Protein AF-M2N758-F1 (afdb_monomer_lite)

pLDDT: mean 73.58, std 20.78, range [26.8, 95.31]

Organism: Baudoinia panamericana (strain UAMH 10762) (NCBI:txid717646)

Structure (mmCIF, N/CA/C/O backbone):
data_AF-M2N758-F1
#
_entry.id   AF-M2N758-F1
#
loop_
_atom_site.group_PDB
_atom_site.id
_atom_site.type_symbol
_atom_site.label_atom_id
_atom_site.label_alt_id
_atom_site.label_comp_id
_atom_site.label_asym_id
_atom_site.label_entity_id
_atom_site.label_seq_id
_atom_site.pdbx_PDB_ins_code
_atom_site.Cartn_x
_atom_site.Cartn_y
_atom_site.Cartn_z
_atom_site.occupancy
_atom_site.B_iso_or_equiv
_atom_site.auth_seq_id
_atom_site.auth_comp_id
_atom_site.auth_asym_id
_atom_site.auth_atom_id
_atom_site.pdbx_PDB_model_num
ATOM 1 N N . ASP A 1 1 ? -4.848 33.594 -36.229 1.00 50.66 1 ASP A N 1
ATOM 2 C CA . ASP A 1 1 ? -5.216 32.838 -35.012 1.00 50.66 1 ASP A CA 1
ATOM 3 C C . ASP A 1 1 ? -5.208 33.792 -33.818 1.00 50.66 1 ASP A C 1
ATOM 5 O O . ASP A 1 1 ? -4.180 34.419 -33.580 1.00 50.66 1 ASP A O 1
ATOM 9 N N . LYS A 1 2 ? -6.333 33.940 -33.098 1.00 52.97 2 LYS A N 1
ATOM 10 C CA . LYS A 1 2 ? -6.443 34.864 -31.951 1.00 52.97 2 LYS A CA 1
ATOM 11 C C . LYS A 1 2 ? -5.542 34.463 -30.769 1.00 52.97 2 LYS A C 1
ATOM 13 O O . LYS A 1 2 ? -5.122 35.336 -30.017 1.00 52.97 2 LYS A O 1
ATOM 18 N N . ARG A 1 3 ? -5.169 33.181 -30.646 1.00 55.50 3 ARG A N 1
ATOM 19 C CA . ARG A 1 3 ? -4.335 32.651 -29.545 1.00 55.50 3 ARG A CA 1
ATOM 20 C C . ARG A 1 3 ? -2.911 33.216 -29.528 1.00 55.50 3 ARG A C 1
ATOM 22 O O . ARG A 1 3 ? -2.274 33.234 -28.483 1.00 55.50 3 ARG A O 1
ATOM 29 N N . ASN A 1 4 ? -2.414 33.707 -30.665 1.00 56.94 4 ASN A N 1
ATOM 30 C CA . ASN A 1 4 ? -1.080 34.309 -30.756 1.00 56.94 4 ASN A CA 1
ATOM 31 C C . ASN A 1 4 ? -1.046 35.778 -30.292 1.00 56.94 4 ASN A C 1
ATOM 33 O O . ASN A 1 4 ? 0.022 36.269 -29.949 1.00 56.94 4 ASN A O 1
ATOM 37 N N . ALA A 1 5 ? -2.187 36.479 -30.256 1.00 60.34 5 ALA A N 1
ATOM 38 C CA . ALA A 1 5 ? -2.241 37.909 -29.929 1.00 60.34 5 ALA A CA 1
ATOM 39 C C . ALA A 1 5 ? -2.112 38.211 -28.421 1.00 60.34 5 ALA A C 1
ATOM 41 O O . ALA A 1 5 ? -1.865 39.350 -28.036 1.00 60.34 5 ALA A O 1
ATOM 42 N N . GLN A 1 6 ? -2.277 37.199 -27.564 1.00 67.50 6 GLN A N 1
ATOM 43 C CA . GLN A 1 6 ? -2.164 37.320 -26.105 1.00 67.50 6 GLN A CA 1
ATOM 44 C C . GLN A 1 6 ? -0.756 36.985 -25.575 1.00 67.50 6 GLN A C 1
ATOM 46 O O . GLN A 1 6 ? -0.496 37.148 -24.381 1.00 67.50 6 GLN A O 1
ATOM 51 N N . ASP A 1 7 ? 0.160 36.519 -26.432 1.00 73.62 7 ASP A N 1
ATOM 52 C CA . ASP A 1 7 ? 1.470 36.031 -25.997 1.00 73.62 7 ASP A CA 1
ATOM 53 C C . ASP A 1 7 ? 2.468 37.183 -25.797 1.00 73.62 7 ASP A C 1
ATOM 55 O O . ASP A 1 7 ? 3.118 37.659 -26.727 1.00 73.62 7 ASP A O 1
ATOM 59 N N . ARG A 1 8 ? 2.558 37.673 -24.557 1.00 79.38 8 ARG A N 1
ATOM 60 C CA . ARG A 1 8 ? 3.424 38.803 -24.176 1.00 79.38 8 ARG A CA 1
ATOM 61 C C . ARG A 1 8 ? 4.818 38.299 -23.759 1.00 79.38 8 ARG A C 1
ATOM 63 O O . ARG A 1 8 ? 4.908 37.220 -23.165 1.00 79.38 8 ARG A O 1
ATOM 70 N N . PRO A 1 9 ? 5.906 39.054 -24.012 1.00 84.25 9 PRO A N 1
ATOM 71 C CA . PRO A 1 9 ? 7.237 38.701 -23.518 1.00 84.25 9 PRO A CA 1
ATOM 72 C C . PRO A 1 9 ? 7.244 38.618 -21.982 1.00 84.25 9 PRO A C 1
ATOM 74 O O . PRO A 1 9 ? 6.587 39.414 -21.310 1.00 84.25 9 PRO A O 1
ATOM 77 N N . LYS A 1 10 ? 7.972 37.638 -21.434 1.00 84.31 10 LYS A N 1
ATOM 78 C CA . LYS A 1 10 ? 8.129 37.411 -19.988 1.00 84.31 10 LYS A CA 1
ATOM 79 C C . LYS A 1 10 ? 9.566 37.657 -19.528 1.00 84.31 10 LYS A C 1
ATOM 81 O O . LYS A 1 10 ? 9.757 38.285 -18.493 1.00 84.31 10 LYS A O 1
ATOM 86 N N . THR A 1 11 ? 10.560 37.197 -20.287 1.00 85.81 11 THR A N 1
ATOM 87 C CA . THR A 1 11 ? 11.985 37.456 -20.021 1.00 85.81 11 THR A CA 1
ATOM 88 C C . THR A 1 11 ? 12.733 37.791 -21.312 1.00 85.81 11 THR A C 1
ATOM 90 O O . THR A 1 11 ? 12.342 37.370 -22.403 1.00 85.81 11 THR A O 1
ATOM 93 N N . LYS A 1 12 ? 13.810 38.572 -21.176 1.00 87.75 12 LYS A N 1
ATOM 94 C CA . LYS A 1 12 ? 14.760 38.936 -22.236 1.00 87.75 12 LYS A CA 1
ATOM 95 C C . LYS A 1 12 ? 16.177 38.612 -21.755 1.00 87.75 12 LYS A C 1
ATOM 97 O O . LYS A 1 12 ? 16.476 38.861 -20.589 1.00 87.75 12 LYS A O 1
ATOM 102 N N . HIS A 1 13 ? 17.030 38.083 -22.624 1.00 84.56 13 HIS A N 1
ATOM 103 C CA . HIS A 1 13 ? 18.426 37.774 -22.314 1.00 84.56 13 HIS A CA 1
ATOM 104 C C . HIS A 1 13 ? 19.315 38.104 -23.520 1.00 84.56 13 HIS A C 1
ATOM 106 O O . HIS A 1 13 ? 19.010 37.689 -24.637 1.00 84.56 13 HIS A O 1
ATOM 112 N N . ALA A 1 14 ? 20.381 38.879 -23.311 1.00 86.31 14 ALA A N 1
ATOM 113 C CA . ALA A 1 14 ? 21.373 39.155 -24.351 1.00 86.31 14 ALA A CA 1
ATOM 114 C C . ALA A 1 14 ? 22.270 37.925 -24.533 1.00 86.31 14 ALA A C 1
ATOM 116 O O . ALA A 1 14 ? 22.658 37.308 -23.545 1.00 86.31 14 ALA A O 1
ATOM 117 N N . LEU A 1 15 ? 22.568 37.546 -25.774 1.00 81.12 15 LEU A N 1
ATOM 118 C CA . LEU A 1 15 ? 23.340 36.335 -26.050 1.00 81.12 15 LEU A CA 1
ATOM 119 C C . LEU A 1 15 ? 24.852 36.619 -25.979 1.00 81.12 15 LEU A C 1
ATOM 121 O O . LEU A 1 15 ? 25.313 37.518 -26.687 1.00 81.12 15 LEU A O 1
ATOM 125 N N . PRO A 1 16 ? 25.637 35.863 -25.182 1.00 76.81 16 PRO A N 1
ATOM 126 C CA . PRO A 1 16 ? 27.093 35.992 -25.158 1.00 76.81 16 PRO A CA 1
ATOM 127 C C . PRO A 1 16 ? 27.700 35.880 -26.563 1.00 76.81 16 PRO A C 1
ATOM 129 O O . PRO A 1 16 ? 27.294 35.029 -27.353 1.00 76.81 16 PRO A O 1
ATOM 132 N N . GLY A 1 17 ? 28.641 36.771 -26.889 1.00 75.75 17 GLY A N 1
ATOM 133 C CA . GLY A 1 17 ? 29.277 36.848 -28.213 1.00 75.75 17 GLY A CA 1
ATOM 134 C C . GLY A 1 17 ? 28.406 37.440 -29.332 1.00 75.75 17 GLY A C 1
ATOM 135 O O . GLY A 1 17 ? 28.890 37.612 -30.450 1.00 75.75 17 GLY A O 1
ATOM 136 N N . HIS A 1 18 ? 27.140 37.779 -29.062 1.00 78.50 18 HIS A N 1
ATOM 137 C CA . HIS A 1 18 ? 26.194 38.270 -30.063 1.00 78.50 18 HIS A CA 1
ATOM 138 C C . HIS A 1 18 ? 25.350 39.444 -29.542 1.00 78.50 18 HIS A C 1
ATOM 140 O O . HIS A 1 18 ? 24.124 39.400 -29.584 1.00 78.50 18 HIS A O 1
ATOM 146 N N . ASP A 1 19 ? 25.992 40.547 -29.144 1.00 74.44 19 ASP A N 1
ATOM 147 C CA . ASP A 1 19 ? 25.373 41.756 -28.548 1.00 74.44 19 ASP A CA 1
ATOM 148 C C . ASP A 1 19 ? 24.218 42.376 -29.363 1.00 74.44 19 ASP A C 1
ATOM 150 O O . ASP A 1 19 ? 23.421 43.175 -28.868 1.00 74.44 19 ASP A O 1
ATOM 154 N N . SER A 1 20 ? 24.137 42.030 -30.650 1.00 84.06 20 SER A N 1
ATOM 155 C CA . SER A 1 20 ? 23.077 42.480 -31.559 1.00 84.06 20 SER A CA 1
ATOM 156 C C . SER A 1 20 ? 21.808 41.621 -31.480 1.00 84.06 20 SER A C 1
ATOM 158 O O . SER A 1 20 ? 20.816 41.982 -32.099 1.00 84.06 20 SER A O 1
ATOM 160 N N . TRP A 1 21 ? 21.818 40.505 -30.743 1.00 86.81 21 TRP A N 1
ATOM 161 C CA . TRP A 1 21 ? 20.729 39.532 -30.652 1.00 86.81 21 TRP A CA 1
ATOM 162 C C . TRP A 1 21 ? 20.318 39.255 -29.200 1.00 86.81 21 TRP A C 1
ATOM 164 O O . TRP A 1 21 ? 21.123 38.902 -28.338 1.00 86.81 21 TRP A O 1
ATOM 174 N N . VAL A 1 22 ? 19.016 39.366 -28.943 1.00 89.38 22 VAL A N 1
ATOM 175 C CA . VAL A 1 22 ? 18.391 39.132 -27.638 1.00 89.38 22 VAL A CA 1
ATOM 176 C C . VAL A 1 22 ? 17.408 37.974 -27.761 1.00 89.38 22 VAL A C 1
ATOM 178 O O . VAL A 1 22 ? 16.469 38.032 -28.556 1.00 89.38 22 VAL A O 1
ATOM 181 N N . LEU A 1 23 ? 17.586 36.931 -26.953 1.00 88.69 23 LEU A N 1
ATOM 182 C CA . LEU A 1 23 ? 16.603 35.864 -26.805 1.00 88.69 23 LEU A CA 1
ATOM 183 C C . LEU A 1 23 ? 15.448 36.357 -25.928 1.00 88.69 23 LEU A C 1
ATOM 185 O O . LEU A 1 23 ? 15.655 36.828 -24.808 1.00 88.69 23 LEU A O 1
ATOM 189 N N . VAL A 1 24 ? 14.221 36.219 -26.424 1.00 89.12 24 VAL A N 1
ATOM 190 C CA . VAL A 1 24 ? 12.998 36.600 -25.714 1.00 89.12 24 VAL A CA 1
ATOM 191 C C . VAL A 1 24 ? 12.141 35.359 -25.501 1.00 89.12 24 VAL A C 1
ATOM 193 O O . VAL A 1 24 ? 11.805 34.657 -26.458 1.00 89.12 24 VAL A O 1
ATOM 196 N N . LYS A 1 25 ? 11.766 35.093 -24.244 1.00 87.81 25 LYS A N 1
ATOM 197 C CA . LYS A 1 25 ? 10.827 34.022 -23.875 1.00 87.81 25 LYS A CA 1
ATOM 198 C C . LYS A 1 25 ? 9.484 34.627 -23.476 1.00 87.81 25 LYS A C 1
ATOM 200 O O . LYS A 1 25 ? 9.426 35.627 -22.754 1.00 87.81 25 LYS A O 1
ATOM 205 N N . THR A 1 26 ? 8.395 34.045 -23.965 1.00 86.81 26 THR A N 1
ATOM 206 C CA . THR A 1 26 ? 7.032 34.574 -23.817 1.00 86.81 26 THR A CA 1
ATOM 207 C C . THR A 1 26 ? 6.272 33.930 -22.656 1.00 86.81 26 THR A C 1
ATOM 209 O O . THR A 1 26 ? 6.715 32.937 -22.071 1.00 86.81 26 THR A O 1
ATOM 212 N N . LYS A 1 27 ? 5.112 34.490 -22.285 1.00 81.56 27 LYS A N 1
ATOM 213 C CA . LYS A 1 27 ? 4.262 33.929 -21.222 1.00 81.56 27 LYS A CA 1
ATOM 214 C C . LYS A 1 27 ? 3.753 32.522 -21.554 1.00 81.56 27 LYS A C 1
ATOM 216 O O . LYS A 1 27 ? 3.645 31.719 -20.633 1.00 81.56 27 LYS A O 1
ATOM 221 N N . LEU A 1 28 ? 3.518 32.196 -22.829 1.00 79.06 28 LEU A N 1
ATOM 222 C CA . LEU A 1 28 ? 3.148 30.845 -23.279 1.00 79.06 28 LEU A CA 1
ATOM 223 C C . LEU A 1 28 ? 4.356 29.906 -23.484 1.00 79.06 28 LEU A C 1
ATOM 225 O O . LEU A 1 28 ? 4.236 28.884 -24.158 1.00 79.06 28 LEU A O 1
ATOM 229 N N . GLY A 1 29 ? 5.531 30.241 -22.935 1.00 79.25 29 GLY A N 1
ATOM 230 C CA . GLY A 1 29 ? 6.725 29.389 -22.973 1.00 79.25 29 GLY A CA 1
ATOM 231 C C . GLY A 1 29 ? 7.384 29.272 -24.350 1.00 79.25 29 GLY A C 1
ATOM 232 O O . GLY A 1 29 ? 8.244 28.414 -24.546 1.00 79.25 29 GLY A O 1
ATOM 233 N N . ARG A 1 30 ? 6.999 30.117 -25.312 1.00 85.81 30 ARG A N 1
ATOM 234 C CA . ARG A 1 30 ? 7.629 30.173 -26.634 1.00 85.81 30 ARG A CA 1
ATOM 235 C C . ARG A 1 30 ? 8.884 31.042 -26.580 1.00 85.81 30 ARG A C 1
ATOM 237 O O . ARG A 1 30 ? 9.077 31.821 -25.649 1.00 85.81 30 ARG A O 1
ATOM 244 N N . ARG A 1 31 ? 9.728 30.921 -27.603 1.00 87.00 31 ARG A N 1
ATOM 245 C CA . ARG A 1 31 ? 10.972 31.683 -27.748 1.00 87.00 31 ARG A CA 1
ATOM 246 C C . ARG A 1 31 ? 11.122 32.238 -29.159 1.00 87.00 31 ARG A C 1
ATOM 248 O O . ARG A 1 31 ? 10.735 31.577 -30.121 1.00 87.00 31 ARG A O 1
ATOM 255 N N . PHE A 1 32 ? 11.712 33.420 -29.261 1.00 88.56 32 PHE A N 1
ATOM 256 C CA . PHE A 1 32 ? 12.179 34.025 -30.507 1.00 88.56 32 PHE A CA 1
ATOM 257 C C . PHE A 1 32 ? 13.435 34.857 -30.220 1.00 88.56 32 PHE A C 1
ATOM 259 O O . PHE A 1 32 ? 13.687 35.220 -29.070 1.00 88.56 32 PHE A O 1
ATOM 266 N N . VAL A 1 33 ? 14.227 35.155 -31.249 1.00 89.12 33 VAL A N 1
ATOM 267 C CA . VAL A 1 33 ? 15.358 36.090 -31.136 1.00 89.12 33 VAL A CA 1
ATOM 268 C C . VAL A 1 33 ? 15.002 37.422 -31.785 1.00 89.12 33 VAL A C 1
ATOM 270 O O . VAL A 1 33 ? 14.395 37.456 -32.853 1.00 89.12 33 VAL A O 1
ATOM 273 N N . HIS A 1 34 ? 15.360 38.518 -31.126 1.00 89.06 34 HIS A N 1
ATOM 274 C CA . HIS A 1 34 ? 15.168 39.882 -31.605 1.00 89.06 34 HIS A CA 1
ATOM 275 C C . HIS A 1 34 ? 16.524 40.531 -31.875 1.00 89.06 34 HIS A C 1
ATOM 277 O O . HIS A 1 34 ? 17.403 40.493 -31.012 1.00 89.06 34 HIS A O 1
ATOM 283 N N . ASN A 1 35 ? 16.692 41.128 -33.052 1.00 88.25 35 ASN A N 1
ATOM 284 C CA . ASN A 1 35 ? 17.899 41.856 -33.411 1.00 88.25 35 ASN A CA 1
ATOM 285 C C . ASN A 1 35 ? 17.759 43.329 -33.007 1.00 88.25 35 ASN A C 1
ATOM 287 O O . ASN A 1 35 ? 16.892 44.038 -33.514 1.00 88.25 35 ASN A O 1
ATOM 291 N N . THR A 1 36 ? 18.616 43.814 -32.112 1.00 86.44 36 THR A N 1
ATOM 292 C CA . THR A 1 36 ? 18.544 45.186 -31.582 1.00 86.44 36 THR A CA 1
ATOM 293 C C . THR A 1 36 ? 18.957 46.253 -32.598 1.00 86.44 36 THR A C 1
ATOM 295 O O . THR A 1 36 ? 18.557 47.408 -32.456 1.00 86.44 36 THR A O 1
ATOM 298 N N . LYS A 1 37 ? 19.718 45.879 -33.638 1.00 85.62 37 LYS A N 1
ATOM 299 C CA . LYS A 1 37 ? 20.192 46.782 -34.698 1.00 85.62 37 LYS A CA 1
ATOM 300 C C . LYS A 1 37 ? 19.220 46.848 -35.877 1.00 85.62 37 LYS A C 1
ATOM 302 O O . LYS A 1 37 ? 18.869 47.946 -36.297 1.00 85.62 37 LYS A O 1
ATOM 307 N N . THR A 1 38 ? 18.748 45.706 -36.384 1.00 86.25 38 THR A N 1
ATOM 308 C CA . THR A 1 38 ? 17.787 45.666 -37.510 1.00 86.25 38 THR A CA 1
ATOM 309 C C . THR A 1 38 ? 16.323 45.776 -37.068 1.00 86.25 38 THR A C 1
ATOM 311 O O . THR A 1 38 ? 15.451 46.029 -37.893 1.00 86.25 38 THR A O 1
ATOM 314 N N . ARG A 1 39 ? 16.044 45.627 -35.762 1.00 86.19 39 ARG A N 1
ATOM 315 C CA . ARG A 1 39 ? 14.703 45.569 -35.138 1.00 86.19 39 ARG A CA 1
ATOM 316 C C . ARG A 1 39 ? 13.844 44.373 -35.574 1.00 86.19 39 ARG A C 1
ATOM 318 O O . ARG A 1 39 ? 12.655 44.316 -35.256 1.00 86.19 39 ARG A O 1
ATOM 325 N N . GLU A 1 40 ? 14.432 43.395 -36.253 1.00 86.06 40 GLU A N 1
ATOM 326 C CA . GLU A 1 40 ? 13.747 42.187 -36.716 1.00 86.06 40 GLU A CA 1
ATOM 327 C C . GLU A 1 40 ? 13.537 41.176 -35.578 1.00 86.06 40 GLU A C 1
ATOM 329 O O . GLU A 1 40 ? 14.341 41.080 -34.651 1.00 86.06 40 GLU A O 1
ATOM 334 N N . SER A 1 41 ? 12.462 40.387 -35.652 1.00 86.62 41 SER A N 1
ATOM 335 C CA . SER A 1 41 ? 12.131 39.353 -34.660 1.00 86.62 41 SER A CA 1
ATOM 336 C C . SER A 1 41 ? 11.895 38.012 -35.350 1.00 86.62 41 SER A C 1
ATOM 338 O O . SER A 1 41 ? 10.895 37.834 -36.047 1.00 86.62 41 SER A O 1
ATOM 340 N N . LEU A 1 42 ? 12.802 37.055 -35.146 1.00 86.19 42 LEU A N 1
ATOM 341 C CA . LEU A 1 42 ? 12.799 35.760 -35.823 1.00 86.19 42 LEU A CA 1
ATOM 342 C C . LEU A 1 42 ? 12.393 34.625 -34.874 1.00 86.19 42 LEU A C 1
ATOM 344 O O . LEU A 1 42 ? 13.075 34.305 -33.899 1.00 86.19 42 LEU A O 1
ATOM 348 N N . TRP A 1 43 ? 11.280 33.966 -35.209 1.00 85.69 43 TRP A N 1
ATOM 349 C CA . TRP A 1 43 ? 10.790 32.755 -34.533 1.00 85.69 43 TRP A CA 1
ATOM 350 C C . TRP A 1 43 ? 11.595 31.495 -34.887 1.00 85.69 43 TRP A C 1
ATOM 352 O O . TRP A 1 43 ? 11.535 30.497 -34.171 1.00 85.69 43 TRP A O 1
ATOM 362 N N . ARG A 1 44 ? 12.354 31.531 -35.989 1.00 83.44 44 ARG A N 1
ATOM 363 C CA . ARG A 1 44 ? 13.396 30.549 -36.304 1.00 83.44 44 ARG A CA 1
ATOM 364 C C . ARG A 1 44 ? 14.736 31.194 -35.979 1.00 83.44 44 ARG A C 1
ATOM 366 O O . ARG A 1 44 ? 15.097 32.187 -36.599 1.00 83.44 44 ARG A O 1
ATOM 373 N N . VAL A 1 45 ? 15.428 30.650 -34.985 1.00 84.62 45 VAL A N 1
ATOM 374 C CA . VAL A 1 45 ? 16.744 31.127 -34.550 1.00 84.62 45 VAL A CA 1
ATOM 375 C C . VAL A 1 45 ? 17.758 30.880 -35.681 1.00 84.62 45 VAL A C 1
ATOM 377 O O . VAL A 1 45 ? 17.845 29.734 -36.129 1.00 84.62 45 VAL A O 1
ATOM 380 N N . PRO A 1 46 ? 18.493 31.900 -36.172 1.00 85.00 46 PRO A N 1
ATOM 381 C CA . PRO A 1 46 ? 19.555 31.705 -37.159 1.00 85.00 46 PRO A CA 1
ATOM 382 C C . PRO A 1 46 ? 20.659 30.776 -36.645 1.00 85.00 46 PRO A C 1
ATOM 384 O O . PRO A 1 46 ? 20.934 30.737 -35.444 1.00 85.00 46 PRO A O 1
ATOM 387 N N . GLN A 1 47 ? 21.306 30.050 -37.560 1.00 80.69 47 GLN A N 1
ATOM 388 C CA . GLN A 1 47 ? 22.308 29.034 -37.220 1.00 80.69 47 GLN A CA 1
ATOM 389 C C . GLN A 1 47 ? 23.485 29.612 -36.418 1.00 80.69 47 GLN A C 1
ATOM 391 O O . GLN A 1 47 ? 23.971 28.950 -35.506 1.00 80.69 47 GLN A O 1
ATOM 396 N N . ASP A 1 48 ? 23.889 30.849 -36.708 1.00 82.00 48 ASP A N 1
ATOM 397 C CA . ASP A 1 48 ? 25.055 31.497 -36.093 1.00 82.00 48 ASP A CA 1
ATOM 398 C C . ASP A 1 48 ? 24.856 31.760 -34.593 1.00 82.00 48 ASP A C 1
ATOM 400 O O . ASP A 1 48 ? 25.773 31.572 -33.804 1.00 82.00 48 ASP A O 1
ATOM 404 N N . VAL A 1 49 ? 23.636 32.135 -34.185 1.00 83.88 49 VAL A N 1
ATOM 405 C CA . VAL A 1 49 ? 23.285 32.445 -32.783 1.00 83.88 49 VAL A CA 1
ATOM 406 C C . VAL A 1 49 ? 22.689 31.251 -32.027 1.00 83.88 49 VAL A C 1
ATOM 408 O O . VAL A 1 49 ? 22.455 31.322 -30.818 1.00 83.88 49 VAL A O 1
ATOM 411 N N . TRP A 1 50 ? 22.434 30.135 -32.716 1.00 81.56 50 TRP A N 1
ATOM 412 C CA . TRP A 1 50 ? 21.895 28.911 -32.118 1.00 81.56 50 TRP A CA 1
ATOM 413 C C . TRP A 1 50 ? 22.778 28.299 -31.007 1.00 81.56 50 TRP A C 1
ATOM 415 O O . TRP A 1 50 ? 22.195 27.848 -30.016 1.00 81.56 50 TRP A O 1
ATOM 425 N N . PRO A 1 51 ? 24.131 28.305 -31.081 1.00 84.75 51 PRO A N 1
ATOM 426 C CA . PRO A 1 51 ? 24.987 27.840 -29.986 1.00 84.75 51 PRO A CA 1
ATOM 427 C C . PRO A 1 51 ? 24.747 28.614 -28.684 1.00 84.75 51 PRO A C 1
ATOM 429 O O . PRO A 1 51 ? 24.385 28.004 -27.680 1.00 84.75 51 PRO A O 1
ATOM 432 N N . ALA A 1 52 ? 24.804 29.950 -28.722 1.00 83.38 52 ALA A N 1
ATOM 433 C CA . ALA A 1 52 ? 24.587 30.796 -27.546 1.00 83.38 52 ALA A CA 1
ATOM 434 C C . ALA A 1 52 ? 23.169 30.641 -26.955 1.00 83.38 52 ALA A C 1
ATOM 436 O O . ALA A 1 52 ? 22.991 30.606 -25.737 1.00 83.38 52 ALA A O 1
ATOM 437 N N . VAL A 1 53 ? 22.140 30.479 -27.803 1.00 84.25 53 VAL A N 1
ATOM 438 C CA . VAL A 1 53 ? 20.769 30.171 -27.346 1.00 84.25 53 VAL A CA 1
ATOM 439 C C . VAL A 1 53 ? 20.702 28.812 -26.639 1.00 84.25 53 VAL A C 1
ATOM 441 O O . VAL A 1 53 ? 20.028 28.682 -25.616 1.00 84.25 53 VAL A O 1
ATOM 444 N N . LYS A 1 54 ? 21.392 27.795 -27.169 1.00 84.31 54 LYS A N 1
ATOM 445 C CA . LYS A 1 54 ? 21.437 26.442 -26.598 1.00 84.31 54 LYS A CA 1
ATOM 446 C C . LYS A 1 54 ? 22.178 26.419 -25.258 1.00 84.31 54 LYS A C 1
ATOM 448 O O . LYS A 1 54 ? 21.693 25.783 -24.325 1.00 84.31 54 LYS A O 1
ATOM 453 N N . GLU A 1 55 ? 23.302 27.119 -25.151 1.00 85.31 55 GLU A N 1
ATOM 454 C CA . GLU A 1 55 ? 24.084 27.251 -23.914 1.00 85.31 55 GLU A CA 1
ATOM 455 C C . GLU A 1 55 ? 23.272 27.945 -22.815 1.00 85.31 55 GLU A C 1
ATOM 457 O O . GLU A 1 55 ? 23.158 27.415 -21.709 1.00 85.31 55 GLU A O 1
ATOM 462 N N . PHE A 1 56 ? 22.599 29.057 -23.133 1.00 83.69 56 PHE A N 1
ATOM 463 C CA . PHE A 1 56 ? 21.704 29.724 -22.184 1.00 83.69 56 PHE A CA 1
ATOM 464 C C . PHE A 1 56 ? 20.536 28.826 -21.733 1.00 83.69 56 PHE A C 1
ATOM 466 O O . PHE A 1 56 ? 20.157 28.840 -20.564 1.00 83.69 56 PHE A O 1
ATOM 473 N N . GLU A 1 57 ? 19.965 28.006 -22.620 1.00 83.75 57 GLU A N 1
ATOM 474 C CA . GLU A 1 57 ? 18.901 27.061 -22.248 1.00 83.75 57 GLU A CA 1
ATOM 475 C C . GLU A 1 57 ? 19.390 25.864 -21.424 1.00 83.75 57 GLU A C 1
ATOM 477 O O . GLU A 1 57 ? 18.623 25.326 -20.623 1.00 83.75 57 GLU A O 1
ATOM 482 N N . GLN A 1 58 ? 20.653 25.460 -21.578 1.00 84.31 58 GLN A N 1
ATOM 483 C CA . GLN A 1 58 ? 21.293 24.481 -20.699 1.00 84.31 58 GLN A CA 1
ATOM 484 C C . GLN A 1 58 ? 21.580 25.089 -19.319 1.00 84.31 58 GLN A C 1
ATOM 486 O O . GLN A 1 58 ? 21.273 24.458 -18.309 1.00 84.31 58 GLN A O 1
ATOM 491 N N . TRP A 1 59 ? 22.070 26.331 -19.265 1.00 85.56 59 TRP A N 1
ATOM 492 C CA . TRP A 1 59 ? 22.295 27.067 -18.019 1.00 85.56 59 TRP A CA 1
ATOM 493 C C . TRP A 1 59 ? 20.990 27.327 -17.250 1.00 85.56 59 TRP A C 1
ATOM 495 O O . TRP A 1 59 ? 20.904 26.989 -16.073 1.00 85.56 59 TRP A O 1
ATOM 505 N N . GLU A 1 60 ? 19.940 27.838 -17.907 1.00 84.06 60 GLU A N 1
ATOM 506 C CA . GLU A 1 60 ? 18.633 28.092 -17.272 1.00 84.06 60 GLU A CA 1
ATOM 507 C C . GLU A 1 60 ? 18.020 26.797 -16.718 1.00 84.06 60 GLU A C 1
ATOM 509 O O . GLU A 1 60 ? 17.433 26.800 -15.636 1.00 84.06 60 GLU A O 1
ATOM 514 N N . ARG A 1 61 ? 18.187 25.671 -17.428 1.00 83.62 61 ARG A N 1
ATOM 515 C CA . ARG A 1 61 ? 17.758 24.360 -16.933 1.00 83.62 61 ARG A CA 1
ATOM 516 C C . ARG A 1 61 ? 18.555 23.936 -15.702 1.00 83.62 61 ARG A C 1
ATOM 518 O O . ARG A 1 61 ? 17.936 23.573 -14.710 1.00 83.62 61 ARG A O 1
ATOM 525 N N . ALA A 1 62 ? 19.882 24.036 -15.742 1.00 83.94 62 ALA A N 1
ATOM 526 C CA . ALA A 1 62 ? 20.742 23.659 -14.624 1.00 83.94 62 ALA A CA 1
ATOM 527 C C . ALA A 1 62 ? 20.483 24.510 -13.367 1.00 83.94 62 ALA A C 1
ATOM 529 O O . ALA A 1 62 ? 20.488 23.971 -12.263 1.00 83.94 62 ALA A O 1
ATOM 530 N N . GLN A 1 63 ? 20.205 25.813 -13.510 1.00 83.62 63 GLN A N 1
ATOM 531 C CA . GLN A 1 63 ? 19.781 26.646 -12.377 1.00 83.62 63 GLN A CA 1
ATOM 532 C C . GLN A 1 63 ? 18.414 26.211 -11.847 1.00 83.62 63 GLN A C 1
ATOM 534 O O . GLN A 1 63 ? 18.263 25.986 -10.656 1.00 83.62 63 GLN A O 1
ATOM 539 N N . ARG A 1 64 ? 17.435 25.977 -12.726 1.00 84.00 64 ARG A N 1
ATOM 540 C CA . ARG A 1 64 ? 16.096 25.539 -12.311 1.00 84.00 64 ARG A CA 1
ATOM 541 C C . ARG A 1 64 ? 16.083 24.158 -11.647 1.00 84.00 64 ARG A C 1
ATOM 543 O O . ARG A 1 64 ? 15.250 23.905 -10.782 1.00 84.00 64 ARG A O 1
ATOM 550 N N . GLU A 1 65 ? 16.985 23.268 -12.052 1.00 83.25 65 GLU A N 1
ATOM 551 C CA . GLU A 1 65 ? 17.209 21.965 -11.420 1.00 83.25 65 GLU A CA 1
ATOM 552 C C . GLU A 1 65 ? 17.887 22.124 -10.048 1.00 83.25 65 GLU A C 1
ATOM 554 O O . GLU A 1 65 ? 17.472 21.459 -9.101 1.00 83.25 65 GLU A O 1
ATOM 559 N N . LYS A 1 66 ? 18.833 23.065 -9.893 1.00 82.94 66 LYS A N 1
ATOM 560 C CA . LYS A 1 66 ? 19.387 23.449 -8.581 1.00 82.94 66 LYS A CA 1
ATOM 561 C C . LYS A 1 66 ? 18.328 24.051 -7.657 1.00 82.94 66 LYS A C 1
ATOM 563 O O . LYS A 1 66 ? 18.200 23.572 -6.538 1.00 82.94 66 LYS A O 1
ATOM 568 N N . ASP A 1 67 ? 17.537 25.018 -8.122 1.00 82.62 67 ASP A N 1
ATOM 569 C CA . ASP A 1 67 ? 16.458 25.651 -7.347 1.00 82.62 67 ASP A CA 1
ATOM 570 C C . ASP A 1 67 ? 15.421 24.621 -6.876 1.00 82.62 67 ASP A C 1
ATOM 572 O O . ASP A 1 67 ? 14.956 24.658 -5.737 1.00 82.62 67 ASP A O 1
ATOM 576 N N . ALA A 1 68 ? 15.050 23.682 -7.755 1.00 84.06 68 ALA A N 1
ATOM 577 C CA . ALA A 1 68 ? 14.115 22.612 -7.427 1.00 84.06 68 ALA A CA 1
ATOM 578 C C . ALA A 1 68 ? 14.709 21.612 -6.423 1.00 84.06 68 ALA A C 1
ATOM 580 O O . ALA A 1 68 ? 13.999 21.169 -5.522 1.00 84.06 68 ALA A O 1
ATOM 581 N N . ASN A 1 69 ? 15.997 21.279 -6.548 1.00 82.50 69 ASN A N 1
ATOM 582 C CA . ASN A 1 69 ? 16.689 20.387 -5.619 1.00 82.50 69 ASN A CA 1
ATOM 583 C C . ASN A 1 69 ? 16.925 21.044 -4.248 1.00 82.50 69 ASN A C 1
ATOM 585 O O . ASN A 1 69 ? 16.759 20.387 -3.227 1.00 82.50 69 ASN A O 1
ATOM 589 N N . ALA A 1 70 ? 17.241 22.342 -4.216 1.00 85.31 70 ALA A N 1
ATOM 590 C CA . ALA A 1 70 ? 17.372 23.123 -2.989 1.00 85.31 70 ALA A CA 1
ATOM 591 C C . ALA A 1 70 ? 16.042 23.172 -2.224 1.00 85.31 70 ALA A C 1
ATOM 593 O O . ALA A 1 70 ? 16.004 22.815 -1.053 1.00 85.31 70 ALA A O 1
ATOM 594 N N . LYS A 1 71 ? 14.934 23.492 -2.906 1.00 86.19 71 LYS A N 1
ATOM 595 C CA . LYS A 1 71 ? 13.590 23.495 -2.299 1.00 86.19 71 LYS A CA 1
ATOM 596 C C . LYS A 1 71 ? 13.108 22.108 -1.884 1.00 86.19 71 LYS A C 1
ATOM 598 O O . LYS A 1 71 ? 12.371 21.983 -0.913 1.00 86.19 71 LYS A O 1
ATOM 603 N N . TRP A 1 72 ? 13.516 21.059 -2.597 1.00 84.12 72 TRP A N 1
ATOM 604 C CA . TRP A 1 72 ? 13.260 19.685 -2.168 1.00 84.12 72 TRP A CA 1
ATOM 605 C C . TRP A 1 72 ? 14.038 19.340 -0.887 1.00 84.12 72 TRP A C 1
ATOM 607 O O . TRP A 1 72 ? 13.456 18.771 0.033 1.00 84.12 72 TRP A O 1
ATOM 617 N N . ALA A 1 73 ? 15.315 19.726 -0.799 1.00 82.44 73 ALA A N 1
ATOM 618 C CA . ALA A 1 73 ? 16.149 19.495 0.380 1.00 82.44 73 ALA A CA 1
ATOM 619 C C . ALA A 1 73 ? 15.669 20.302 1.600 1.00 82.44 73 ALA A C 1
ATOM 621 O O . ALA A 1 73 ? 15.589 19.751 2.691 1.00 82.44 73 ALA A O 1
ATOM 622 N N . GLU A 1 74 ? 15.281 21.563 1.405 1.00 84.69 74 GLU A N 1
ATOM 623 C CA . GLU A 1 74 ? 14.653 22.439 2.405 1.00 84.69 74 GLU A CA 1
ATOM 624 C C . GLU A 1 74 ? 13.363 21.810 2.965 1.00 84.69 74 GLU A C 1
ATOM 626 O O . GLU A 1 74 ? 13.230 21.626 4.174 1.00 84.69 74 GLU A O 1
ATOM 631 N N . GLN A 1 75 ? 12.465 21.350 2.085 1.00 83.62 75 GLN A N 1
ATOM 632 C CA . GLN A 1 75 ? 11.244 20.639 2.484 1.00 83.62 75 GLN A CA 1
ATOM 633 C C . GLN A 1 75 ? 11.514 19.306 3.195 1.00 83.62 75 GLN A C 1
ATOM 635 O O . GLN A 1 75 ? 10.696 18.880 4.008 1.00 83.62 75 GLN A O 1
ATOM 640 N N . GLU A 1 76 ? 12.601 18.600 2.883 1.00 84.19 76 GLU A N 1
ATOM 641 C CA . GLU A 1 76 ? 12.946 17.356 3.581 1.00 84.19 76 GLU A CA 1
ATOM 642 C C . GLU A 1 76 ? 13.611 17.629 4.940 1.00 84.19 76 GLU A C 1
ATOM 644 O O . GLU A 1 76 ? 13.321 16.922 5.904 1.00 84.19 76 GLU A O 1
ATOM 649 N N . LEU A 1 77 ? 14.413 18.694 5.053 1.00 82.81 77 LEU A N 1
ATOM 650 C CA . LEU A 1 77 ? 14.994 19.165 6.311 1.00 82.81 77 LEU A CA 1
ATOM 651 C C . LEU A 1 77 ? 13.903 19.600 7.302 1.00 82.81 77 LEU A C 1
ATOM 653 O O . LEU A 1 77 ? 13.950 19.227 8.472 1.00 82.81 77 LEU A O 1
ATOM 657 N N . GLU A 1 78 ? 12.887 20.328 6.835 1.00 82.00 78 GLU A N 1
ATOM 658 C CA . GLU A 1 78 ? 11.760 20.758 7.671 1.00 82.00 78 GLU A CA 1
ATOM 659 C C . GLU A 1 78 ? 10.946 19.557 8.186 1.00 82.00 78 GLU A C 1
ATOM 661 O O . GLU A 1 78 ? 10.716 19.432 9.388 1.00 82.00 78 GLU A O 1
ATOM 666 N N . LYS A 1 79 ? 10.665 18.564 7.326 1.00 81.50 79 LYS A N 1
ATOM 667 C CA . LYS A 1 79 ? 10.064 17.281 7.746 1.00 81.50 79 LYS A CA 1
ATOM 668 C C . LYS A 1 79 ? 10.917 16.501 8.748 1.00 81.50 79 LYS A C 1
ATOM 670 O O . LYS A 1 79 ? 10.363 15.683 9.481 1.00 81.50 79 LYS A O 1
ATOM 675 N N . MET A 1 80 ? 12.243 16.660 8.755 1.00 77.81 80 MET A N 1
ATOM 676 C CA . MET A 1 80 ? 13.093 16.081 9.803 1.00 77.81 80 MET A CA 1
ATOM 677 C C . MET A 1 80 ? 12.975 16.884 11.101 1.00 77.81 80 MET A C 1
ATOM 679 O O . MET A 1 80 ? 12.769 16.286 12.151 1.00 77.81 80 MET A O 1
ATOM 683 N N . ARG A 1 81 ? 13.009 18.220 11.029 1.00 79.81 81 ARG A N 1
ATOM 684 C CA . ARG A 1 81 ? 12.862 19.126 12.179 1.00 79.81 81 ARG A CA 1
ATOM 685 C C . ARG A 1 81 ? 11.544 18.912 12.932 1.00 79.81 81 ARG A C 1
ATOM 687 O O . ARG A 1 81 ? 11.553 18.859 14.161 1.00 79.81 81 ARG A O 1
ATOM 694 N N . ASP A 1 82 ? 10.441 18.726 12.212 1.00 72.06 82 ASP A N 1
ATOM 695 C CA . ASP A 1 82 ? 9.128 18.452 12.808 1.00 72.06 82 ASP A CA 1
ATOM 696 C C . ASP A 1 82 ? 9.065 17.066 13.470 1.00 72.06 82 ASP A C 1
ATOM 698 O O . ASP A 1 82 ? 8.489 16.920 14.548 1.00 72.06 82 ASP A O 1
ATOM 702 N N . LYS A 1 83 ? 9.718 16.052 12.882 1.00 69.94 83 LYS A N 1
ATOM 703 C CA . LYS A 1 83 ? 9.861 14.723 13.507 1.00 69.94 83 LYS A CA 1
ATOM 704 C C . LYS A 1 83 ? 10.716 14.776 14.773 1.00 69.94 83 LYS A C 1
ATOM 706 O O . LYS A 1 83 ? 10.376 14.096 15.734 1.00 69.94 83 LYS A O 1
ATOM 711 N N . SER A 1 84 ? 11.778 15.584 14.796 1.00 63.34 84 SER A N 1
ATOM 712 C CA . SER A 1 84 ? 12.598 15.788 15.997 1.00 63.34 84 SER A CA 1
ATOM 713 C C . SER A 1 84 ? 11.785 16.428 17.123 1.00 63.34 84 SER A C 1
ATOM 715 O O . SER A 1 84 ? 11.763 15.897 18.228 1.00 63.34 84 SER A O 1
ATOM 717 N N . LYS A 1 85 ? 11.039 17.505 16.832 1.00 61.72 85 LYS A N 1
ATOM 718 C CA . LYS A 1 85 ? 10.154 18.161 17.814 1.00 61.72 85 LYS A CA 1
ATOM 719 C C . LYS A 1 85 ? 9.065 17.231 18.358 1.00 61.72 85 LYS A C 1
ATOM 721 O O . LYS A 1 85 ? 8.712 17.328 19.527 1.00 61.72 85 LYS A O 1
ATOM 726 N N . ALA A 1 86 ? 8.551 16.315 17.537 1.00 50.78 86 ALA A N 1
ATOM 727 C CA . ALA A 1 86 ? 7.576 15.313 17.968 1.00 50.78 86 ALA A CA 1
ATOM 728 C C . ALA A 1 86 ? 8.164 14.206 18.874 1.00 50.78 86 ALA A C 1
ATOM 730 O O . ALA A 1 86 ? 7.400 13.418 19.427 1.00 50.78 86 ALA A O 1
ATOM 731 N N . GLY A 1 87 ? 9.493 14.127 19.022 1.00 46.22 87 GLY A N 1
ATOM 732 C CA . GLY A 1 87 ? 10.179 13.169 19.895 1.00 46.22 87 GLY A CA 1
ATOM 733 C C . GLY A 1 87 ? 10.622 13.728 21.252 1.00 46.22 87 GLY A C 1
ATOM 734 O O . GLY A 1 87 ? 11.109 12.966 22.081 1.00 46.22 87 GLY A O 1
ATOM 735 N N . GLU A 1 88 ? 10.475 15.033 21.503 1.00 41.94 88 GLU A N 1
ATOM 736 C CA . GLU A 1 88 ? 11.079 15.713 22.661 1.00 41.94 88 GLU A CA 1
ATOM 737 C C . GLU A 1 88 ? 10.138 15.805 23.879 1.00 41.94 88 GLU A C 1
ATOM 739 O O . GLU A 1 88 ? 9.962 16.848 24.502 1.00 41.94 88 GLU A O 1
ATOM 744 N N . HIS A 1 89 ? 9.538 14.671 24.247 1.00 43.50 89 HIS A N 1
ATOM 745 C CA . HIS A 1 89 ? 8.959 14.447 25.573 1.00 43.50 89 HIS A CA 1
ATOM 746 C C . HIS A 1 89 ? 9.339 13.038 26.053 1.00 43.50 89 HIS A C 1
ATOM 748 O O . HIS A 1 89 ? 9.280 12.080 25.290 1.00 43.50 89 HIS A O 1
ATOM 754 N N . VAL A 1 90 ? 9.677 12.916 27.344 1.00 43.72 90 VAL A N 1
ATOM 755 C CA . VAL A 1 90 ? 10.226 11.709 28.008 1.00 43.72 90 VAL A CA 1
ATOM 756 C C . VAL A 1 90 ? 11.720 11.442 27.743 1.00 43.72 90 VAL A C 1
ATOM 758 O O . VAL A 1 90 ? 12.117 10.434 27.166 1.00 43.72 90 VAL A O 1
ATOM 761 N N . VAL A 1 91 ? 12.570 12.275 28.351 1.00 34.44 91 VAL A N 1
ATOM 762 C CA . VAL A 1 91 ? 13.826 11.808 28.968 1.00 34.44 91 VAL A CA 1
ATOM 763 C C . VAL A 1 91 ? 13.817 12.268 30.428 1.00 34.44 91 VAL A C 1
ATOM 765 O O . VAL A 1 91 ? 13.563 13.438 30.708 1.00 34.44 91 VAL A O 1
ATOM 768 N N . LYS A 1 92 ? 14.031 11.349 31.378 1.00 36.84 92 LYS A N 1
ATOM 769 C CA . LYS A 1 92 ? 14.118 11.689 32.810 1.00 36.84 92 LYS A CA 1
ATOM 770 C C . LYS A 1 92 ? 15.479 12.308 33.132 1.00 36.84 92 LYS A C 1
ATOM 772 O O . LYS A 1 92 ? 16.500 11.847 32.631 1.00 36.84 92 LYS A O 1
ATOM 777 N N . ILE A 1 93 ? 15.476 13.295 34.025 1.00 37.97 93 ILE A N 1
ATOM 778 C CA . ILE A 1 93 ? 16.686 13.926 34.562 1.00 37.97 93 ILE A CA 1
ATOM 779 C C . ILE A 1 93 ? 17.528 12.878 35.305 1.00 37.97 93 ILE A C 1
ATOM 781 O O . ILE A 1 93 ? 17.047 12.259 36.254 1.00 37.97 93 ILE A O 1
ATOM 785 N N . LEU A 1 94 ? 18.788 12.727 34.897 1.00 38.09 94 LEU A N 1
ATOM 786 C CA . LEU A 1 94 ? 19.867 12.096 35.657 1.00 38.09 94 LEU A CA 1
ATOM 787 C C . LEU A 1 94 ? 21.144 12.911 35.418 1.00 38.09 94 LEU A C 1
ATOM 789 O O . LEU A 1 94 ? 21.471 13.231 34.277 1.00 38.09 94 LEU A O 1
ATOM 793 N N . GLU A 1 95 ? 21.841 13.277 36.491 1.00 37.59 95 GLU A N 1
ATOM 794 C CA . GLU A 1 95 ? 22.983 14.197 36.441 1.00 37.59 95 GLU A CA 1
ATOM 795 C C . GLU A 1 95 ? 24.258 13.521 35.893 1.00 37.59 95 GLU A C 1
ATOM 797 O O . GLU A 1 95 ? 24.699 12.509 36.449 1.00 37.59 95 GLU A O 1
ATOM 802 N N . PRO A 1 96 ? 24.926 14.085 34.869 1.00 36.25 96 PRO A N 1
ATOM 803 C CA . PRO A 1 96 ? 26.287 13.701 34.520 1.00 36.25 96 PRO A CA 1
ATOM 804 C C . PRO A 1 96 ? 27.295 14.417 35.435 1.00 36.25 96 PRO A C 1
ATOM 806 O O . PRO A 1 96 ? 27.346 15.643 35.522 1.00 36.25 96 PRO A O 1
ATOM 809 N N . LYS A 1 97 ? 28.130 13.633 36.120 1.00 33.72 97 LYS A N 1
ATOM 810 C CA . LYS A 1 97 ? 29.183 14.126 37.018 1.00 33.72 97 LYS A CA 1
ATOM 811 C C . LYS A 1 97 ? 30.324 14.786 36.227 1.00 33.72 97 LYS A C 1
ATOM 813 O O . LYS A 1 97 ? 30.783 14.226 35.238 1.00 33.72 97 LYS A O 1
ATOM 818 N N . VAL A 1 98 ? 30.822 15.930 36.708 1.00 36.78 98 VAL A N 1
ATOM 819 C CA . VAL A 1 98 ? 31.972 16.657 36.126 1.00 36.78 98 VAL A CA 1
ATOM 820 C C . VAL A 1 98 ? 33.201 15.745 35.977 1.00 36.78 98 VAL A C 1
ATOM 822 O O . VAL A 1 98 ? 33.606 15.093 36.942 1.00 36.78 98 VAL A O 1
ATOM 825 N N . GLY A 1 99 ? 33.804 15.744 34.783 1.00 32.91 99 GLY A N 1
ATOM 826 C CA . GLY A 1 99 ? 34.993 14.962 34.428 1.00 32.91 99 GLY A CA 1
ATOM 827 C C . GLY A 1 99 ? 35.730 15.565 33.226 1.00 32.91 99 GLY A C 1
ATOM 828 O O . GLY A 1 99 ? 35.305 15.404 32.089 1.00 32.91 99 GLY A O 1
ATOM 829 N N . ASP A 1 100 ? 36.811 16.283 33.518 1.00 30.53 100 ASP A N 1
ATOM 830 C CA . ASP A 1 100 ? 37.719 16.991 32.602 1.00 30.53 100 ASP A CA 1
ATOM 831 C C . ASP A 1 100 ? 38.328 16.120 31.476 1.00 30.53 100 ASP A C 1
ATOM 833 O O . ASP A 1 100 ? 38.805 15.017 31.748 1.00 30.53 100 ASP A O 1
ATOM 837 N N . THR A 1 101 ? 38.337 16.621 30.228 1.00 32.66 101 THR A N 1
ATOM 838 C CA . THR A 1 101 ? 39.531 16.823 29.354 1.00 32.66 101 THR A CA 1
ATOM 839 C C . THR A 1 101 ? 39.163 17.027 27.872 1.00 32.66 101 THR A C 1
ATOM 841 O O . THR A 1 101 ? 38.214 16.433 27.370 1.00 32.66 101 THR A O 1
ATOM 844 N N . GLY A 1 102 ? 39.982 17.798 27.135 1.00 34.34 102 GLY A N 1
ATOM 845 C CA . GLY A 1 102 ? 40.095 17.686 25.667 1.00 34.34 102 GLY A CA 1
ATOM 846 C C . GLY A 1 102 ? 39.512 18.826 24.819 1.00 34.34 102 GLY A C 1
ATOM 847 O O . GLY A 1 102 ? 38.448 18.685 24.227 1.00 34.34 102 GLY A O 1
ATOM 848 N N . TYR A 1 103 ? 40.269 19.918 24.676 1.00 33.25 103 TYR A N 1
ATOM 849 C CA . TYR A 1 103 ? 40.124 20.876 23.566 1.00 33.25 103 TYR A CA 1
ATOM 850 C C . TYR A 1 103 ? 40.313 20.181 22.199 1.00 33.25 103 TYR A C 1
ATOM 852 O O . TYR A 1 103 ? 41.241 19.387 22.057 1.00 33.25 103 TYR A O 1
ATOM 860 N N . ASP A 1 104 ? 39.551 20.580 21.175 1.00 39.44 104 ASP A N 1
ATOM 861 C CA . ASP A 1 104 ? 40.051 21.620 20.254 1.00 39.44 104 ASP A CA 1
ATOM 862 C C . ASP A 1 104 ? 38.902 22.373 19.548 1.00 39.44 104 ASP A C 1
ATOM 864 O O . ASP A 1 104 ? 37.756 21.921 19.571 1.00 39.44 104 ASP A O 1
ATOM 868 N N . SER A 1 105 ? 39.185 23.551 18.979 1.00 42.56 105 SER A N 1
ATOM 869 C CA . SER A 1 105 ? 38.171 24.518 18.528 1.00 42.56 105 SER A CA 1
ATOM 870 C C . SER A 1 105 ? 38.600 25.355 17.314 1.00 42.56 105 SER A C 1
ATOM 872 O O . SER A 1 105 ? 39.424 26.255 17.459 1.00 42.56 105 SER A O 1
ATOM 874 N N . ASP A 1 106 ? 37.909 25.191 16.181 1.00 35.78 106 ASP A N 1
ATOM 875 C CA . ASP A 1 106 ? 37.578 26.279 15.238 1.00 35.78 106 ASP A CA 1
ATOM 876 C C . ASP A 1 106 ? 36.364 25.873 14.368 1.00 35.78 106 ASP A C 1
ATOM 878 O O . ASP A 1 106 ? 36.101 24.681 14.193 1.00 35.78 106 ASP A O 1
ATOM 882 N N . GLY A 1 107 ? 35.611 26.838 13.827 1.00 33.44 107 GLY A N 1
ATOM 883 C CA . GLY A 1 107 ? 34.438 26.571 12.975 1.00 33.44 107 GLY A CA 1
ATOM 884 C C . GLY A 1 107 ? 33.296 27.597 13.012 1.00 33.44 107 GLY A C 1
ATOM 885 O O . GLY A 1 107 ? 32.144 27.208 12.838 1.00 33.44 107 GLY A O 1
ATOM 886 N N . SER A 1 108 ? 33.599 28.875 13.264 1.00 42.22 108 SER A N 1
ATOM 887 C CA . SER A 1 108 ? 32.654 30.009 13.347 1.00 42.22 108 SER A CA 1
ATOM 888 C C . SER A 1 108 ? 31.453 29.982 12.378 1.00 42.22 108 SER A C 1
ATOM 890 O O . SER A 1 108 ? 31.648 29.860 11.170 1.00 42.22 108 SER A O 1
ATOM 892 N N . TYR A 1 109 ? 30.244 30.243 12.902 1.00 33.59 109 TYR A N 1
ATOM 893 C CA . TYR A 1 109 ? 29.179 30.989 12.208 1.00 33.59 109 TYR A CA 1
ATOM 894 C C . TYR A 1 109 ? 28.334 31.806 13.203 1.00 33.59 109 TYR A C 1
ATOM 896 O O . TYR A 1 109 ? 28.203 31.448 14.373 1.00 33.59 109 TYR A O 1
ATOM 904 N N . GLU A 1 110 ? 27.803 32.935 12.734 1.00 34.31 110 GLU A N 1
ATOM 905 C CA . GLU A 1 110 ? 27.256 34.019 13.562 1.00 34.31 110 GLU A CA 1
ATOM 906 C C . GLU A 1 110 ? 25.826 33.759 14.071 1.00 34.31 110 GLU A C 1
ATOM 908 O O . GLU A 1 110 ? 24.958 33.290 13.333 1.00 34.31 110 GLU A O 1
ATOM 913 N N . TYR A 1 111 ? 25.550 34.168 15.314 1.00 31.78 111 TYR A N 1
ATOM 914 C CA . TYR A 1 111 ? 24.182 34.396 15.786 1.00 31.78 111 TYR A CA 1
ATOM 915 C C . TYR A 1 111 ? 23.700 35.763 15.288 1.00 31.78 111 TYR A C 1
ATOM 917 O O . TYR A 1 111 ? 24.217 36.796 15.706 1.00 31.78 111 TYR A O 1
ATOM 925 N N . ILE A 1 112 ? 22.683 35.773 14.423 1.00 42.34 112 ILE A N 1
ATOM 926 C CA . ILE A 1 112 ? 21.942 36.994 14.090 1.00 42.34 112 ILE A CA 1
ATOM 927 C C . ILE A 1 112 ? 20.788 37.117 15.085 1.00 42.34 112 ILE A C 1
ATOM 929 O O . ILE A 1 112 ? 19.728 36.516 14.906 1.00 42.34 112 ILE A O 1
ATOM 933 N N . GLU A 1 113 ? 21.002 37.898 16.140 1.00 34.38 113 GLU A N 1
ATOM 934 C CA . GLU A 1 113 ? 19.913 38.370 16.989 1.00 34.38 113 GLU A CA 1
ATOM 935 C C . GLU A 1 113 ? 19.083 39.396 16.208 1.00 34.38 113 GLU A C 1
ATOM 937 O O . GLU A 1 113 ? 19.601 40.417 15.756 1.00 34.38 113 GLU A O 1
ATOM 942 N N . VAL A 1 114 ? 17.786 39.129 16.047 1.00 38.81 114 VAL A N 1
ATOM 943 C CA . VAL A 1 114 ? 16.818 40.127 15.580 1.00 38.81 114 VAL A CA 1
ATOM 944 C C . VAL A 1 114 ? 15.914 40.475 16.752 1.00 38.81 114 VAL A C 1
ATOM 946 O O . VAL A 1 114 ? 14.859 39.875 16.949 1.00 38.81 114 VAL A O 1
ATOM 949 N N . THR A 1 115 ? 16.351 41.449 17.544 1.00 30.92 115 THR A N 1
ATOM 950 C CA . THR A 1 115 ? 15.438 42.250 18.360 1.00 30.92 115 THR A CA 1
ATOM 951 C C . THR A 1 115 ? 14.492 43.007 17.433 1.00 30.92 115 THR A C 1
ATOM 953 O O . THR A 1 115 ? 14.962 43.718 16.544 1.00 30.92 115 THR A O 1
ATOM 956 N N . ASP A 1 116 ? 13.187 42.899 17.668 1.00 42.25 116 ASP A N 1
ATOM 957 C CA . ASP A 1 116 ? 12.221 43.890 17.197 1.00 42.25 116 ASP A CA 1
ATOM 958 C C . ASP A 1 116 ? 11.663 44.598 18.435 1.00 42.25 116 ASP A C 1
ATOM 960 O O . ASP A 1 116 ? 11.138 43.954 19.348 1.00 42.25 116 ASP A O 1
ATOM 964 N N . THR A 1 117 ? 11.879 45.908 18.498 1.00 33.75 117 THR A N 1
ATOM 965 C CA . THR A 1 117 ? 11.701 46.735 19.694 1.00 33.75 117 THR A CA 1
ATOM 966 C C . THR A 1 117 ? 10.902 47.977 19.322 1.00 33.75 117 THR A C 1
ATOM 968 O O . THR A 1 117 ? 11.213 48.638 18.338 1.00 33.75 117 THR A O 1
ATOM 971 N N . GLU A 1 118 ? 9.929 48.304 20.176 1.00 33.19 118 GLU A N 1
ATOM 972 C CA . GLU A 1 118 ? 9.150 49.549 20.203 1.00 33.19 118 GLU A CA 1
ATOM 973 C C . GLU A 1 118 ? 8.216 49.850 19.014 1.00 33.19 118 GLU A C 1
ATOM 975 O O . GLU A 1 118 ? 8.608 50.208 17.904 1.00 33.19 118 GLU A O 1
ATOM 980 N N . ARG A 1 119 ? 6.916 49.892 19.340 1.00 29.53 119 ARG A N 1
ATOM 981 C CA . ARG A 1 119 ? 5.989 50.861 18.746 1.00 29.53 119 ARG A CA 1
ATOM 982 C C . ARG A 1 119 ? 5.035 51.443 19.795 1.00 29.53 119 ARG A C 1
ATOM 984 O O . ARG A 1 119 ? 3.835 51.178 19.789 1.00 29.53 119 ARG A O 1
ATOM 991 N N . GLU A 1 120 ? 5.593 52.274 20.663 1.00 31.36 120 GLU A N 1
ATOM 992 C CA . GLU A 1 120 ? 4.882 53.417 21.252 1.00 31.36 120 GLU A CA 1
ATOM 993 C C . GLU A 1 120 ? 4.901 54.590 20.239 1.00 31.36 120 GLU A C 1
ATOM 995 O O . GLU A 1 120 ? 5.743 54.600 19.340 1.00 31.36 120 GLU A O 1
ATOM 1000 N N . SER A 1 121 ? 4.030 55.605 20.255 1.00 29.70 121 SER A N 1
ATOM 1001 C CA . SER A 1 121 ? 2.670 55.745 20.821 1.00 29.70 121 SER A CA 1
ATOM 1002 C C . SER A 1 121 ? 1.798 56.394 19.698 1.00 29.70 121 SER A C 1
ATOM 1004 O O . SER A 1 121 ? 2.040 56.047 18.539 1.00 29.70 121 SER A O 1
ATOM 1006 N N . GLU A 1 122 ? 0.780 57.262 19.792 1.00 31.39 122 GLU A N 1
ATOM 1007 C CA . GLU A 1 122 ? -0.014 57.991 20.812 1.00 31.39 122 GLU A CA 1
ATOM 1008 C C . GLU A 1 122 ? -1.501 57.919 20.346 1.00 31.39 122 GLU A C 1
ATOM 1010 O O . GLU A 1 122 ? -1.757 57.568 19.192 1.00 31.39 122 GLU A O 1
ATOM 1015 N N . GLY A 1 123 ? -2.556 58.235 21.108 1.00 28.69 123 GLY A N 1
ATOM 1016 C CA . GLY A 1 123 ? -2.697 58.670 22.504 1.00 28.69 123 GLY A CA 1
ATOM 1017 C C . GLY A 1 123 ? -3.744 59.796 22.622 1.00 28.69 123 GLY A C 1
ATOM 1018 O O . GLY A 1 123 ? -3.650 60.755 21.870 1.00 28.69 123 GLY A O 1
ATOM 1019 N N . GLU A 1 124 ? -4.728 59.686 23.529 1.00 29.66 124 GLU A N 1
ATOM 1020 C CA . GLU A 1 124 ? -5.423 60.829 24.169 1.00 29.66 124 GLU A CA 1
ATOM 1021 C C . GLU A 1 124 ? -6.351 60.367 25.317 1.00 29.66 124 GLU A C 1
ATOM 1023 O O . GLU A 1 124 ? -6.886 59.256 25.307 1.00 29.66 124 GLU A O 1
ATOM 1028 N N . ASP A 1 125 ? -6.516 61.223 26.328 1.00 29.39 125 ASP A N 1
ATOM 1029 C CA . ASP A 1 125 ? -7.347 61.005 27.518 1.00 29.39 125 ASP A CA 1
ATOM 1030 C C . ASP A 1 125 ? -8.847 61.281 27.268 1.00 29.39 125 ASP A C 1
ATOM 1032 O O . ASP A 1 125 ? -9.197 62.189 26.520 1.00 29.39 125 ASP A O 1
ATOM 1036 N N . HIS A 1 126 ? -9.745 60.617 28.015 1.00 32.72 126 HIS A N 1
ATOM 1037 C CA . HIS A 1 126 ? -10.426 61.280 29.148 1.00 32.72 126 HIS A CA 1
ATOM 1038 C C . HIS A 1 126 ? -11.502 60.433 29.863 1.00 32.72 126 HIS A C 1
ATOM 1040 O O . HIS A 1 126 ? -12.528 60.067 29.305 1.00 32.72 126 HIS A O 1
ATOM 1046 N N . LYS A 1 127 ? -11.266 60.241 31.167 1.00 30.73 127 LYS A N 1
ATOM 1047 C CA . LYS A 1 127 ? -12.174 60.520 32.300 1.00 30.73 127 LYS A CA 1
ATOM 1048 C C . LYS A 1 127 ? -13.700 60.294 32.173 1.00 30.73 127 LYS A C 1
ATOM 1050 O O . LYS A 1 127 ? -14.395 61.037 31.492 1.00 30.73 127 LYS A O 1
ATOM 1055 N N . ASN A 1 128 ? -14.167 59.518 33.160 1.00 27.78 128 ASN A N 1
ATOM 1056 C CA . ASN A 1 128 ? -15.275 59.827 34.083 1.00 27.78 128 ASN A CA 1
ATOM 1057 C C . ASN A 1 128 ? -16.722 59.360 33.807 1.00 27.78 128 ASN A C 1
ATOM 1059 O O . ASN A 1 128 ? -17.260 59.459 32.714 1.00 27.78 128 ASN A O 1
ATOM 1063 N N . ASP A 1 129 ? -17.324 58.968 34.938 1.00 28.83 129 ASP A N 1
ATOM 1064 C CA . ASP A 1 129 ? -18.722 59.076 35.375 1.00 28.83 129 ASP A CA 1
ATOM 1065 C C . ASP A 1 129 ? -19.850 58.376 34.592 1.00 28.83 129 ASP A C 1
ATOM 1067 O O . ASP A 1 129 ? -20.210 58.705 33.465 1.00 28.83 129 ASP A O 1
ATOM 1071 N N . ALA A 1 130 ? -20.524 57.467 35.305 1.00 35.16 130 ALA A N 1
ATOM 1072 C CA . ALA A 1 130 ? -21.900 57.087 35.009 1.00 35.16 130 ALA A CA 1
ATOM 1073 C C . ALA A 1 130 ? -22.847 58.259 35.321 1.00 35.16 130 ALA A C 1
ATOM 1075 O O . ALA A 1 130 ? -22.590 59.040 36.243 1.00 35.16 130 ALA A O 1
ATOM 1076 N N . PRO A 1 131 ? -24.009 58.317 34.654 1.00 41.41 131 PRO A N 1
ATOM 1077 C CA . PRO A 1 131 ? -25.205 58.289 35.490 1.00 41.41 131 PRO A CA 1
ATOM 1078 C C . PRO A 1 131 ? -26.371 57.457 34.943 1.00 41.41 131 PRO A C 1
ATOM 1080 O O . PRO A 1 131 ? -26.600 57.310 33.745 1.00 41.41 131 PRO A O 1
ATOM 1083 N N . THR A 1 132 ? -27.169 57.009 35.906 1.00 29.05 132 THR A N 1
ATOM 1084 C CA . THR A 1 132 ? -28.617 56.804 35.853 1.00 29.05 132 THR A CA 1
ATOM 1085 C C . THR A 1 132 ? -29.353 57.616 34.778 1.00 29.05 132 THR A C 1
ATOM 1087 O O . THR A 1 132 ? -29.286 58.844 34.770 1.00 29.05 132 THR A O 1
ATOM 1090 N N . ILE A 1 133 ? -30.209 56.947 34.001 1.00 32.59 133 ILE A N 1
ATOM 1091 C CA . ILE A 1 133 ? -31.450 57.546 33.490 1.00 32.59 133 ILE A CA 1
ATOM 1092 C C . ILE A 1 133 ? -32.613 56.683 33.968 1.00 32.59 133 ILE A C 1
ATOM 1094 O O . ILE A 1 133 ? -32.559 55.457 33.899 1.00 32.59 133 ILE A O 1
ATOM 1098 N N . ALA A 1 134 ? -33.665 57.339 34.446 1.00 29.36 134 ALA A N 1
ATOM 1099 C CA . ALA A 1 134 ? -34.907 56.702 34.838 1.00 29.36 134 ALA A CA 1
ATOM 1100 C C . ALA A 1 134 ? -36.111 57.536 34.383 1.00 29.36 134 ALA A C 1
ATOM 1102 O O . ALA A 1 134 ? -36.037 58.762 34.313 1.00 29.36 134 ALA A O 1
ATOM 1103 N N . ASN A 1 135 ? -37.233 56.826 34.256 1.00 31.66 135 ASN A N 1
ATOM 1104 C CA . ASN A 1 135 ? -38.603 57.312 34.415 1.00 31.66 135 ASN A CA 1
ATOM 1105 C C . ASN A 1 135 ? -39.311 57.977 33.214 1.00 31.66 135 ASN A C 1
ATOM 1107 O O . ASN A 1 135 ? -38.735 58.721 32.425 1.00 31.66 135 ASN A O 1
ATOM 1111 N N . GLY A 1 136 ? -40.623 57.727 33.169 1.00 29.34 136 GLY A N 1
ATOM 1112 C CA . GLY A 1 136 ? -41.613 58.352 32.299 1.00 29.34 136 GLY A CA 1
ATOM 1113 C C . GLY A 1 136 ? -42.456 57.337 31.509 1.00 29.34 136 GLY A C 1
ATOM 1114 O O . GLY A 1 136 ? -41.895 56.498 30.816 1.00 29.34 136 GLY A O 1
ATOM 1115 N N . GLN A 1 137 ? -43.794 57.357 31.540 1.00 31.62 137 GLN A N 1
ATOM 1116 C CA . GLN A 1 137 ? -44.739 58.192 32.302 1.00 31.62 137 GLN A CA 1
ATOM 1117 C C . GLN A 1 137 ? -46.040 57.402 32.557 1.00 31.62 137 GLN A C 1
ATOM 1119 O O . GLN A 1 137 ? -46.508 56.691 31.671 1.00 31.62 137 GLN A O 1
ATOM 1124 N N . ALA A 1 138 ? -46.656 57.589 33.727 1.00 26.80 138 ALA A N 1
ATOM 1125 C CA . ALA A 1 138 ? -48.044 57.215 34.017 1.00 26.80 138 ALA A CA 1
ATOM 1126 C C . ALA A 1 138 ? -48.646 58.250 34.986 1.00 26.80 138 ALA A C 1
ATOM 1128 O O . ALA A 1 138 ? -47.936 58.767 35.849 1.00 26.80 138 ALA A O 1
ATOM 1129 N N . ALA A 1 139 ? -49.918 58.604 34.795 1.00 31.42 139 ALA A N 1
ATOM 1130 C CA . ALA A 1 139 ? -50.628 59.677 35.501 1.00 31.42 139 ALA A CA 1
ATOM 1131 C C . ALA A 1 139 ? -52.160 59.411 35.406 1.00 31.42 139 ALA A C 1
ATOM 1133 O O . ALA A 1 139 ? -52.552 58.555 34.610 1.00 31.42 139 ALA A O 1
ATOM 1134 N N . PRO A 1 140 ? -53.026 60.025 36.235 1.00 44.91 140 PRO A N 1
ATOM 1135 C CA . PRO A 1 140 ? -53.656 59.248 37.304 1.00 44.91 140 PRO A CA 1
ATOM 1136 C C . PRO A 1 140 ? -55.193 59.307 37.316 1.00 44.91 140 PRO A C 1
ATOM 1138 O O . PRO A 1 140 ? -55.796 60.201 36.723 1.00 44.91 140 PRO A O 1
ATOM 1141 N N . VAL A 1 141 ? -55.810 58.395 38.073 1.00 31.98 141 VAL A N 1
ATOM 1142 C CA . VAL A 1 141 ? -57.208 58.482 38.526 1.00 31.98 141 VAL A CA 1
ATOM 1143 C C . VAL A 1 141 ? -57.275 57.989 39.974 1.00 31.98 141 VAL A C 1
ATOM 1145 O O . VAL A 1 141 ? -56.707 56.945 40.289 1.00 31.98 141 VAL A O 1
ATOM 1148 N N . GLU A 1 142 ? -57.956 58.745 40.830 1.00 35.94 142 GLU A N 1
ATOM 1149 C CA . GLU A 1 142 ? -58.430 58.322 42.151 1.00 35.94 142 GLU A CA 1
ATOM 1150 C C . GLU A 1 142 ? -59.929 58.025 42.018 1.00 35.94 142 GLU A C 1
ATOM 1152 O O . GLU A 1 142 ? -60.642 58.841 41.435 1.00 35.94 142 GLU A O 1
ATOM 1157 N N . GLU A 1 143 ? -60.424 56.909 42.556 1.00 34.69 143 GLU A N 1
ATOM 1158 C CA . GLU A 1 143 ? -61.857 56.751 42.839 1.00 34.69 143 GLU A CA 1
ATOM 1159 C C . GLU A 1 143 ? -62.061 55.730 43.971 1.00 34.69 143 GLU A C 1
ATOM 1161 O O . GLU A 1 143 ? -61.356 54.722 44.046 1.00 34.69 143 GLU A O 1
ATOM 1166 N N . GLU A 1 144 ? -62.984 56.025 44.887 1.00 40.62 144 GLU A N 1
ATOM 1167 C CA . GLU A 1 144 ? -63.290 55.196 46.058 1.00 40.62 144 GLU A CA 1
ATOM 1168 C C . GLU A 1 144 ? -64.349 54.141 45.705 1.00 40.62 144 GLU A C 1
ATOM 1170 O O . GLU A 1 144 ? -65.402 54.482 45.167 1.00 40.62 144 GLU A O 1
ATOM 1175 N N . VAL A 1 145 ? -64.123 52.877 46.078 1.00 34.41 145 VAL A N 1
ATOM 1176 C CA . VAL A 1 145 ? -65.194 51.874 46.220 1.00 34.41 145 VAL A CA 1
ATOM 1177 C C . VAL A 1 145 ? -64.942 50.997 47.445 1.00 34.41 145 VAL A C 1
ATOM 1179 O O . VAL A 1 145 ? -64.001 50.208 47.495 1.00 34.41 145 VAL A O 1
ATOM 1182 N N . GLU A 1 146 ? -65.812 51.156 48.433 1.00 38.03 146 GLU A N 1
ATOM 1183 C CA . GLU A 1 146 ? -65.980 50.279 49.589 1.00 38.03 146 GLU A CA 1
ATOM 1184 C C . GLU A 1 146 ? -66.975 49.174 49.202 1.00 38.03 146 GLU A C 1
ATOM 1186 O O . GLU A 1 146 ? -68.112 49.505 48.884 1.00 38.03 146 GLU A O 1
ATOM 1191 N N . ASP A 1 147 ? -66.562 47.896 49.185 1.00 35.25 147 ASP A N 1
ATOM 1192 C CA . ASP A 1 147 ? -67.410 46.766 49.619 1.00 35.25 147 ASP A CA 1
ATOM 1193 C C . ASP A 1 147 ? -66.704 45.391 49.573 1.00 35.25 147 ASP A C 1
ATOM 1195 O O . ASP A 1 147 ? -65.855 45.120 48.723 1.00 35.25 147 ASP A O 1
ATOM 1199 N N . THR A 1 148 ? -67.157 44.484 50.445 1.00 37.66 148 THR A N 1
ATOM 1200 C CA . THR A 1 148 ? -66.820 43.041 50.525 1.00 37.66 148 THR A CA 1
ATOM 1201 C C . THR A 1 148 ? -65.343 42.650 50.717 1.00 37.66 148 THR A C 1
ATOM 1203 O O . THR A 1 148 ? -64.599 42.436 49.761 1.00 37.66 148 THR A O 1
ATOM 1206 N N . GLU A 1 149 ? -64.957 42.384 51.971 1.00 39.22 149 GLU A N 1
ATOM 1207 C CA . GLU A 1 149 ? -63.828 41.491 52.275 1.00 39.22 149 GLU A CA 1
ATOM 1208 C C . GLU A 1 149 ? -64.103 40.082 51.699 1.00 39.22 149 GLU A C 1
ATOM 1210 O O . GLU A 1 149 ? -65.172 39.514 51.959 1.00 39.22 149 GLU A O 1
ATOM 1215 N N . PRO A 1 150 ? -63.170 39.473 50.945 1.00 49.38 150 PRO A N 1
ATOM 1216 C CA . PRO A 1 150 ? -63.205 38.042 50.677 1.00 49.38 150 PRO A CA 1
ATOM 1217 C C . PRO A 1 150 ? -62.959 37.283 51.984 1.00 49.38 150 PRO A C 1
ATOM 1219 O O . PRO A 1 150 ? -62.051 37.627 52.735 1.00 49.38 150 PRO A O 1
ATOM 1222 N N . VAL A 1 151 ? -63.722 36.218 52.244 1.00 56.78 151 VAL A N 1
ATOM 1223 C CA . VAL A 1 151 ? -63.423 35.315 53.366 1.00 56.78 151 VAL A CA 1
ATOM 1224 C C . VAL A 1 151 ? -62.111 34.591 53.062 1.00 56.78 151 VAL A C 1
ATOM 1226 O O . VAL A 1 151 ? -62.075 33.710 52.200 1.00 56.78 151 VAL A O 1
ATOM 1229 N N . GLU A 1 152 ? -61.038 34.982 53.748 1.00 53.97 152 GLU A N 1
ATOM 1230 C CA . GLU A 1 152 ? -59.731 34.333 53.652 1.00 53.97 152 GLU A CA 1
ATOM 1231 C C . GLU A 1 152 ? -59.790 32.944 54.302 1.00 53.97 152 GLU A C 1
ATOM 1233 O O . GLU A 1 152 ? -59.609 32.799 55.507 1.00 53.97 152 GLU A O 1
ATOM 1238 N N . PHE A 1 153 ? -60.045 31.914 53.490 1.00 52.44 153 PHE A N 1
ATOM 1239 C CA . PHE A 1 153 ? -59.748 30.530 53.862 1.00 52.44 153 PHE A CA 1
ATOM 1240 C C . PHE A 1 153 ? -58.228 30.376 53.945 1.00 52.44 153 PHE A C 1
ATOM 1242 O O . PHE A 1 153 ? -57.547 30.374 52.914 1.00 52.44 153 PHE A O 1
ATOM 1249 N N . GLY A 1 154 ? -57.700 30.280 55.163 1.00 70.69 154 GLY A N 1
ATOM 1250 C CA . GLY A 1 154 ? -56.270 30.098 55.394 1.00 70.69 154 GLY A CA 1
ATOM 1251 C C . GLY A 1 154 ? -55.808 28.676 55.070 1.00 70.69 154 GLY A C 1
ATOM 1252 O O . GLY A 1 154 ? -56.616 27.757 54.911 1.00 70.69 154 GLY A O 1
ATOM 1253 N N . GLU A 1 155 ? -54.489 28.458 55.049 1.00 59.06 155 GLU A N 1
ATOM 1254 C CA . GLU A 1 155 ? -53.939 27.093 55.018 1.00 59.06 155 GLU A CA 1
ATOM 1255 C C . GLU A 1 155 ? -54.437 26.261 56.215 1.00 59.06 155 GLU A C 1
ATOM 1257 O O . GLU A 1 155 ? -54.654 25.062 56.064 1.00 59.06 155 GLU A O 1
ATOM 1262 N N . ASP A 1 156 ? -54.722 26.900 57.357 1.00 66.31 156 ASP A N 1
ATOM 1263 C CA . ASP A 1 156 ? -55.313 26.270 58.544 1.00 66.31 156 ASP A CA 1
ATOM 1264 C C . ASP A 1 156 ? -56.738 25.729 58.302 1.00 66.31 156 ASP A C 1
ATOM 1266 O O . ASP A 1 156 ? -57.053 24.626 58.752 1.00 66.31 156 ASP A O 1
ATOM 1270 N N . ASP A 1 157 ? -57.598 26.437 57.555 1.00 77.44 157 ASP A N 1
ATOM 1271 C CA . ASP A 1 157 ? -58.947 25.950 57.213 1.00 77.44 157 ASP A CA 1
ATOM 1272 C C . ASP A 1 157 ? -58.879 24.763 56.244 1.00 77.44 157 ASP A C 1
ATOM 1274 O O . ASP A 1 157 ? -59.611 23.778 56.387 1.00 77.44 157 ASP A O 1
ATOM 1278 N N . ILE A 1 158 ? -57.960 24.832 55.275 1.00 69.50 158 ILE A N 1
ATOM 1279 C CA . ILE A 1 158 ? -57.698 23.753 54.315 1.00 69.50 158 ILE A CA 1
ATOM 1280 C C . ILE A 1 158 ? -57.141 22.526 55.051 1.00 69.50 158 ILE A C 1
ATOM 1282 O O . ILE A 1 158 ? -57.597 21.405 54.813 1.00 69.50 158 ILE A O 1
ATOM 1286 N N . ALA A 1 159 ? -56.210 22.724 55.988 1.00 77.69 159 ALA A N 1
ATOM 1287 C CA . ALA A 1 159 ? -55.660 21.669 56.833 1.00 77.69 159 ALA A CA 1
ATOM 1288 C C . ALA A 1 159 ? -56.731 21.046 57.741 1.00 77.69 159 ALA A C 1
ATOM 1290 O O . ALA A 1 159 ? -56.789 19.822 57.858 1.00 77.69 159 ALA A O 1
ATOM 1291 N N . TYR A 1 160 ? -57.623 21.851 58.327 1.00 80.19 160 TYR A N 1
ATOM 1292 C CA . TYR A 1 160 ? -58.729 21.354 59.147 1.00 80.19 160 TYR A CA 1
ATOM 1293 C C . TYR A 1 160 ? -59.727 20.528 58.322 1.00 80.19 160 TYR A C 1
ATOM 1295 O O . TYR A 1 160 ? -60.138 19.445 58.745 1.00 80.19 160 TYR A O 1
ATOM 1303 N N . GLN A 1 161 ? -60.068 20.980 57.109 1.00 76.38 161 GLN A N 1
ATOM 1304 C CA . GLN A 1 161 ? -60.937 20.234 56.196 1.00 76.38 161 GLN A CA 1
ATOM 1305 C C . GLN A 1 161 ? -60.290 18.920 55.721 1.00 76.38 161 GLN A C 1
ATOM 1307 O O . GLN A 1 161 ? -60.970 17.893 55.638 1.00 76.38 161 GLN A O 1
ATOM 1312 N N . LEU A 1 162 ? -58.980 18.924 55.455 1.00 75.00 162 LEU A N 1
ATOM 1313 C CA . LEU A 1 162 ? -58.231 17.735 55.045 1.00 75.00 162 LEU A CA 1
ATOM 1314 C C . LEU A 1 162 ? -58.091 16.721 56.194 1.00 75.00 162 LEU A C 1
ATOM 1316 O O . LEU A 1 162 ? -58.302 15.527 55.983 1.00 75.00 162 LEU A O 1
ATOM 1320 N N . ALA A 1 163 ? -57.821 17.187 57.417 1.00 72.50 163 ALA A N 1
ATOM 1321 C CA . ALA A 1 163 ? -57.771 16.349 58.616 1.00 72.50 163 ALA A CA 1
ATOM 1322 C C . ALA A 1 163 ? -59.134 15.704 58.926 1.00 72.50 163 ALA A C 1
ATOM 1324 O O . ALA A 1 163 ? -59.195 14.516 59.247 1.00 72.50 163 ALA A O 1
ATOM 1325 N N . ALA A 1 164 ? -60.232 16.452 58.763 1.00 74.44 164 ALA A N 1
ATOM 1326 C CA . ALA A 1 164 ? -61.586 15.922 58.921 1.00 74.44 164 ALA A CA 1
ATOM 1327 C C . ALA A 1 164 ? -61.902 14.815 57.894 1.00 74.44 164 ALA A C 1
ATOM 1329 O O . ALA A 1 164 ? -62.490 13.796 58.252 1.00 74.44 164 ALA A O 1
ATOM 1330 N N . MET A 1 165 ? -61.463 14.967 56.636 1.00 66.62 165 MET A N 1
ATOM 1331 C CA . MET A 1 165 ? -61.599 13.913 55.619 1.00 66.62 165 MET A CA 1
ATOM 1332 C C . MET A 1 165 ? -60.711 12.688 55.882 1.00 66.62 165 MET A C 1
ATOM 1334 O O . MET A 1 165 ? -61.128 11.572 55.575 1.00 66.62 165 MET A O 1
ATOM 1338 N N . GLY A 1 166 ? -59.512 12.867 56.449 1.00 64.00 166 GLY A N 1
ATOM 1339 C CA . GLY A 1 166 ? -58.611 11.759 56.790 1.00 64.00 166 GLY A CA 1
ATOM 1340 C C . GLY A 1 166 ? -59.200 10.808 57.838 1.00 64.00 166 GLY A C 1
ATOM 1341 O O . GLY A 1 166 ? -59.104 9.589 57.688 1.00 64.00 166 GLY A O 1
ATOM 1342 N N . GLN A 1 167 ? -59.885 11.358 58.847 1.00 59.41 167 GLN A N 1
ATOM 1343 C CA . GLN A 1 167 ? -60.554 10.570 59.889 1.00 59.41 167 GLN A CA 1
ATOM 1344 C C . GLN A 1 167 ? -61.736 9.754 59.341 1.00 59.41 167 GLN A C 1
ATOM 1346 O O . GLN A 1 167 ? -61.872 8.581 59.681 1.00 59.41 167 GLN A O 1
ATOM 1351 N N . ASP A 1 168 ? -62.549 10.328 58.447 1.00 50.50 168 ASP A N 1
ATOM 1352 C CA . ASP A 1 168 ? -63.722 9.649 57.863 1.00 50.50 168 ASP A CA 1
ATOM 1353 C C . ASP A 1 168 ? -63.335 8.527 56.867 1.00 50.50 168 ASP A C 1
ATOM 1355 O O . ASP A 1 168 ? -64.137 7.641 56.572 1.00 50.50 168 ASP A O 1
ATOM 1359 N N . TYR A 1 169 ? -62.081 8.525 56.385 1.00 56.34 169 TYR A N 1
ATOM 1360 C CA . TYR A 1 169 ? -61.479 7.447 55.582 1.00 56.34 169 TYR A CA 1
ATOM 1361 C C . TYR A 1 169 ? -60.588 6.474 56.378 1.00 56.34 169 TYR A C 1
ATOM 1363 O O . TYR A 1 169 ? -60.078 5.517 55.794 1.00 56.34 169 TYR A O 1
ATOM 1371 N N . GLY A 1 170 ? -60.426 6.669 57.692 1.00 53.00 170 GLY A N 1
ATOM 1372 C CA . GLY A 1 170 ? -59.711 5.733 58.568 1.00 53.00 170 GLY A CA 1
ATOM 1373 C C . GLY A 1 170 ? -58.190 5.689 58.384 1.00 53.00 170 GLY A C 1
ATOM 1374 O O . GLY A 1 170 ? -57.592 4.641 58.613 1.00 53.00 170 GLY A O 1
ATOM 1375 N N . LEU A 1 171 ? -57.564 6.793 57.964 1.00 55.62 171 LEU A N 1
ATOM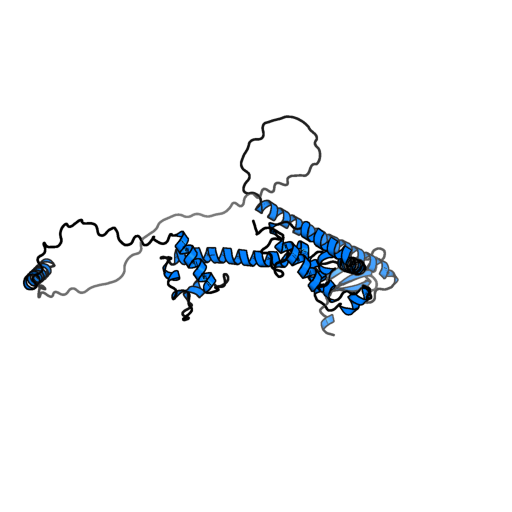 1376 C CA . LEU A 1 171 ? -56.103 6.917 57.906 1.00 55.62 171 LEU A CA 1
ATOM 1377 C C . LEU A 1 171 ? -55.584 7.545 59.209 1.00 55.62 171 LEU A C 1
ATOM 1379 O O . LEU A 1 171 ? -55.580 8.769 59.355 1.00 55.62 171 LEU A O 1
ATOM 1383 N N . GLU A 1 172 ? -55.171 6.710 60.167 1.00 50.38 172 GLU A N 1
ATOM 1384 C CA . GLU A 1 172 ? -54.540 7.176 61.409 1.00 50.38 172 GLU A CA 1
ATOM 1385 C C . GLU A 1 172 ? -53.101 7.678 61.131 1.00 50.38 172 GLU A C 1
ATOM 1387 O O . GLU A 1 172 ? -52.338 6.973 60.469 1.00 50.38 172 GLU A O 1
ATOM 1392 N N . PRO A 1 173 ? -52.692 8.876 61.604 1.00 51.09 173 PRO A N 1
ATOM 1393 C CA . PRO A 1 173 ? -51.382 9.454 61.261 1.00 51.09 173 PRO A CA 1
ATOM 1394 C C . PRO A 1 173 ? -50.138 8.730 61.805 1.00 51.09 173 PRO A C 1
ATOM 1396 O O . PRO A 1 173 ? -49.034 9.047 61.366 1.00 51.09 173 PRO A O 1
ATOM 1399 N N . ASP A 1 174 ? -50.296 7.800 62.751 1.00 46.44 174 ASP A N 1
ATOM 1400 C CA . ASP A 1 174 ? -49.196 7.283 63.581 1.00 46.44 174 ASP A CA 1
ATOM 1401 C C . ASP A 1 174 ? -48.649 5.898 63.141 1.00 46.44 174 ASP A C 1
ATOM 1403 O O . ASP A 1 174 ? -47.728 5.385 63.771 1.00 46.44 174 ASP A O 1
ATOM 1407 N N . GLU A 1 175 ? -49.152 5.284 62.056 1.00 44.56 175 GLU A N 1
ATOM 1408 C CA . GLU A 1 175 ? -48.716 3.940 61.587 1.00 44.56 175 GLU A CA 1
ATOM 1409 C C . GLU A 1 175 ? -47.499 3.955 60.622 1.00 44.56 175 GLU A C 1
ATOM 1411 O O . GLU A 1 175 ? -47.212 2.969 59.950 1.00 44.56 175 GLU A O 1
ATOM 1416 N N . TYR A 1 176 ? -46.754 5.066 60.536 1.00 50.28 176 TYR A N 1
ATOM 1417 C CA . TYR A 1 176 ? -45.550 5.185 59.692 1.00 50.28 176 TYR A CA 1
ATOM 1418 C C . TYR A 1 176 ? -44.350 5.773 60.454 1.00 50.28 176 TYR A C 1
ATOM 1420 O O . TYR A 1 176 ? -43.814 6.824 60.098 1.00 50.28 176 TYR A O 1
ATOM 1428 N N . GLY A 1 177 ? -43.912 5.069 61.503 1.00 45.03 177 GLY A N 1
ATOM 1429 C CA . GLY A 1 177 ? -42.712 5.403 62.272 1.00 45.03 177 GLY A CA 1
ATOM 1430 C C . GLY A 1 177 ? -41.902 4.177 62.712 1.00 45.03 177 GLY A C 1
ATOM 1431 O O . GLY A 1 177 ? -42.408 3.347 63.456 1.00 45.03 177 GLY A O 1
ATOM 1432 N N . ASP A 1 178 ? -40.627 4.148 62.311 1.00 46.69 178 ASP A N 1
ATOM 1433 C CA . ASP A 1 178 ? -39.531 3.359 62.908 1.00 46.69 178 ASP A CA 1
ATOM 1434 C C . ASP A 1 178 ? -39.616 1.810 62.856 1.00 46.69 178 ASP A C 1
ATOM 1436 O O . ASP A 1 178 ? -39.645 1.126 63.878 1.00 46.69 178 ASP A O 1
ATOM 1440 N N . GLU A 1 179 ? -39.492 1.240 61.649 1.00 39.84 179 GLU A N 1
ATOM 1441 C CA . GLU A 1 179 ? -38.890 -0.096 61.458 1.00 39.84 179 GLU A CA 1
ATOM 1442 C C . GLU A 1 179 ? -37.639 0.002 60.557 1.00 39.84 179 GLU A C 1
ATOM 1444 O O . GLU A 1 179 ? -37.701 -0.164 59.338 1.00 39.84 179 GLU A O 1
ATOM 1449 N N . GLU A 1 180 ? -36.477 0.282 61.163 1.00 47.12 180 GLU A N 1
ATOM 1450 C CA . GLU A 1 180 ? -35.159 0.094 60.531 1.00 47.12 180 GLU A CA 1
ATOM 1451 C C . GLU A 1 180 ? -34.804 -1.411 60.470 1.00 47.12 180 GLU A C 1
ATOM 1453 O O . GLU A 1 180 ? -33.950 -1.872 61.228 1.00 47.12 180 GLU A O 1
ATOM 1458 N N . ASP A 1 181 ? -35.447 -2.191 59.587 1.00 37.47 181 ASP A N 1
ATOM 1459 C CA . ASP A 1 181 ? -35.061 -3.595 59.332 1.00 37.47 181 ASP A CA 1
ATOM 1460 C C . ASP A 1 181 ? -34.799 -3.893 57.839 1.00 37.47 181 ASP A C 1
ATOM 1462 O O . ASP A 1 181 ? -35.688 -3.938 56.987 1.00 37.47 181 ASP A O 1
ATOM 1466 N N . ASP A 1 182 ? -33.506 -4.051 57.566 1.00 42.81 182 ASP A N 1
ATOM 1467 C CA . ASP A 1 182 ? -32.804 -4.524 56.371 1.00 42.81 182 ASP A CA 1
ATOM 1468 C C . ASP A 1 182 ? -33.634 -5.064 55.177 1.00 42.81 182 ASP A C 1
ATOM 1470 O O . ASP A 1 182 ? -33.933 -6.254 55.056 1.00 42.81 182 ASP A O 1
ATOM 1474 N N . GLN A 1 183 ? -33.868 -4.193 54.187 1.00 40.78 183 GLN A N 1
ATOM 1475 C CA . GLN A 1 183 ? -34.099 -4.595 52.787 1.00 40.78 183 GLN A CA 1
ATOM 1476 C C . GLN A 1 183 ? -32.948 -4.123 51.882 1.00 40.78 183 GLN A C 1
ATOM 1478 O O . GLN A 1 183 ? -33.154 -3.665 50.757 1.00 40.78 183 GLN A O 1
ATOM 1483 N N . THR A 1 184 ? -31.717 -4.224 52.388 1.00 44.34 184 THR A N 1
ATOM 1484 C CA . THR A 1 184 ? -30.493 -3.740 51.730 1.00 44.34 184 THR A CA 1
ATOM 1485 C C . THR A 1 184 ? -29.708 -4.831 50.987 1.00 44.34 184 THR A C 1
ATOM 1487 O O . THR A 1 184 ? -28.795 -4.501 50.233 1.00 44.34 184 THR A O 1
ATOM 1490 N N . GLU A 1 185 ? -30.077 -6.113 51.118 1.00 48.81 185 GLU A N 1
ATOM 1491 C CA . GLU A 1 185 ? -29.313 -7.255 50.578 1.00 48.81 185 GLU A CA 1
ATOM 1492 C C . GLU A 1 185 ? -30.039 -8.114 49.510 1.00 48.81 185 GLU A C 1
ATOM 1494 O O . GLU A 1 185 ? -30.086 -9.342 49.635 1.00 48.81 185 GLU A O 1
ATOM 1499 N N . GLN A 1 186 ? -30.592 -7.553 48.416 1.00 42.78 186 GLN A N 1
ATOM 1500 C CA . GLN A 1 186 ? -30.952 -8.433 47.275 1.00 42.78 186 GLN A CA 1
ATOM 1501 C C . GLN A 1 186 ? -30.907 -7.908 45.828 1.00 42.78 186 GLN A C 1
ATOM 1503 O O . GLN A 1 186 ? -31.347 -8.631 44.936 1.00 42.78 186 GLN A O 1
ATOM 1508 N N . GLU A 1 187 ? -30.295 -6.755 45.534 1.00 42.78 187 GLU A N 1
ATOM 1509 C CA . GLU A 1 187 ? -29.811 -6.516 44.161 1.00 42.78 187 GLU A CA 1
ATOM 1510 C C . GLU A 1 187 ? -28.511 -5.691 44.117 1.00 42.78 187 GLU A C 1
ATOM 1512 O O . GLU A 1 187 ? -28.471 -4.569 43.618 1.00 42.78 187 GLU A O 1
ATOM 1517 N N . GLU A 1 188 ? -27.394 -6.301 44.546 1.00 42.50 188 GLU A N 1
ATOM 1518 C CA . GLU A 1 188 ? -26.049 -5.933 44.056 1.00 42.50 188 GLU A CA 1
ATOM 1519 C C . GLU A 1 188 ? -25.893 -6.313 42.564 1.00 42.50 188 GLU A C 1
ATOM 1521 O O . GLU A 1 188 ? -24.987 -7.042 42.147 1.00 42.50 188 GLU A O 1
ATOM 1526 N N . GLY A 1 189 ? -26.797 -5.807 41.723 1.00 46.06 189 GLY A N 1
ATOM 1527 C CA . GLY A 1 189 ? -26.608 -5.746 40.284 1.00 46.06 189 GLY A CA 1
ATOM 1528 C C . GLY A 1 189 ? -25.468 -4.775 40.007 1.00 46.06 189 GLY A C 1
ATOM 1529 O O . GLY A 1 189 ? -25.719 -3.581 39.868 1.00 46.06 189 GLY A O 1
ATOM 1530 N N . LEU A 1 190 ? -24.233 -5.302 40.000 1.00 51.03 190 LEU A N 1
ATOM 1531 C CA . LEU A 1 190 ? -22.962 -4.578 39.867 1.00 51.03 190 LEU A CA 1
ATOM 1532 C C . LEU A 1 190 ? -23.127 -3.306 39.032 1.00 51.03 190 LEU A C 1
ATOM 1534 O O . LEU A 1 190 ? -23.253 -3.379 37.807 1.00 51.03 190 LEU A O 1
ATOM 1538 N N . ALA A 1 191 ? -23.140 -2.154 39.711 1.00 58.50 191 ALA A N 1
ATOM 1539 C CA . ALA A 1 191 ? -23.357 -0.867 39.068 1.00 58.50 191 ALA A CA 1
ATOM 1540 C C . ALA A 1 191 ? -22.329 -0.702 37.944 1.00 58.50 191 ALA A C 1
ATOM 1542 O O . ALA A 1 191 ? -21.124 -0.710 38.204 1.00 58.50 191 ALA A O 1
ATOM 1543 N N . ILE A 1 192 ? -22.819 -0.621 36.700 1.00 66.75 192 ILE A N 1
ATOM 1544 C CA . ILE A 1 192 ? -21.983 -0.601 35.495 1.00 66.75 192 ILE A CA 1
ATOM 1545 C C . ILE A 1 192 ? -20.948 0.508 35.666 1.00 66.75 192 ILE A C 1
ATOM 1547 O O . ILE A 1 192 ? -21.308 1.680 35.772 1.00 66.75 192 ILE A O 1
ATOM 1551 N N . SER A 1 193 ? -19.671 0.122 35.721 1.00 84.44 193 SER A N 1
ATOM 1552 C CA . SER A 1 193 ? -18.571 1.050 35.968 1.00 84.44 193 SER A CA 1
ATOM 1553 C C . SER A 1 193 ? -18.601 2.189 34.954 1.00 84.44 193 SER A C 1
ATOM 1555 O O . SER A 1 193 ? -18.895 1.962 33.779 1.00 84.44 193 SER A O 1
ATOM 1557 N N . ASP A 1 194 ? -18.205 3.396 35.361 1.00 83.19 194 ASP A N 1
ATOM 1558 C CA . ASP A 1 194 ? -18.068 4.540 34.450 1.00 83.19 194 ASP A CA 1
ATOM 1559 C C . ASP A 1 194 ? -17.161 4.232 33.245 1.00 83.19 194 ASP A C 1
ATOM 1561 O O . ASP A 1 194 ? -17.230 4.934 32.240 1.00 83.19 194 ASP A O 1
ATOM 1565 N N . GLU A 1 195 ? -16.281 3.230 33.323 1.00 86.06 195 GLU A N 1
ATOM 1566 C CA . GLU A 1 195 ? -15.515 2.727 32.176 1.00 86.06 195 GLU A CA 1
ATOM 1567 C C . GLU A 1 195 ? -16.310 1.721 31.329 1.00 86.06 195 GLU A C 1
ATOM 1569 O O . GLU A 1 195 ? -16.382 1.877 30.110 1.00 86.06 195 GLU A O 1
ATOM 1574 N N . ASP A 1 196 ? -16.985 0.745 31.940 1.00 89.19 196 ASP A N 1
ATOM 1575 C CA . ASP A 1 196 ? -17.822 -0.238 31.229 1.00 89.19 196 ASP A CA 1
ATOM 1576 C C . ASP A 1 196 ? -18.977 0.445 30.476 1.00 89.19 196 ASP A C 1
ATOM 1578 O O . ASP A 1 196 ? -19.272 0.103 29.330 1.00 89.19 196 ASP A O 1
ATOM 1582 N N . ALA A 1 197 ? -19.550 1.501 31.057 1.00 89.12 197 ALA A N 1
ATOM 1583 C CA . ALA A 1 197 ? -20.526 2.381 30.425 1.00 89.12 197 ALA A CA 1
ATOM 1584 C C . ALA A 1 197 ? -19.984 3.045 29.142 1.00 89.12 197 ALA A C 1
ATOM 1586 O O . ALA A 1 197 ? -20.699 3.169 28.143 1.00 89.12 197 ALA A O 1
ATOM 1587 N N . LYS A 1 198 ? -18.700 3.437 29.132 1.00 91.00 198 LYS A N 1
ATOM 1588 C CA . LYS A 1 198 ? -18.021 3.986 27.945 1.00 91.00 198 LYS A CA 1
ATOM 1589 C C . LYS A 1 198 ? -17.754 2.897 26.909 1.00 91.00 198 LYS A C 1
ATOM 1591 O O . LYS A 1 198 ? -17.907 3.169 25.720 1.00 91.00 198 LYS A O 1
ATOM 1596 N N . TYR A 1 199 ? -17.381 1.683 27.324 1.00 91.81 199 TYR A N 1
ATOM 1597 C CA . TYR A 1 199 ? -17.172 0.559 26.404 1.00 91.81 199 TYR A CA 1
ATOM 1598 C C . TYR A 1 199 ? -18.479 0.118 25.732 1.00 91.81 199 TYR A C 1
ATOM 1600 O O . TYR A 1 199 ? -18.521 0.050 24.507 1.00 91.81 199 TYR A O 1
ATOM 1608 N N . LEU A 1 200 ? -19.576 -0.034 26.480 1.00 91.31 200 LEU A N 1
ATOM 1609 C CA . LEU A 1 200 ? -20.902 -0.345 25.925 1.00 91.31 200 LEU A CA 1
ATOM 1610 C C . LEU A 1 200 ? -21.368 0.702 24.896 1.00 91.31 200 LEU A C 1
ATOM 1612 O O . LEU A 1 200 ? -21.902 0.348 23.842 1.00 91.31 200 LEU A O 1
ATOM 1616 N N . PHE A 1 201 ? -21.114 1.988 25.160 1.00 92.56 201 PHE A N 1
ATOM 1617 C CA . PHE A 1 201 ? -21.418 3.073 24.223 1.00 92.56 201 PHE A CA 1
ATOM 1618 C C . PHE A 1 201 ? -20.475 3.104 23.001 1.00 92.56 201 PHE A C 1
ATOM 1620 O O . PHE A 1 201 ? -20.883 3.489 21.905 1.00 92.56 201 PHE A O 1
ATOM 1627 N N . ARG A 1 202 ? -19.216 2.673 23.146 1.00 92.75 202 ARG A N 1
ATOM 1628 C CA . ARG A 1 202 ? -18.266 2.506 22.029 1.00 92.75 202 ARG A CA 1
ATOM 1629 C C . ARG A 1 202 ? -18.650 1.333 21.124 1.00 92.75 202 ARG A C 1
ATOM 1631 O O . ARG A 1 202 ? -18.620 1.487 19.903 1.00 92.75 202 ARG A O 1
ATOM 1638 N N . ASP A 1 203 ? -19.065 0.212 21.705 1.00 91.94 203 ASP A N 1
ATOM 1639 C CA . ASP A 1 203 ? -19.514 -0.974 20.970 1.00 91.94 203 ASP A CA 1
ATOM 1640 C C . ASP A 1 203 ? -20.827 -0.708 20.220 1.00 91.94 203 ASP A C 1
ATOM 1642 O O . ASP A 1 203 ? -20.961 -1.103 19.063 1.00 91.94 203 ASP A O 1
ATOM 1646 N N . LEU A 1 204 ? -21.747 0.072 20.805 1.00 93.25 204 LEU A N 1
ATOM 1647 C CA . LEU A 1 204 ? -22.937 0.600 20.123 1.00 93.25 204 LEU A CA 1
ATOM 1648 C C . LEU A 1 204 ? -22.585 1.329 18.809 1.00 93.25 204 LEU A C 1
ATOM 1650 O O . LEU A 1 204 ? -23.178 1.058 17.762 1.00 93.25 204 LEU A O 1
ATOM 1654 N N . LEU A 1 205 ? -21.604 2.239 18.839 1.00 92.50 205 LEU A N 1
ATOM 1655 C CA . LEU A 1 205 ? -21.166 2.990 17.652 1.00 92.50 205 LEU A CA 1
ATOM 1656 C C . LEU A 1 205 ? -20.504 2.083 16.598 1.00 92.50 205 LEU A C 1
ATOM 1658 O O . LEU A 1 205 ? -20.638 2.320 15.391 1.00 92.50 205 LEU A O 1
ATOM 1662 N N . ASP A 1 206 ? -19.810 1.035 17.041 1.00 91.50 206 ASP A N 1
ATOM 1663 C CA . ASP A 1 206 ? -19.183 0.037 16.178 1.00 91.50 206 ASP A CA 1
ATOM 1664 C C . ASP A 1 206 ? -20.208 -0.892 15.511 1.00 91.50 206 ASP A C 1
ATOM 1666 O O . ASP A 1 206 ? -20.125 -1.110 14.297 1.00 91.50 206 ASP A O 1
ATOM 1670 N N . ASP A 1 207 ? -21.194 -1.394 16.257 1.00 92.00 207 ASP A N 1
ATOM 1671 C CA . ASP A 1 207 ? -22.283 -2.254 15.774 1.00 92.00 207 ASP A CA 1
ATOM 1672 C C . ASP A 1 207 ? -23.146 -1.552 14.728 1.00 92.00 207 ASP A C 1
ATOM 1674 O O . ASP A 1 207 ? -23.358 -2.086 13.636 1.00 92.00 207 ASP A O 1
ATOM 1678 N N . TYR A 1 208 ? -23.559 -0.311 15.008 1.00 89.81 208 TYR A N 1
ATOM 1679 C CA . TYR A 1 208 ? -24.318 0.525 14.070 1.00 89.81 208 TYR A CA 1
ATOM 1680 C C . TYR A 1 208 ? -23.455 1.030 12.897 1.00 89.81 208 TYR A C 1
ATOM 1682 O O . TYR A 1 208 ? -23.946 1.746 12.023 1.00 89.81 208 TYR A O 1
ATOM 1690 N N . ARG A 1 209 ? -22.169 0.636 12.840 1.00 89.19 209 ARG A N 1
ATOM 1691 C CA . ARG A 1 209 ? -21.199 0.965 11.780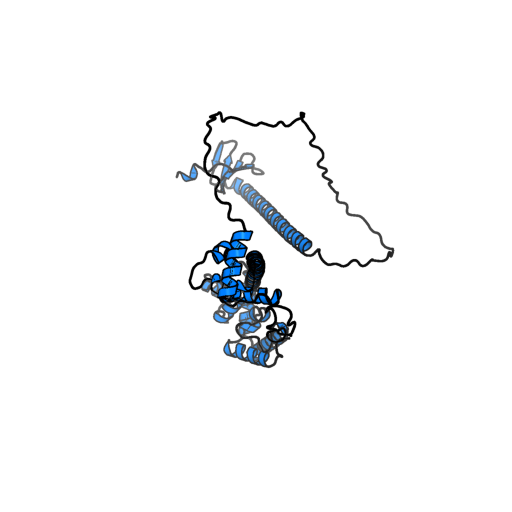 1.00 89.19 209 ARG A CA 1
ATOM 1692 C C . ARG A 1 209 ? -21.119 2.469 11.511 1.00 89.19 209 ARG A C 1
ATOM 1694 O O . ARG A 1 209 ? -20.990 2.904 10.363 1.00 89.19 209 ARG A O 1
ATOM 1701 N N . ILE A 1 210 ? -21.180 3.260 12.581 1.00 90.25 210 ILE A N 1
ATOM 1702 C CA . ILE A 1 210 ? -21.116 4.715 12.507 1.00 90.25 210 ILE A CA 1
ATOM 1703 C C . ILE A 1 210 ? -19.791 5.138 11.859 1.00 90.25 210 ILE A C 1
ATOM 1705 O O . ILE A 1 210 ? -18.728 4.566 12.105 1.00 90.25 210 ILE A O 1
ATOM 1709 N N . SER A 1 211 ? -19.842 6.155 10.999 1.00 89.25 211 SER A N 1
ATOM 1710 C CA . SER A 1 211 ? -18.632 6.761 10.444 1.00 89.25 211 SER A CA 1
ATOM 1711 C C . SER A 1 211 ? -18.076 7.792 11.432 1.00 89.25 211 SER A C 1
ATOM 1713 O O . SER A 1 211 ? -18.814 8.707 11.804 1.00 89.25 211 SER A O 1
ATOM 1715 N N . PRO A 1 212 ? -16.780 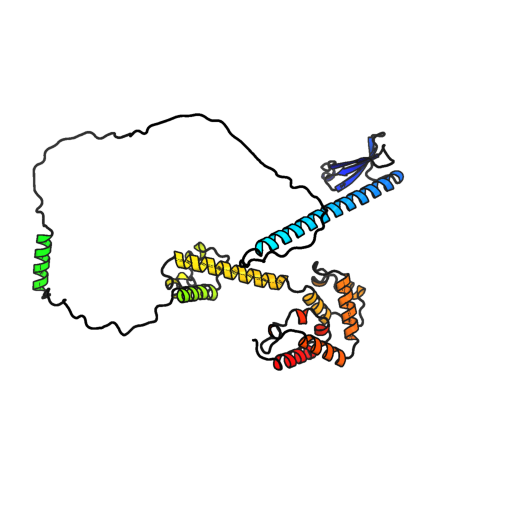7.747 11.795 1.00 91.69 212 PRO A N 1
ATOM 1716 C CA . PRO A 1 212 ? -16.157 8.749 12.669 1.00 91.69 212 PRO A CA 1
ATOM 1717 C C . PRO A 1 212 ? -16.015 10.136 12.013 1.00 91.69 212 PRO A C 1
ATOM 1719 O O . PRO A 1 212 ? -15.481 11.059 12.617 1.00 91.69 212 PRO A O 1
ATOM 1722 N N . PHE A 1 213 ? -16.484 10.289 10.770 1.00 90.00 213 PHE A N 1
ATOM 1723 C CA . PHE A 1 213 ? -16.557 11.560 10.046 1.00 90.00 213 PHE A CA 1
ATOM 1724 C C . PHE A 1 213 ? -17.992 12.124 9.963 1.00 90.00 213 PHE A C 1
ATOM 1726 O O . PHE A 1 213 ? -18.210 13.151 9.320 1.00 90.00 213 PHE A O 1
ATOM 1733 N N . THR A 1 214 ? -18.981 11.466 10.581 1.00 89.75 214 THR A N 1
ATOM 1734 C CA . THR A 1 214 ? -20.345 11.996 10.750 1.00 89.75 214 THR A CA 1
ATOM 1735 C C . THR A 1 214 ? -20.363 12.970 11.932 1.00 89.75 214 THR A C 1
ATOM 1737 O O . THR A 1 214 ? -19.924 12.573 13.002 1.00 89.75 214 THR A O 1
ATOM 1740 N N . PRO A 1 215 ? -20.867 14.212 11.816 1.00 91.44 215 PRO A N 1
ATOM 1741 C CA . PRO A 1 215 ? -20.942 15.115 12.965 1.00 91.44 215 PRO A CA 1
ATOM 1742 C C . PRO A 1 215 ? -21.966 14.624 14.001 1.00 91.44 215 PRO A C 1
ATOM 1744 O O . PRO A 1 215 ? -23.036 14.139 13.627 1.00 91.44 215 PRO A O 1
ATOM 1747 N N . TRP A 1 216 ? -21.660 14.806 15.289 1.00 90.12 216 TRP A N 1
ATOM 1748 C CA . TRP A 1 216 ? -22.516 14.422 16.423 1.00 90.12 216 TRP A CA 1
ATOM 1749 C C . TRP A 1 216 ? -23.969 14.901 16.281 1.00 90.12 216 TRP A C 1
ATOM 1751 O O . TRP A 1 216 ? -24.903 14.124 16.467 1.00 90.12 216 TRP A O 1
ATOM 1761 N N . ASP A 1 217 ? -24.169 16.145 15.845 1.00 90.69 217 ASP A N 1
ATOM 1762 C CA . ASP A 1 217 ? -25.500 16.750 15.701 1.00 90.69 217 ASP A CA 1
ATOM 1763 C C . ASP A 1 217 ? -26.374 16.018 14.668 1.00 90.69 217 ASP A C 1
ATOM 1765 O O . ASP A 1 217 ? -27.598 16.024 14.760 1.00 90.69 217 ASP A O 1
ATOM 1769 N N . ARG A 1 218 ? -25.752 15.330 13.699 1.00 89.06 218 ARG A N 1
ATOM 1770 C CA . ARG A 1 218 ? -26.444 14.493 12.710 1.00 89.06 218 ARG A CA 1
ATOM 1771 C C . ARG A 1 218 ? -26.779 13.097 13.241 1.00 89.06 218 ARG A C 1
ATOM 1773 O O . ARG A 1 218 ? -27.725 12.500 12.744 1.00 89.06 218 ARG A O 1
ATOM 1780 N N . LEU A 1 219 ? -26.027 12.585 14.217 1.00 86.62 219 LEU A N 1
ATOM 1781 C CA . LEU A 1 219 ? -26.334 11.323 14.902 1.00 86.62 219 LEU A CA 1
ATOM 1782 C C . LEU A 1 219 ? -27.567 11.474 15.798 1.00 86.62 219 LEU A C 1
ATOM 1784 O O . LEU A 1 219 ? -28.476 10.656 15.723 1.00 86.62 219 LEU A O 1
ATOM 1788 N N . ILE A 1 220 ? -27.633 12.551 16.585 1.00 88.06 220 ILE A N 1
ATOM 1789 C CA . ILE A 1 220 ? -28.772 12.821 17.481 1.00 88.06 220 ILE A CA 1
ATOM 1790 C C . ILE A 1 220 ? -30.017 13.359 16.755 1.00 88.06 220 ILE A C 1
ATOM 1792 O O . ILE A 1 220 ? -31.103 13.349 17.324 1.00 88.06 220 ILE A O 1
ATOM 1796 N N . ALA A 1 221 ? -29.874 13.830 15.512 1.00 86.62 221 ALA A N 1
ATOM 1797 C CA . ALA A 1 221 ? -30.992 14.246 14.663 1.00 86.62 221 ALA A CA 1
ATOM 1798 C C . ALA A 1 221 ? -31.550 13.114 13.778 1.00 86.62 221 ALA A C 1
ATOM 1800 O O . ALA A 1 221 ? -32.518 13.343 13.051 1.00 86.62 221 ALA A O 1
ATOM 1801 N N . ASP A 1 222 ? -30.956 11.915 13.798 1.00 81.38 222 ASP A N 1
ATOM 1802 C CA . ASP A 1 222 ? -31.488 10.777 13.050 1.00 81.38 222 ASP A CA 1
ATOM 1803 C C . ASP A 1 222 ? -32.670 10.151 13.806 1.00 81.38 222 ASP A C 1
ATOM 1805 O O . ASP A 1 222 ? -32.511 9.573 14.881 1.00 81.38 222 ASP A O 1
ATOM 1809 N N . THR A 1 223 ? -33.867 10.281 13.237 1.00 77.56 223 THR A N 1
ATOM 1810 C CA . THR A 1 223 ? -35.125 9.705 13.741 1.00 77.56 223 THR A CA 1
ATOM 1811 C C . THR A 1 223 ? -35.549 8.444 12.976 1.00 77.56 223 THR A C 1
ATOM 1813 O O . THR A 1 223 ? -36.694 8.002 13.069 1.00 77.56 223 THR A O 1
ATOM 1816 N N . SER A 1 224 ? -34.628 7.841 12.216 1.00 81.88 224 SER A N 1
ATOM 1817 C CA . SER A 1 224 ? -34.785 6.509 11.628 1.00 81.88 224 SER A CA 1
ATOM 1818 C C . SER A 1 224 ? -35.123 5.452 12.696 1.00 81.88 224 SER A C 1
ATOM 1820 O O . SER A 1 224 ? -34.612 5.531 13.816 1.00 81.88 224 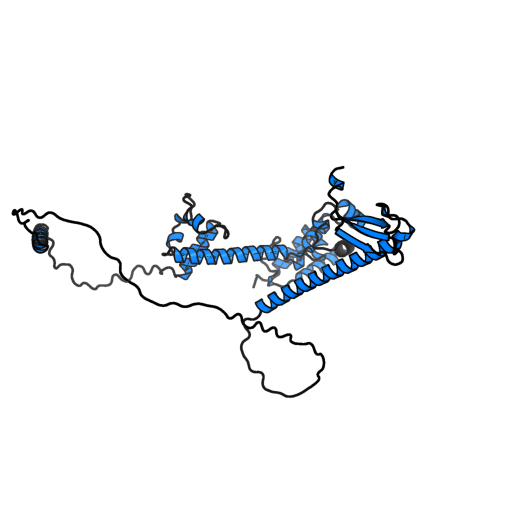SER A O 1
ATOM 1822 N N . PRO A 1 225 ? -35.894 4.394 12.367 1.00 75.31 225 PRO A N 1
ATOM 1823 C CA . PRO A 1 225 ? -36.068 3.238 13.251 1.00 75.31 225 PRO A CA 1
ATOM 1824 C C . PRO A 1 225 ? -34.739 2.613 13.705 1.00 75.31 225 PRO A C 1
ATOM 1826 O O . PRO A 1 225 ? -34.645 2.130 14.829 1.00 75.31 225 PRO A O 1
ATOM 1829 N N . ASN A 1 226 ? -33.696 2.696 12.870 1.00 78.62 226 ASN A N 1
ATOM 1830 C CA . ASN A 1 226 ? -32.345 2.210 13.169 1.00 78.62 226 ASN A CA 1
ATOM 1831 C C . ASN A 1 226 ? -31.432 3.315 13.748 1.00 78.62 226 ASN A C 1
ATOM 1833 O O . ASN A 1 226 ? -30.217 3.280 13.547 1.00 78.62 226 ASN A O 1
ATOM 1837 N N . SER A 1 227 ? -31.996 4.331 14.403 1.00 87.00 227 SER A N 1
ATOM 1838 C CA . SER A 1 227 ? -31.220 5.338 15.129 1.00 87.00 227 SER A CA 1
ATOM 1839 C C . SER A 1 227 ? -30.598 4.749 16.395 1.00 87.00 227 SER A C 1
ATOM 1841 O O . SER A 1 227 ? -31.234 3.953 17.085 1.00 87.00 227 SER A O 1
ATOM 1843 N N . ILE A 1 228 ? -29.391 5.203 16.752 1.00 87.81 228 ILE A N 1
ATOM 1844 C CA . ILE A 1 228 ? -28.745 4.835 18.025 1.00 87.81 228 ILE A CA 1
ATOM 1845 C C . ILE A 1 228 ? -29.560 5.282 19.247 1.00 87.81 228 ILE A C 1
ATOM 1847 O O . ILE A 1 228 ? -29.377 4.741 20.327 1.00 87.81 228 ILE A O 1
ATOM 1851 N N . LEU A 1 229 ? -30.471 6.249 19.079 1.00 87.88 229 LEU A N 1
ATOM 1852 C CA . LEU A 1 229 ? -31.355 6.749 20.136 1.00 87.88 229 LEU A CA 1
ATOM 1853 C C . LEU A 1 229 ? -32.332 5.682 20.667 1.00 87.88 229 LEU A C 1
ATOM 1855 O O . LEU A 1 229 ? -32.876 5.860 21.754 1.00 87.88 229 LEU A O 1
ATOM 1859 N N . ASN A 1 230 ? -32.559 4.610 19.897 1.00 86.94 230 ASN A N 1
ATOM 1860 C CA . ASN A 1 230 ? -33.513 3.538 20.194 1.00 86.94 230 ASN A CA 1
ATOM 1861 C C . ASN A 1 230 ? -32.854 2.298 20.841 1.00 86.94 230 ASN A C 1
ATOM 1863 O O . ASN A 1 230 ? -33.535 1.296 21.040 1.00 86.94 230 ASN A O 1
ATOM 1867 N N . ASP A 1 231 ? -31.543 2.330 21.105 1.00 89.44 231 ASP A N 1
ATOM 1868 C CA . ASP A 1 231 ? -30.784 1.232 21.720 1.00 89.44 231 ASP A CA 1
ATOM 1869 C C . ASP A 1 231 ? -30.554 1.523 23.209 1.00 89.44 231 ASP A C 1
ATOM 1871 O O . ASP A 1 231 ? -30.107 2.616 23.565 1.00 89.44 231 ASP A O 1
ATOM 1875 N N . ASP A 1 232 ? -30.804 0.547 24.083 1.00 86.69 232 ASP A N 1
ATOM 1876 C CA . ASP A 1 232 ? -30.665 0.713 25.536 1.00 86.69 232 ASP A CA 1
ATOM 1877 C C . ASP A 1 232 ? -29.237 1.132 25.947 1.00 86.69 232 ASP A C 1
ATOM 1879 O O . ASP A 1 232 ? -29.045 1.866 26.915 1.00 86.69 232 ASP A O 1
ATOM 1883 N N . ARG A 1 233 ? -28.209 0.776 25.160 1.00 87.31 233 ARG A N 1
ATOM 1884 C CA . ARG A 1 233 ? -26.817 1.204 25.403 1.00 87.31 233 ARG A CA 1
ATOM 1885 C C . ARG A 1 233 ? -26.609 2.714 25.243 1.00 87.31 233 ARG A C 1
ATOM 1887 O O . ARG A 1 233 ? -25.600 3.242 25.709 1.00 87.31 233 ARG A O 1
ATOM 1894 N N . TYR A 1 234 ? -27.537 3.433 24.610 1.00 86.38 234 TYR A N 1
ATOM 1895 C CA . TYR A 1 234 ? -27.476 4.890 24.485 1.00 86.38 234 TYR A CA 1
ATOM 1896 C C . TYR A 1 234 ? -27.838 5.612 25.790 1.00 86.38 234 TYR A C 1
ATOM 1898 O O . TYR A 1 234 ? -27.329 6.708 26.040 1.00 86.38 234 TYR A O 1
ATOM 1906 N N . THR A 1 235 ? -28.688 5.026 26.642 1.00 87.62 235 THR A N 1
ATOM 1907 C CA . THR A 1 235 ? -29.090 5.640 27.921 1.00 87.62 235 THR A CA 1
ATOM 1908 C C . THR A 1 235 ? -28.094 5.379 29.053 1.00 87.62 235 THR A C 1
ATOM 1910 O O . THR A 1 235 ? -28.015 6.210 29.956 1.00 87.62 235 THR A O 1
ATOM 1913 N N . VAL A 1 236 ? -27.277 4.320 28.946 1.00 87.31 236 VAL A N 1
ATOM 1914 C CA . VAL A 1 236 ? -26.229 3.908 29.910 1.00 87.31 236 VAL A CA 1
ATOM 1915 C C . VAL A 1 236 ? -25.298 5.054 30.338 1.00 87.31 236 VAL A C 1
ATOM 1917 O O . VAL A 1 236 ? -24.938 5.146 31.506 1.00 87.31 236 VAL A O 1
ATOM 1920 N N . LEU A 1 237 ? -24.939 5.972 29.433 1.00 86.19 237 LEU A N 1
ATOM 1921 C CA . LEU A 1 237 ? -24.281 7.229 29.814 1.00 86.19 237 LEU A CA 1
ATOM 1922 C C . LEU A 1 237 ? -25.354 8.281 30.153 1.00 86.19 237 LEU A C 1
ATOM 1924 O O . LEU A 1 237 ? -26.078 8.693 29.244 1.00 86.19 237 LEU A O 1
ATOM 1928 N N . PRO A 1 238 ? -25.470 8.791 31.394 1.00 84.00 238 PRO A N 1
ATOM 1929 C CA . PRO A 1 238 ? -26.630 9.593 31.798 1.00 84.00 238 PRO A CA 1
ATOM 1930 C C . PRO A 1 238 ? -26.672 11.003 31.187 1.00 84.00 238 PRO A C 1
ATOM 1932 O O . PRO A 1 238 ? -27.755 11.539 30.958 1.00 84.00 238 PRO A O 1
ATOM 1935 N N . THR A 1 239 ? -25.523 11.621 30.879 1.00 89.06 239 THR A N 1
ATOM 1936 C CA . THR A 1 239 ? -25.477 13.000 30.354 1.00 89.06 239 THR A CA 1
ATOM 1937 C C . THR A 1 239 ? -25.140 13.055 28.863 1.00 89.06 239 THR A C 1
ATOM 1939 O O . THR A 1 239 ? -24.252 12.353 28.377 1.00 89.06 239 THR A O 1
ATOM 1942 N N . MET A 1 240 ? -25.783 13.970 28.125 1.00 86.44 240 MET A N 1
ATOM 1943 C CA . MET A 1 240 ? -25.429 14.230 26.719 1.00 86.44 240 MET A CA 1
ATOM 1944 C C . MET A 1 240 ? -23.983 14.707 26.542 1.00 86.44 240 MET A C 1
ATOM 1946 O O . MET A 1 240 ? -23.388 14.465 25.494 1.00 86.44 240 MET A O 1
ATOM 1950 N N . ARG A 1 241 ? -23.405 15.351 27.567 1.00 88.88 241 ARG A N 1
ATOM 1951 C CA . ARG A 1 241 ? -21.995 15.747 27.569 1.00 88.88 241 ARG A CA 1
ATOM 1952 C C . ARG A 1 241 ? -21.079 14.522 27.564 1.00 88.88 241 ARG A C 1
ATOM 1954 O O . ARG A 1 241 ? -20.249 14.427 26.668 1.00 88.88 241 ARG A O 1
ATOM 1961 N N . ALA A 1 242 ? -21.284 13.570 28.479 1.00 90.25 242 ALA A N 1
ATOM 1962 C CA . ALA A 1 242 ? -20.501 12.335 28.519 1.00 90.25 242 ALA A CA 1
ATOM 1963 C C . ALA A 1 242 ? -20.646 11.530 27.216 1.00 90.25 242 ALA A C 1
ATOM 1965 O O . ALA A 1 242 ? -19.644 11.112 26.643 1.00 90.25 242 ALA A O 1
ATOM 1966 N N . ARG A 1 243 ? -21.872 11.396 26.680 1.00 91.00 243 ARG A N 1
ATOM 1967 C CA . ARG A 1 243 ? -22.113 10.756 25.369 1.00 91.00 243 ARG A CA 1
ATOM 1968 C C . ARG A 1 243 ? -21.296 11.407 24.248 1.00 91.00 243 ARG A C 1
ATOM 1970 O O . ARG A 1 243 ? -20.678 10.699 23.456 1.00 91.00 243 ARG A O 1
ATOM 1977 N N . LYS A 1 244 ? -21.253 12.745 24.197 1.00 91.81 244 LYS A N 1
ATOM 1978 C CA . LYS A 1 244 ? -20.463 13.474 23.196 1.00 91.81 244 LYS A CA 1
ATOM 1979 C C . LYS A 1 244 ? -18.955 13.326 23.421 1.00 91.81 244 LYS A C 1
ATOM 1981 O O . LYS A 1 244 ? -18.245 13.109 22.450 1.00 91.81 244 LYS A O 1
ATOM 1986 N N . GLU A 1 245 ? -18.462 13.416 24.655 1.00 93.31 245 GLU A N 1
ATOM 1987 C CA . GLU A 1 245 ? -17.028 13.280 24.963 1.00 93.31 245 GLU A CA 1
ATOM 1988 C C . GLU A 1 245 ? -16.513 11.871 24.604 1.00 93.31 245 GLU A C 1
ATOM 1990 O O . GLU A 1 245 ? -15.502 11.739 23.913 1.00 93.31 245 GLU A O 1
ATOM 1995 N N . VAL A 1 246 ? -17.268 10.818 24.941 1.00 93.25 246 VAL A N 1
ATOM 1996 C CA . VAL A 1 246 ? -16.957 9.432 24.537 1.00 93.25 246 VAL A CA 1
ATOM 1997 C C . VAL A 1 246 ? -17.024 9.261 23.019 1.00 93.25 246 VAL A C 1
ATOM 1999 O O . VAL A 1 246 ? -16.176 8.573 22.446 1.00 93.25 246 VAL A O 1
ATOM 2002 N N . TRP A 1 247 ? -17.985 9.908 22.349 1.00 94.31 247 TRP A N 1
ATOM 2003 C CA . TRP A 1 247 ? -18.064 9.919 20.889 1.00 94.31 247 TRP A CA 1
ATOM 2004 C C . TRP A 1 247 ? -16.883 10.658 20.235 1.00 94.31 247 TRP A C 1
ATOM 2006 O O . TRP A 1 247 ? -16.311 10.132 19.283 1.00 94.31 247 TRP A O 1
ATOM 2016 N N . ASP A 1 248 ? -16.478 11.828 20.743 1.00 94.12 248 ASP A N 1
ATOM 2017 C CA . ASP A 1 248 ? -15.341 12.609 20.231 1.00 94.12 248 ASP A CA 1
ATOM 2018 C C . ASP A 1 248 ? -14.031 11.803 20.338 1.00 94.12 248 ASP A C 1
ATOM 2020 O O . ASP A 1 248 ? -13.201 11.819 19.422 1.00 94.12 248 ASP A O 1
ATOM 2024 N N . ASP A 1 249 ? -13.842 11.080 21.447 1.00 94.06 249 ASP A N 1
ATOM 2025 C CA . ASP A 1 249 ? -12.666 10.242 21.696 1.00 94.06 249 ASP A CA 1
ATOM 2026 C C . ASP A 1 249 ? -12.689 8.944 20.876 1.00 94.06 249 ASP A C 1
ATOM 2028 O O . ASP A 1 249 ? -11.680 8.599 20.255 1.00 94.06 249 ASP A O 1
ATOM 2032 N N . TRP A 1 250 ? -13.835 8.253 20.793 1.00 95.31 250 TRP A N 1
ATOM 2033 C CA . TRP A 1 250 ? -14.027 7.114 19.884 1.00 95.31 250 TRP A CA 1
ATOM 2034 C C . TRP A 1 250 ? -13.783 7.525 18.430 1.00 95.31 250 TRP A C 1
ATOM 2036 O O . TRP A 1 250 ? -13.045 6.845 17.721 1.00 95.31 250 TRP A O 1
ATOM 2046 N N . ALA A 1 251 ? -14.318 8.665 17.983 1.00 94.75 251 ALA A N 1
ATOM 2047 C CA . ALA A 1 251 ? -14.153 9.143 16.615 1.00 94.75 251 ALA A CA 1
ATOM 2048 C C . ALA A 1 251 ? -12.685 9.477 16.313 1.00 94.75 251 ALA A C 1
ATOM 2050 O O . ALA A 1 251 ? -12.182 9.128 15.241 1.00 94.75 251 ALA A O 1
ATOM 2051 N N . ARG A 1 252 ? -11.965 10.078 17.272 1.00 94.44 252 ARG A N 1
ATOM 2052 C CA . ARG A 1 252 ? -10.522 10.343 17.169 1.00 94.44 252 ARG A CA 1
ATOM 2053 C C . ARG A 1 252 ? -9.713 9.051 17.075 1.00 94.44 252 ARG A C 1
ATOM 2055 O O . ARG A 1 252 ? -8.863 8.939 16.192 1.00 94.44 252 ARG A O 1
ATOM 2062 N N . GLU A 1 253 ? -9.999 8.070 17.929 1.00 93.94 253 GLU A N 1
ATOM 2063 C CA . GLU A 1 253 ? -9.345 6.757 17.916 1.00 93.94 253 GLU A CA 1
ATOM 2064 C C . GLU A 1 253 ? -9.635 6.001 16.610 1.00 93.94 253 GLU A C 1
ATOM 2066 O O . GLU A 1 253 ? -8.717 5.509 15.955 1.00 93.94 253 GLU A O 1
ATOM 2071 N N . LYS A 1 254 ? -10.892 5.983 16.156 1.00 92.25 254 LYS A N 1
ATOM 2072 C CA . LYS A 1 254 ? -11.307 5.338 14.904 1.00 92.25 254 LYS A CA 1
ATOM 2073 C C . LYS A 1 254 ? -10.672 5.993 13.683 1.00 92.25 254 LYS A C 1
ATOM 2075 O O . LYS A 1 254 ? -10.190 5.295 12.793 1.00 92.25 254 LYS A O 1
ATOM 2080 N N . ALA A 1 255 ? -10.631 7.325 13.642 1.00 91.56 255 ALA A N 1
ATOM 2081 C CA . ALA A 1 255 ? -9.981 8.076 12.574 1.00 91.56 255 ALA A CA 1
ATOM 2082 C C . ALA A 1 255 ? -8.459 7.859 12.570 1.00 91.56 255 ALA A C 1
ATOM 2084 O O . ALA A 1 255 ? -7.878 7.717 11.492 1.00 91.56 255 ALA A O 1
ATOM 2085 N N . ALA A 1 256 ? -7.819 7.763 13.742 1.00 93.19 256 ALA A N 1
ATOM 2086 C CA . ALA A 1 256 ? -6.417 7.367 13.862 1.00 93.19 256 ALA A CA 1
ATOM 2087 C C . ALA A 1 256 ? -6.199 5.934 13.352 1.00 93.19 256 ALA A C 1
ATOM 2089 O O . ALA A 1 256 ? -5.348 5.720 12.493 1.00 93.19 256 ALA A O 1
ATOM 2090 N N . ARG A 1 257 ? -7.033 4.970 13.761 1.00 90.12 257 ARG A N 1
ATOM 2091 C CA . ARG A 1 257 ? -6.946 3.574 13.309 1.00 90.12 257 ARG A CA 1
ATOM 2092 C C . ARG A 1 257 ? -7.118 3.445 11.794 1.00 90.12 257 ARG A C 1
ATOM 2094 O O . ARG A 1 257 ? -6.315 2.779 11.155 1.00 90.12 257 ARG A O 1
ATOM 2101 N N . ILE A 1 258 ? -8.088 4.143 11.196 1.00 88.75 258 ILE A N 1
ATOM 2102 C CA . ILE A 1 258 ? -8.293 4.193 9.735 1.00 88.75 258 ILE A CA 1
ATOM 2103 C C . ILE A 1 258 ? -7.106 4.868 9.030 1.00 88.75 258 ILE A C 1
ATOM 2105 O O . ILE A 1 258 ? -6.677 4.418 7.964 1.00 88.75 258 ILE A O 1
ATOM 2109 N N . LYS A 1 259 ? -6.547 5.939 9.608 1.00 88.75 259 LYS A N 1
ATOM 2110 C CA . LYS A 1 259 ? -5.341 6.605 9.095 1.00 88.75 259 LYS A CA 1
ATOM 2111 C C . LYS A 1 259 ? -4.132 5.670 9.138 1.00 88.75 259 LYS A C 1
ATOM 2113 O O . LYS A 1 259 ? -3.377 5.654 8.172 1.00 88.75 259 LYS A O 1
ATOM 2118 N N . ASP A 1 260 ? -3.983 4.868 10.186 1.00 87.25 260 ASP A N 1
ATOM 2119 C CA . ASP A 1 260 ? -2.869 3.936 10.370 1.00 87.25 260 ASP A CA 1
ATOM 2120 C C . ASP A 1 260 ? -3.030 2.654 9.547 1.00 87.25 260 ASP A C 1
ATOM 2122 O O . ASP A 1 260 ? -2.055 2.170 8.980 1.00 87.25 260 ASP A O 1
ATOM 2126 N N . GLU A 1 261 ? -4.248 2.128 9.399 1.00 82.50 261 GLU A N 1
ATOM 2127 C CA . GLU A 1 261 ? -4.589 1.084 8.424 1.00 82.50 261 GLU A CA 1
ATOM 2128 C C . GLU A 1 261 ? -4.239 1.561 7.005 1.00 82.50 261 GLU A C 1
ATOM 2130 O O . GLU A 1 261 ? -3.517 0.880 6.275 1.00 82.50 261 GLU A O 1
ATOM 2135 N N . ARG A 1 262 ? -4.652 2.782 6.636 1.00 81.19 262 ARG A N 1
ATOM 2136 C CA . ARG A 1 262 ? -4.310 3.403 5.349 1.00 81.19 262 ARG A CA 1
ATOM 2137 C C . ARG A 1 262 ? -2.812 3.682 5.209 1.00 81.19 262 ARG A C 1
ATOM 2139 O O . ARG A 1 262 ? -2.273 3.490 4.122 1.00 81.19 262 ARG A O 1
ATOM 2146 N N . ALA A 1 263 ? -2.128 4.098 6.272 1.00 80.94 263 ALA A N 1
ATOM 2147 C CA . ALA A 1 263 ? -0.687 4.321 6.259 1.00 80.94 263 ALA A CA 1
ATOM 2148 C C . ALA A 1 263 ? 0.067 2.999 6.087 1.00 80.94 263 ALA A C 1
ATOM 2150 O O . ALA A 1 263 ? 0.984 2.946 5.278 1.00 80.94 263 ALA A O 1
ATOM 2151 N N . LYS A 1 264 ? -0.362 1.916 6.748 1.00 78.62 264 LYS A N 1
ATOM 2152 C CA . LYS A 1 264 ? 0.155 0.553 6.539 1.00 78.62 264 LYS A CA 1
ATOM 2153 C C . LYS A 1 264 ? -0.101 0.072 5.107 1.00 78.62 264 LYS A C 1
ATOM 2155 O O . LYS A 1 264 ? 0.795 -0.508 4.506 1.00 78.62 264 LYS A O 1
ATOM 2160 N N . MET A 1 265 ? -1.270 0.366 4.523 1.00 69.31 265 MET A N 1
ATOM 2161 C CA . MET A 1 265 ? -1.561 0.091 3.106 1.00 69.31 265 MET A CA 1
ATOM 2162 C C . MET A 1 265 ? -0.690 0.917 2.142 1.00 69.31 265 MET A C 1
ATOM 2164 O O . MET A 1 265 ? -0.248 0.396 1.123 1.00 69.31 265 MET A O 1
ATOM 2168 N N . GLU A 1 266 ? -0.403 2.186 2.439 1.00 70.75 266 GLU A N 1
ATOM 2169 C CA . GLU A 1 266 ? 0.432 3.039 1.580 1.00 70.75 266 GLU A CA 1
ATOM 2170 C C . GLU A 1 266 ? 1.941 2.779 1.746 1.00 70.75 266 GLU A C 1
ATOM 2172 O O . GLU A 1 266 ? 2.696 2.905 0.775 1.00 70.75 266 GLU A O 1
ATOM 2177 N N . GLN A 1 267 ? 2.364 2.360 2.940 1.00 68.12 267 GLN A N 1
ATOM 2178 C CA . GLN A 1 267 ? 3.702 1.846 3.241 1.00 68.12 267 GLN A CA 1
ATOM 2179 C C . GLN A 1 267 ? 3.958 0.465 2.627 1.00 68.12 267 GLN A C 1
ATOM 2181 O O . GLN A 1 267 ? 5.110 0.036 2.640 1.00 68.12 267 GLN A O 1
ATOM 2186 N N . GLN A 1 268 ? 2.943 -0.208 2.057 1.00 70.19 268 GLN A N 1
ATOM 2187 C CA . GLN A 1 268 ? 3.161 -1.489 1.389 1.00 70.19 268 GLN A CA 1
ATOM 2188 C C . GLN A 1 268 ? 4.258 -1.367 0.328 1.00 70.19 268 GLN A C 1
ATOM 2190 O O . GLN A 1 268 ? 4.155 -0.555 -0.598 1.00 70.19 268 GLN A O 1
ATOM 2195 N N . ASP A 1 269 ? 5.296 -2.196 0.474 1.00 75.50 269 ASP A N 1
ATOM 2196 C CA . ASP A 1 269 ? 6.437 -2.268 -0.435 1.00 75.50 269 ASP A CA 1
ATOM 2197 C C . ASP A 1 269 ? 5.936 -2.377 -1.891 1.00 75.50 269 ASP A C 1
ATOM 2199 O O . ASP A 1 269 ? 5.330 -3.394 -2.257 1.00 75.50 269 ASP A O 1
ATOM 2203 N N . PRO A 1 270 ? 6.195 -1.369 -2.752 1.00 80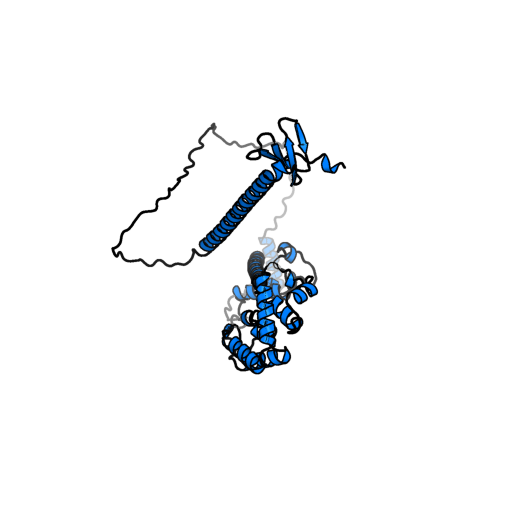.88 270 PRO A N 1
ATOM 2204 C CA . PRO A 1 270 ? 5.717 -1.338 -4.137 1.00 80.88 270 PRO A CA 1
ATOM 2205 C C . PRO A 1 270 ? 6.307 -2.466 -4.999 1.00 80.88 270 PRO A C 1
ATOM 2207 O O . PRO A 1 270 ? 5.898 -2.674 -6.141 1.00 80.88 270 PRO A O 1
ATOM 2210 N N . ARG A 1 271 ? 7.264 -3.236 -4.469 1.00 82.94 271 ARG A N 1
ATOM 2211 C CA . ARG A 1 271 ? 7.718 -4.481 -5.085 1.00 82.94 271 ARG A CA 1
ATOM 2212 C C . ARG A 1 271 ? 6.664 -5.580 -5.010 1.00 82.94 271 ARG A C 1
ATOM 2214 O O . ARG A 1 271 ? 6.596 -6.346 -5.959 1.00 82.94 271 ARG A O 1
ATOM 2221 N N . ALA A 1 272 ? 5.850 -5.683 -3.957 1.00 85.25 272 ALA A N 1
ATOM 2222 C CA . ALA A 1 272 ? 4.928 -6.815 -3.794 1.00 85.25 272 ALA A CA 1
ATOM 2223 C C . ALA A 1 272 ? 3.876 -6.920 -4.929 1.00 85.25 272 ALA A C 1
ATOM 2225 O O . ALA A 1 272 ? 3.775 -8.001 -5.520 1.00 85.25 272 ALA A O 1
ATOM 2226 N N . PRO A 1 273 ? 3.184 -5.836 -5.354 1.00 86.62 273 PRO A N 1
ATOM 2227 C CA . PRO A 1 273 ? 2.315 -5.874 -6.537 1.00 86.62 273 PRO A CA 1
ATOM 2228 C C . PRO A 1 273 ? 3.080 -6.244 -7.816 1.00 86.62 273 PRO A C 1
ATOM 2230 O O . PRO A 1 273 ? 2.631 -7.085 -8.597 1.00 86.62 273 PRO A O 1
ATOM 2233 N N . TYR A 1 274 ? 4.276 -5.676 -8.008 1.00 88.38 274 TYR A N 1
ATOM 2234 C CA . TYR A 1 274 ? 5.124 -5.972 -9.165 1.00 88.38 274 TYR A CA 1
ATOM 2235 C C . TYR A 1 274 ? 5.627 -7.420 -9.186 1.00 88.38 274 TYR A C 1
ATOM 2237 O O . TYR A 1 274 ? 5.687 -8.027 -10.252 1.00 88.38 274 TYR A O 1
ATOM 2245 N N . LEU A 1 275 ? 5.935 -8.015 -8.035 1.00 88.62 275 LEU A N 1
ATOM 2246 C CA . LEU A 1 275 ? 6.345 -9.410 -7.942 1.00 88.62 275 LEU A CA 1
ATOM 2247 C C . LEU A 1 275 ? 5.174 -10.369 -8.197 1.00 88.62 275 LEU A C 1
ATOM 2249 O O . LEU A 1 275 ? 5.375 -11.349 -8.912 1.00 88.62 275 LEU A O 1
ATOM 2253 N N . SER A 1 276 ? 3.957 -10.079 -7.718 1.00 88.81 276 SER A N 1
ATOM 2254 C CA . SER A 1 276 ? 2.765 -10.864 -8.097 1.00 88.81 276 SER A CA 1
ATOM 2255 C C . SER A 1 276 ? 2.539 -10.820 -9.613 1.00 88.81 276 SER A C 1
ATOM 2257 O O . SER A 1 276 ? 2.403 -11.856 -10.261 1.00 88.81 276 SER A O 1
ATOM 2259 N N . PHE A 1 277 ? 2.643 -9.627 -10.203 1.00 90.50 277 PHE A N 1
ATOM 2260 C CA . PHE A 1 277 ? 2.562 -9.425 -11.649 1.00 90.50 277 PHE A CA 1
ATOM 2261 C C . PHE A 1 277 ? 3.654 -10.186 -12.432 1.00 90.50 277 PHE A C 1
ATOM 2263 O O . PHE A 1 277 ? 3.403 -10.712 -13.519 1.00 90.50 277 PHE A O 1
ATOM 2270 N N . LEU A 1 278 ? 4.870 -10.306 -11.882 1.00 90.12 278 LEU A N 1
ATOM 2271 C CA . LEU A 1 278 ? 5.907 -11.178 -12.444 1.00 90.12 278 LEU A CA 1
ATOM 2272 C C . LEU A 1 278 ? 5.537 -12.664 -12.333 1.00 90.12 278 LEU A C 1
ATOM 2274 O O . LEU A 1 278 ? 5.727 -13.382 -13.310 1.00 90.12 278 LEU A O 1
ATOM 2278 N N . ALA A 1 279 ? 4.985 -13.119 -11.205 1.00 87.12 279 ALA A N 1
ATOM 2279 C CA . ALA A 1 279 ? 4.609 -14.521 -10.996 1.00 87.12 279 ALA A CA 1
ATOM 2280 C C . ALA A 1 279 ? 3.601 -15.033 -12.043 1.00 87.12 279 ALA A C 1
ATOM 2282 O O . ALA A 1 279 ? 3.675 -16.184 -12.471 1.00 87.12 279 ALA A O 1
ATOM 2283 N N . GLU A 1 280 ? 2.678 -14.172 -12.474 1.00 88.00 280 GLU A N 1
ATOM 2284 C CA . GLU A 1 280 ? 1.625 -14.514 -13.434 1.00 88.00 280 GLU A CA 1
ATOM 2285 C C . GLU A 1 280 ? 2.061 -14.391 -14.903 1.00 88.00 280 GLU A C 1
ATOM 2287 O O . GLU A 1 280 ? 1.463 -15.021 -15.781 1.00 88.00 280 GLU A O 1
ATOM 2292 N N . HIS A 1 281 ? 3.044 -13.537 -15.218 1.00 86.81 281 HIS A N 1
ATOM 2293 C CA . HIS A 1 281 ? 3.302 -13.106 -16.603 1.00 86.81 281 HIS A CA 1
ATOM 2294 C C . HIS A 1 281 ? 4.768 -13.155 -17.057 1.00 86.81 281 HIS A C 1
ATOM 2296 O O . HIS A 1 281 ? 5.036 -13.026 -18.261 1.00 86.81 281 HIS A O 1
ATOM 2302 N N . ALA A 1 282 ? 5.732 -13.323 -16.150 1.00 87.69 282 ALA A N 1
ATOM 2303 C CA . ALA A 1 282 ? 7.121 -13.552 -16.526 1.00 87.69 282 ALA A CA 1
ATOM 2304 C C . ALA A 1 282 ? 7.295 -14.996 -17.016 1.00 87.69 282 ALA A C 1
ATOM 2306 O O . ALA A 1 282 ? 6.798 -15.947 -16.422 1.00 87.69 282 ALA A O 1
ATOM 2307 N N . THR A 1 283 ? 8.024 -15.179 -18.117 1.00 84.06 283 THR A N 1
ATOM 2308 C CA . THR A 1 283 ? 8.338 -16.514 -18.642 1.00 84.06 283 THR A CA 1
ATOM 2309 C C . THR A 1 283 ? 9.801 -16.562 -19.079 1.00 84.06 283 THR A C 1
ATOM 2311 O O . THR A 1 283 ? 10.283 -15.579 -19.643 1.00 84.06 283 THR A O 1
ATOM 2314 N N . PRO A 1 284 ? 10.530 -17.685 -18.906 1.00 85.12 284 PRO A N 1
ATOM 2315 C CA . PRO A 1 284 ? 11.960 -17.753 -19.240 1.00 85.12 284 PRO A CA 1
ATOM 2316 C C . PRO A 1 284 ? 12.316 -17.596 -20.728 1.00 85.12 284 PRO A C 1
ATOM 2318 O O . PRO A 1 284 ? 13.500 -17.609 -21.065 1.00 85.12 284 PRO A O 1
ATOM 2321 N N . LYS A 1 285 ? 11.304 -17.502 -21.605 1.00 86.00 285 LYS A N 1
ATOM 2322 C CA . LYS A 1 285 ? 11.421 -17.350 -23.064 1.00 86.00 285 LYS A CA 1
ATOM 2323 C C . LYS A 1 285 ? 11.331 -15.896 -23.541 1.00 86.00 285 LYS A C 1
ATOM 2325 O O . LYS A 1 285 ? 11.643 -15.638 -24.696 1.00 86.00 285 LYS A O 1
ATOM 2330 N N . LEU A 1 286 ? 10.854 -14.984 -22.695 1.00 87.50 286 LEU A N 1
ATOM 2331 C CA . LEU A 1 286 ? 10.573 -13.594 -23.047 1.00 87.50 286 LEU A CA 1
ATOM 2332 C C . LEU A 1 286 ? 11.704 -12.696 -22.528 1.00 87.50 286 LEU A C 1
ATOM 2334 O O . LEU A 1 286 ? 12.187 -12.895 -21.413 1.00 87.50 286 LEU A O 1
ATOM 2338 N N . TYR A 1 287 ? 12.133 -11.709 -23.314 1.00 88.88 287 TYR A N 1
ATOM 2339 C CA . TYR A 1 287 ? 13.144 -10.746 -22.870 1.00 88.88 287 TYR A CA 1
ATOM 2340 C C . TYR A 1 287 ? 12.502 -9.473 -22.309 1.00 88.88 287 TYR A C 1
ATOM 2342 O O . TYR A 1 287 ? 11.392 -9.093 -22.686 1.00 88.88 287 TYR A O 1
ATOM 2350 N N . TRP A 1 288 ? 13.216 -8.769 -21.422 1.00 90.31 288 TRP A N 1
ATOM 2351 C CA . TRP A 1 288 ? 12.703 -7.564 -20.752 1.00 90.31 288 TRP A CA 1
ATOM 2352 C C . TRP A 1 288 ? 12.100 -6.507 -21.704 1.00 90.31 288 TRP A C 1
ATOM 2354 O O . TRP A 1 288 ? 10.991 -6.049 -21.422 1.00 90.31 288 TRP A O 1
ATOM 2364 N N . PRO A 1 289 ? 12.713 -6.152 -22.857 1.00 91.00 289 PRO A N 1
ATOM 2365 C CA . PRO A 1 289 ? 12.111 -5.195 -23.789 1.00 91.00 289 PRO A CA 1
ATOM 2366 C C . PRO A 1 289 ? 10.766 -5.664 -24.362 1.00 91.00 289 PRO A C 1
ATOM 2368 O O . PRO A 1 289 ? 9.883 -4.849 -24.626 1.00 91.00 289 PRO A O 1
ATOM 2371 N N . GLU A 1 290 ? 10.581 -6.973 -24.533 1.00 90.94 290 GLU A N 1
ATOM 2372 C CA . GLU A 1 290 ? 9.351 -7.569 -25.055 1.00 90.94 290 GLU A CA 1
ATOM 2373 C C . GLU A 1 290 ? 8.262 -7.641 -23.985 1.00 90.94 290 GLU A C 1
ATOM 2375 O O . GLU A 1 290 ? 7.116 -7.283 -24.256 1.00 90.94 290 GLU A O 1
ATOM 2380 N N . PHE A 1 291 ? 8.630 -8.028 -22.758 1.00 91.06 291 PHE A N 1
ATOM 2381 C CA . PHE A 1 291 ? 7.756 -7.968 -21.587 1.00 91.06 291 PHE A CA 1
ATOM 2382 C C . PHE A 1 291 ? 7.275 -6.532 -21.348 1.00 91.06 291 PHE A C 1
ATOM 2384 O O . PHE A 1 291 ? 6.070 -6.287 -21.292 1.00 91.06 291 PHE A O 1
ATOM 2391 N N . LYS A 1 292 ? 8.197 -5.559 -21.339 1.00 89.88 292 LYS A N 1
ATOM 2392 C CA . LYS A 1 292 ? 7.876 -4.130 -21.245 1.00 89.88 292 LYS A CA 1
ATOM 2393 C C . LYS A 1 292 ? 6.975 -3.668 -22.392 1.00 89.88 292 LYS A C 1
ATOM 2395 O O . LYS A 1 292 ? 6.033 -2.922 -22.148 1.00 89.88 292 LYS A O 1
ATOM 2400 N N . ARG A 1 293 ? 7.216 -4.110 -23.635 1.00 90.75 293 ARG A N 1
ATOM 2401 C CA . ARG A 1 293 ? 6.365 -3.771 -24.792 1.00 90.75 293 ARG A CA 1
ATOM 2402 C C . ARG A 1 293 ? 4.950 -4.340 -24.658 1.00 90.75 293 ARG A C 1
ATOM 2404 O O . ARG A 1 293 ? 4.002 -3.625 -24.974 1.00 90.75 293 ARG A O 1
ATOM 2411 N N . LYS A 1 294 ? 4.807 -5.588 -24.198 1.00 90.06 294 LYS A N 1
ATOM 2412 C CA . LYS A 1 294 ? 3.510 -6.255 -24.002 1.00 90.06 294 LYS A CA 1
ATOM 2413 C C . LYS A 1 294 ? 2.696 -5.592 -22.888 1.00 90.06 294 LYS A C 1
ATOM 2415 O O . LYS A 1 294 ? 1.521 -5.309 -23.087 1.00 90.06 294 LYS A O 1
ATOM 2420 N N . TRP A 1 295 ? 3.335 -5.300 -21.757 1.00 89.50 295 TRP A N 1
ATOM 2421 C CA . TRP A 1 295 ? 2.667 -4.891 -20.518 1.00 89.50 295 TRP A CA 1
ATOM 2422 C C . TRP A 1 295 ? 2.759 -3.390 -20.200 1.00 89.50 295 TRP A C 1
ATOM 2424 O O . TRP A 1 295 ? 2.434 -2.965 -19.096 1.00 89.50 295 TRP A O 1
ATOM 2434 N N . LYS A 1 296 ? 3.161 -2.544 -21.163 1.00 88.56 296 LYS A N 1
ATOM 2435 C CA . LYS A 1 296 ? 3.299 -1.084 -20.963 1.00 88.56 296 LYS A CA 1
ATOM 2436 C C . LYS A 1 296 ? 2.015 -0.396 -20.466 1.00 88.56 296 LYS A C 1
ATOM 2438 O O . LYS A 1 296 ? 2.096 0.704 -19.932 1.00 88.56 296 LYS A O 1
ATOM 2443 N N . ARG A 1 297 ? 0.834 -0.984 -20.679 1.00 88.69 297 ARG A N 1
ATOM 2444 C CA . ARG A 1 297 ? -0.452 -0.396 -20.263 1.00 88.69 297 ARG A CA 1
ATOM 2445 C C . ARG A 1 297 ? -0.822 -0.674 -18.805 1.00 88.69 297 ARG A C 1
ATOM 2447 O O . ARG A 1 297 ? -1.672 0.036 -18.284 1.00 88.69 297 ARG A O 1
ATOM 2454 N N . GLU A 1 298 ? -0.179 -1.639 -18.154 1.00 88.88 298 GLU A N 1
ATOM 2455 C CA . GLU A 1 298 ? -0.552 -2.041 -16.796 1.00 88.88 298 GLU A CA 1
ATOM 2456 C C . GLU A 1 298 ? -0.151 -0.985 -15.758 1.00 88.88 298 GLU A C 1
ATOM 2458 O O . GLU A 1 298 ? 0.932 -0.396 -15.877 1.00 88.88 298 GLU A O 1
ATOM 2463 N N . PRO A 1 299 ? -0.968 -0.741 -14.714 1.00 83.56 299 PRO A N 1
ATOM 2464 C CA . PRO A 1 299 ? -0.665 0.273 -13.705 1.00 83.56 299 PRO A CA 1
ATOM 2465 C C . PRO A 1 299 ? 0.676 -0.013 -13.019 1.00 83.56 299 PRO A C 1
ATOM 2467 O O . PRO A 1 299 ? 1.520 0.875 -12.924 1.00 83.56 299 PRO A O 1
ATOM 2470 N N . VAL A 1 300 ? 0.931 -1.280 -12.682 1.00 83.25 300 VAL A N 1
ATOM 2471 C CA . VAL A 1 300 ? 2.131 -1.764 -11.977 1.00 83.25 300 VAL A CA 1
ATOM 2472 C C . VAL A 1 300 ? 3.436 -1.473 -12.738 1.00 83.25 300 VAL A C 1
ATOM 2474 O O . VAL A 1 300 ? 4.482 -1.153 -12.159 1.00 83.25 300 VAL A O 1
ATOM 2477 N N . MET A 1 301 ? 3.378 -1.492 -14.073 1.00 84.19 301 MET A N 1
ATOM 2478 C CA . MET A 1 301 ? 4.504 -1.135 -14.945 1.00 84.19 301 MET A CA 1
ATOM 2479 C C . MET A 1 301 ? 4.757 0.379 -15.026 1.00 84.19 301 MET A C 1
ATOM 2481 O O . MET A 1 301 ? 5.853 0.785 -15.410 1.00 84.19 301 MET A O 1
ATOM 2485 N N . ASN A 1 302 ? 3.780 1.204 -14.638 1.00 78.94 302 ASN A N 1
ATOM 2486 C CA . ASN A 1 302 ? 3.832 2.669 -14.676 1.00 78.94 302 ASN A CA 1
ATOM 2487 C C . ASN A 1 302 ? 3.890 3.329 -13.280 1.00 78.94 302 ASN A C 1
ATOM 2489 O O . ASN A 1 302 ? 4.053 4.545 -13.196 1.00 78.94 302 ASN A O 1
ATOM 2493 N N . GLU A 1 303 ? 3.781 2.564 -12.186 1.00 78.38 303 GLU A N 1
ATOM 2494 C CA . GLU A 1 303 ? 3.865 3.081 -10.813 1.00 78.38 303 GLU A CA 1
ATOM 2495 C C . GLU A 1 303 ? 5.126 3.927 -10.578 1.00 78.38 303 GLU A C 1
ATOM 2497 O O . GLU A 1 303 ? 6.258 3.458 -10.743 1.00 78.38 303 GLU A O 1
ATOM 2502 N N . ARG A 1 304 ? 4.936 5.163 -10.105 1.00 72.62 304 ARG A N 1
ATOM 2503 C CA . ARG A 1 304 ? 6.035 6.103 -9.829 1.00 72.62 304 ARG A CA 1
ATOM 2504 C C . ARG A 1 304 ? 6.891 5.707 -8.613 1.00 72.62 304 ARG A C 1
ATOM 2506 O O . ARG A 1 304 ? 7.993 6.226 -8.475 1.00 72.62 304 ARG A O 1
ATOM 2513 N N . LYS A 1 305 ? 6.412 4.788 -7.760 1.00 78.44 305 LYS A N 1
ATOM 2514 C CA . LYS A 1 305 ? 7.123 4.300 -6.561 1.00 78.44 305 LYS A CA 1
ATOM 2515 C C . LYS A 1 305 ? 8.351 3.419 -6.871 1.00 78.44 305 LYS A C 1
ATOM 2517 O O . LYS A 1 305 ? 9.183 3.234 -5.992 1.00 78.44 305 LYS A O 1
ATOM 2522 N N . MET A 1 306 ? 8.489 2.890 -8.093 1.00 80.62 306 MET A N 1
ATOM 2523 C CA . MET A 1 306 ? 9.597 2.006 -8.495 1.00 80.62 306 MET A CA 1
ATOM 2524 C C . MET A 1 306 ? 10.339 2.545 -9.724 1.00 80.62 306 MET A C 1
ATOM 2526 O O . MET A 1 306 ? 9.715 2.977 -10.696 1.00 80.62 306 MET A O 1
ATOM 2530 N N . ALA A 1 307 ? 11.673 2.460 -9.727 1.00 86.81 307 ALA A N 1
ATOM 2531 C CA . ALA A 1 307 ? 12.493 2.821 -10.883 1.00 86.81 307 ALA A CA 1
ATOM 2532 C C . ALA A 1 307 ? 12.485 1.719 -11.960 1.00 86.81 307 ALA A C 1
ATOM 2534 O O . ALA A 1 307 ? 12.364 0.528 -11.667 1.00 86.81 307 ALA A O 1
ATOM 2535 N N . GLU A 1 308 ? 12.654 2.094 -13.233 1.00 85.94 308 GLU A N 1
ATOM 2536 C CA . GLU A 1 308 ? 12.693 1.117 -14.334 1.00 85.94 308 GLU A CA 1
ATOM 2537 C C . GLU A 1 308 ? 13.885 0.151 -14.220 1.00 85.94 308 GLU A C 1
ATOM 2539 O O . GLU A 1 308 ? 13.729 -1.044 -14.459 1.00 85.94 308 GLU A O 1
ATOM 2544 N N . LYS A 1 309 ? 15.050 0.651 -13.786 1.00 88.88 309 LYS A N 1
ATOM 2545 C CA . LYS A 1 309 ? 16.264 -0.151 -13.570 1.00 88.88 309 LYS A CA 1
ATOM 2546 C C . LYS A 1 309 ? 16.035 -1.282 -12.559 1.00 88.88 309 LYS A C 1
ATOM 2548 O O . LYS A 1 309 ? 16.503 -2.398 -12.774 1.00 88.88 309 LYS A O 1
ATOM 2553 N N . ASP A 1 310 ? 15.283 -1.010 -11.494 1.00 89.62 310 ASP A N 1
ATOM 2554 C CA . ASP A 1 310 ? 14.972 -2.004 -10.465 1.00 89.62 310 ASP A CA 1
ATOM 2555 C C . ASP A 1 310 ? 13.899 -2.989 -10.935 1.00 89.62 310 ASP A C 1
ATOM 2557 O O . ASP A 1 310 ? 14.021 -4.185 -10.673 1.00 89.62 310 ASP A O 1
ATOM 2561 N N . ARG A 1 311 ? 12.905 -2.533 -11.714 1.00 89.31 311 ARG A N 1
ATOM 2562 C CA . ARG A 1 311 ? 11.965 -3.441 -12.395 1.00 89.31 311 ARG A CA 1
ATOM 2563 C C . ARG A 1 311 ? 12.686 -4.418 -13.326 1.00 89.31 311 ARG A C 1
ATOM 2565 O O . ARG A 1 311 ? 12.395 -5.613 -13.278 1.00 89.31 311 ARG A O 1
ATOM 2572 N N . GLU A 1 312 ? 13.625 -3.931 -14.139 1.00 91.94 312 GLU A N 1
ATOM 2573 C CA . GLU A 1 312 ? 14.420 -4.769 -15.043 1.00 91.94 312 GLU A CA 1
ATOM 2574 C C . GLU A 1 312 ? 15.309 -5.752 -14.275 1.00 91.94 312 GLU A C 1
ATOM 2576 O O . GLU A 1 312 ? 15.385 -6.927 -14.639 1.00 91.94 312 GLU A O 1
ATOM 2581 N N . ARG A 1 313 ? 15.960 -5.294 -13.199 1.00 92.44 313 ARG A N 1
ATOM 2582 C CA . ARG A 1 313 ? 16.756 -6.153 -12.319 1.00 92.44 313 ARG A CA 1
ATOM 2583 C C . ARG A 1 313 ? 15.903 -7.280 -11.737 1.00 92.44 313 ARG A C 1
ATOM 2585 O O . ARG A 1 313 ? 16.222 -8.441 -11.955 1.00 92.44 313 ARG A O 1
ATOM 2592 N N . LEU A 1 314 ? 14.791 -6.951 -11.076 1.00 90.94 314 LEU A N 1
ATOM 2593 C CA . LEU A 1 314 ? 13.876 -7.938 -10.492 1.00 90.94 314 LEU A CA 1
ATOM 2594 C C . LEU A 1 314 ? 13.330 -8.916 -11.549 1.00 90.94 314 LEU A C 1
ATOM 2596 O O . LEU A 1 314 ? 13.234 -10.110 -11.275 1.00 90.94 314 LEU A O 1
ATOM 2600 N N . TYR A 1 315 ? 13.045 -8.443 -12.770 1.00 91.38 315 TYR A N 1
ATOM 2601 C CA . TYR A 1 315 ? 12.650 -9.299 -13.894 1.00 91.38 315 TYR A CA 1
ATOM 2602 C C . TYR A 1 315 ? 13.751 -10.301 -14.271 1.00 91.38 315 TYR A C 1
ATOM 2604 O O . TYR A 1 315 ? 13.495 -11.502 -14.365 1.00 91.38 315 TYR A O 1
ATOM 2612 N N . ARG A 1 316 ? 14.984 -9.818 -14.475 1.00 91.25 316 ARG A N 1
ATOM 2613 C CA . ARG A 1 316 ? 16.147 -10.648 -14.831 1.00 91.25 316 ARG A CA 1
ATOM 2614 C C . ARG A 1 316 ? 16.476 -11.651 -13.723 1.00 91.25 316 ARG A C 1
ATOM 2616 O O . ARG A 1 316 ? 16.671 -12.826 -14.025 1.00 91.25 316 ARG A O 1
ATOM 2623 N N . ASP A 1 317 ? 16.463 -11.213 -12.466 1.00 92.12 317 ASP A N 1
ATOM 2624 C CA . ASP A 1 317 ? 16.732 -12.042 -11.288 1.00 92.12 317 ASP A CA 1
ATOM 2625 C C . ASP A 1 317 ? 15.649 -13.126 -11.113 1.00 92.12 317 ASP A C 1
ATOM 2627 O O . ASP A 1 317 ? 15.964 -14.287 -10.847 1.00 92.12 317 ASP A O 1
ATOM 2631 N N . HIS A 1 318 ? 14.369 -12.799 -11.331 1.00 91.25 318 HIS A N 1
ATOM 2632 C CA . HIS A 1 318 ? 13.278 -13.779 -11.325 1.00 91.25 318 HIS A CA 1
ATOM 2633 C C . HIS A 1 318 ? 13.399 -14.791 -12.479 1.00 91.25 318 HIS A C 1
ATOM 2635 O O . HIS A 1 318 ? 13.357 -16.000 -12.249 1.00 91.25 318 HIS A O 1
ATOM 2641 N N . VAL A 1 319 ? 13.630 -14.327 -13.713 1.00 91.56 319 VAL A N 1
ATOM 2642 C CA . VAL A 1 319 ? 13.826 -15.195 -14.890 1.00 91.56 319 VAL A CA 1
ATOM 2643 C C . VAL A 1 319 ? 15.065 -16.090 -14.749 1.00 91.56 319 VAL A C 1
ATOM 2645 O O . VAL A 1 319 ? 15.056 -17.218 -15.246 1.00 91.56 319 VAL A O 1
ATOM 2648 N N . ALA A 1 320 ? 16.111 -15.641 -14.051 1.00 91.56 320 ALA A N 1
ATOM 2649 C CA . ALA A 1 320 ? 17.248 -16.482 -13.685 1.00 91.56 320 ALA A CA 1
ATOM 2650 C C . ALA A 1 320 ? 16.840 -17.578 -12.683 1.00 91.56 320 ALA A C 1
ATOM 2652 O O . ALA A 1 320 ? 17.135 -18.750 -12.913 1.00 91.56 320 ALA A O 1
ATOM 2653 N N . ARG A 1 321 ? 16.086 -17.236 -11.627 1.00 89.69 321 ARG A N 1
ATOM 2654 C CA . ARG A 1 321 ? 15.582 -18.212 -10.638 1.00 89.69 321 ARG A CA 1
ATOM 2655 C C . ARG A 1 321 ? 14.644 -19.252 -11.246 1.00 89.69 321 ARG A C 1
ATOM 2657 O O . ARG A 1 321 ? 14.741 -20.419 -10.886 1.00 89.69 321 ARG A O 1
ATOM 2664 N N . LEU A 1 322 ? 13.793 -18.882 -12.205 1.00 89.44 322 LEU A N 1
ATOM 2665 C CA . LEU A 1 322 ? 12.927 -19.839 -12.913 1.00 89.44 322 LEU A CA 1
ATOM 2666 C C . LEU A 1 322 ? 13.709 -20.914 -13.696 1.00 89.44 322 LEU A C 1
ATOM 2668 O O . LEU A 1 322 ? 13.146 -21.966 -13.995 1.00 89.44 322 LEU A O 1
ATOM 2672 N N . LYS A 1 323 ? 14.993 -20.679 -14.010 1.00 88.81 323 LYS A N 1
ATOM 2673 C CA . LYS A 1 323 ? 15.892 -21.661 -14.643 1.00 88.81 323 LYS A CA 1
ATOM 2674 C C . LYS A 1 323 ? 16.598 -22.576 -13.631 1.00 88.81 323 LYS A C 1
ATOM 2676 O O . LYS A 1 323 ? 17.230 -23.543 -14.048 1.00 88.81 323 LYS A O 1
ATOM 2681 N N . LEU A 1 324 ? 16.503 -22.298 -12.327 1.00 90.50 324 LEU A N 1
ATOM 2682 C CA . LEU A 1 324 ? 17.074 -23.145 -11.277 1.00 90.50 324 LEU A CA 1
ATOM 2683 C C . LEU A 1 324 ? 16.199 -24.385 -11.016 1.00 90.50 324 LEU A C 1
ATOM 2685 O O . LEU A 1 324 ? 14.970 -24.313 -11.176 1.00 90.50 324 LEU A O 1
ATOM 2689 N N . PRO A 1 325 ? 16.791 -25.499 -10.542 1.00 92.25 325 PRO A N 1
ATOM 2690 C CA . PRO A 1 325 ? 16.046 -26.661 -10.071 1.00 92.25 325 PRO A CA 1
ATOM 2691 C C . PRO A 1 325 ? 14.967 -26.292 -9.048 1.00 92.25 325 PRO A C 1
ATOM 2693 O O . PRO A 1 325 ? 15.140 -25.396 -8.218 1.00 92.25 325 PRO A O 1
ATOM 2696 N N . GLU A 1 326 ? 13.844 -27.010 -9.083 1.00 89.25 326 GLU A N 1
ATOM 2697 C CA . GLU A 1 326 ? 12.752 -26.806 -8.126 1.00 89.25 326 GLU A CA 1
ATOM 2698 C C . GLU A 1 326 ? 13.198 -27.117 -6.686 1.00 89.25 326 GLU A C 1
ATOM 2700 O O . GLU A 1 326 ? 12.769 -26.450 -5.752 1.00 89.25 326 GLU A O 1
ATOM 2705 N N . THR A 1 327 ? 14.117 -28.071 -6.504 1.00 91.31 327 THR A N 1
ATOM 2706 C CA . THR A 1 327 ? 14.737 -28.403 -5.211 1.00 91.31 327 THR A CA 1
ATOM 2707 C C . THR A 1 327 ? 15.463 -27.209 -4.587 1.00 91.31 327 THR A C 1
ATOM 2709 O O . THR A 1 327 ? 15.224 -26.899 -3.421 1.00 91.31 327 THR A O 1
ATOM 2712 N N . THR A 1 328 ? 16.282 -26.492 -5.363 1.00 91.38 328 THR A N 1
ATOM 2713 C CA . THR A 1 328 ? 16.968 -25.270 -4.914 1.00 91.38 328 THR A CA 1
ATOM 2714 C C . THR A 1 328 ? 15.959 -24.187 -4.544 1.00 91.38 328 THR A C 1
ATOM 2716 O O . THR A 1 328 ? 16.009 -23.661 -3.439 1.00 91.38 328 THR A O 1
ATOM 2719 N N . ARG A 1 329 ? 14.966 -23.926 -5.407 1.00 90.69 329 ARG A N 1
ATOM 2720 C CA . ARG A 1 329 ? 13.918 -22.925 -5.134 1.00 90.69 329 ARG A CA 1
ATOM 2721 C C . ARG A 1 329 ? 13.082 -23.242 -3.887 1.00 90.69 329 ARG A C 1
ATOM 2723 O O . ARG A 1 329 ? 12.688 -22.325 -3.170 1.00 90.69 329 ARG A O 1
ATOM 2730 N N . LYS A 1 330 ? 12.835 -24.524 -3.592 1.00 91.31 330 LYS A N 1
ATOM 2731 C CA . LYS A 1 330 ? 12.184 -24.968 -2.345 1.00 91.31 330 LYS A CA 1
ATOM 2732 C C . LYS A 1 330 ? 13.045 -24.678 -1.117 1.00 91.31 330 LYS A C 1
ATOM 2734 O O . LYS A 1 330 ? 12.526 -24.136 -0.146 1.00 91.31 330 LYS A O 1
ATOM 2739 N N . ALA A 1 331 ? 14.344 -24.978 -1.168 1.00 92.12 331 ALA A N 1
ATOM 2740 C CA . ALA A 1 331 ? 15.271 -24.638 -0.088 1.00 92.12 331 ALA A CA 1
ATOM 2741 C C . ALA A 1 331 ? 15.364 -23.114 0.127 1.00 92.12 331 ALA A C 1
ATOM 2743 O O . ALA A 1 331 ? 15.267 -22.650 1.260 1.00 92.12 331 ALA A O 1
ATOM 2744 N N . ASP A 1 332 ? 15.448 -22.334 -0.954 1.00 91.19 332 ASP A N 1
ATOM 2745 C CA . ASP A 1 332 ? 15.479 -20.866 -0.927 1.00 91.19 332 ASP A CA 1
ATOM 2746 C C . ASP A 1 332 ? 14.213 -20.249 -0.302 1.00 91.19 332 ASP A C 1
ATOM 2748 O O . ASP A 1 332 ? 14.305 -19.243 0.408 1.00 91.19 332 ASP A O 1
ATOM 2752 N N . LEU A 1 333 ? 13.033 -20.841 -0.535 1.00 91.12 333 LEU A N 1
ATOM 2753 C CA . LEU A 1 333 ? 11.785 -20.433 0.122 1.00 91.12 333 LEU A CA 1
ATOM 2754 C C . LEU A 1 333 ? 11.770 -20.825 1.607 1.00 91.12 333 LEU A C 1
ATOM 2756 O O . LEU A 1 333 ? 11.428 -19.996 2.443 1.00 91.12 333 LEU A O 1
ATOM 2760 N N . ILE A 1 334 ? 12.172 -22.050 1.957 1.00 90.19 334 ILE A N 1
ATOM 2761 C CA . ILE A 1 334 ? 12.222 -22.507 3.358 1.00 90.19 334 ILE A CA 1
ATOM 2762 C C . ILE A 1 334 ? 13.205 -21.656 4.179 1.00 90.19 334 ILE A C 1
ATOM 2764 O O . ILE A 1 334 ? 12.916 -21.316 5.324 1.00 90.19 334 ILE A O 1
ATOM 2768 N N . ASN A 1 335 ? 14.338 -21.266 3.594 1.00 92.25 335 ASN A N 1
ATOM 2769 C CA . ASN A 1 335 ? 15.314 -20.386 4.235 1.00 92.25 335 ASN A CA 1
ATOM 2770 C C . ASN A 1 335 ? 14.787 -18.950 4.395 1.00 92.25 335 ASN A C 1
ATOM 2772 O O . ASN A 1 335 ? 15.052 -18.331 5.421 1.00 92.25 335 ASN A O 1
ATOM 2776 N N . LEU A 1 336 ? 14.001 -18.440 3.436 1.00 90.38 336 LEU A N 1
ATOM 2777 C CA . LEU A 1 336 ? 13.300 -17.160 3.592 1.00 90.38 336 LEU A CA 1
ATOM 2778 C C . LEU A 1 336 ? 12.279 -17.224 4.735 1.00 90.38 336 LEU A C 1
ATOM 2780 O O . LEU A 1 336 ? 12.270 -16.335 5.579 1.00 90.38 336 LEU A O 1
ATOM 2784 N N . LEU A 1 337 ? 11.449 -18.268 4.789 1.00 89.25 337 LEU A N 1
ATOM 2785 C CA . LEU A 1 337 ? 10.422 -18.415 5.825 1.00 89.25 337 LEU A CA 1
ATOM 2786 C C . LEU A 1 337 ? 11.044 -18.456 7.232 1.00 89.25 337 LEU A C 1
ATOM 2788 O O . LEU A 1 337 ? 10.617 -17.711 8.105 1.00 89.25 337 LEU A O 1
ATOM 2792 N N . LYS A 1 338 ? 12.145 -19.200 7.408 1.00 89.50 338 LYS A N 1
ATOM 2793 C CA . LYS A 1 338 ? 12.949 -19.229 8.647 1.00 89.50 338 LYS A CA 1
ATOM 2794 C C . LYS A 1 338 ? 13.609 -17.893 9.033 1.00 89.50 338 LYS A C 1
ATOM 2796 O O . LYS A 1 338 ? 14.122 -17.789 10.142 1.00 89.50 338 LYS A O 1
ATOM 2801 N N . SER A 1 339 ? 13.663 -16.913 8.127 1.00 88.88 339 SER A N 1
ATOM 2802 C CA . SER A 1 339 ? 14.237 -15.578 8.377 1.00 88.88 339 SER A CA 1
ATOM 2803 C C . SER A 1 339 ? 13.195 -14.521 8.767 1.00 88.88 339 SER A C 1
ATOM 2805 O O . SER A 1 339 ? 13.557 -13.381 9.051 1.00 88.88 339 SER A O 1
ATOM 2807 N N . ILE A 1 340 ? 11.910 -14.886 8.764 1.00 87.62 340 ILE A N 1
ATOM 2808 C CA . ILE A 1 340 ? 10.802 -14.032 9.198 1.00 87.62 340 ILE A CA 1
ATOM 2809 C C . ILE A 1 340 ? 10.579 -14.275 10.702 1.00 87.62 340 ILE A C 1
ATOM 2811 O O . ILE A 1 340 ? 10.587 -15.433 11.129 1.00 87.62 340 ILE A O 1
ATOM 2815 N N . PRO A 1 341 ? 10.413 -13.228 11.529 1.00 85.88 341 PRO A N 1
ATOM 2816 C CA . PRO A 1 341 ? 10.261 -13.391 12.970 1.00 85.88 341 PRO A CA 1
ATOM 2817 C C . PRO A 1 341 ? 8.870 -13.942 13.343 1.00 85.88 341 PRO A C 1
ATOM 2819 O O . PRO A 1 341 ? 7.866 -13.643 12.698 1.00 85.88 341 PRO A O 1
ATOM 2822 N N . ILE A 1 342 ? 8.807 -14.718 14.431 1.00 80.44 342 ILE A N 1
ATOM 2823 C CA . ILE A 1 342 ? 7.596 -15.430 14.895 1.00 80.44 342 ILE A CA 1
ATOM 2824 C C . ILE A 1 342 ? 6.359 -14.515 15.103 1.00 80.44 342 ILE A C 1
ATOM 2826 O O . ILE A 1 342 ? 5.254 -14.940 14.764 1.00 80.44 342 ILE A O 1
ATOM 2830 N N . PRO A 1 343 ? 6.477 -13.257 15.585 1.00 79.25 343 PRO A N 1
ATOM 2831 C CA . PRO A 1 343 ? 5.328 -12.350 15.665 1.00 79.25 343 PRO A CA 1
ATOM 2832 C C . PRO A 1 343 ? 4.653 -12.062 14.312 1.00 79.25 343 PRO A C 1
ATOM 2834 O O . PRO A 1 343 ? 3.447 -11.840 14.274 1.00 79.25 343 PRO A O 1
ATOM 2837 N N . GLU A 1 344 ? 5.395 -12.101 13.200 1.00 77.00 344 GLU A N 1
ATOM 2838 C CA . GLU A 1 344 ? 4.845 -11.907 11.850 1.00 77.00 344 GLU A CA 1
ATOM 2839 C C . GLU A 1 344 ? 4.332 -13.217 11.229 1.00 77.00 344 GLU A C 1
ATOM 2841 O O . GLU A 1 344 ? 3.320 -13.223 10.524 1.00 77.00 344 GLU A O 1
ATOM 2846 N N . LEU A 1 345 ? 5.019 -14.336 11.484 1.00 81.00 345 LEU A N 1
ATOM 2847 C CA . LEU A 1 345 ? 4.679 -15.650 10.941 1.00 81.00 345 LEU A CA 1
ATOM 2848 C C . LEU A 1 345 ? 4.546 -16.682 12.067 1.00 81.00 345 LEU A C 1
ATOM 2850 O O . LEU A 1 345 ? 5.534 -17.095 12.665 1.00 81.00 345 LEU A O 1
ATOM 2854 N N . ASN A 1 346 ? 3.314 -17.115 12.323 1.00 82.50 346 ASN A N 1
ATOM 2855 C CA . ASN A 1 346 ? 2.934 -18.035 13.397 1.00 82.50 346 ASN A CA 1
ATOM 2856 C C . ASN A 1 346 ? 1.827 -18.998 12.927 1.00 82.50 346 ASN A C 1
ATOM 2858 O O . ASN A 1 346 ? 1.355 -18.919 11.789 1.00 82.50 346 ASN A O 1
ATOM 2862 N N . HIS A 1 347 ? 1.389 -19.906 13.802 1.00 80.75 347 HIS A N 1
ATOM 2863 C CA . HIS A 1 347 ? 0.356 -20.900 13.483 1.00 80.75 347 HIS A CA 1
ATOM 2864 C C . HIS A 1 347 ? -0.990 -20.288 13.035 1.00 80.75 347 HIS A C 1
ATOM 2866 O O . HIS A 1 347 ? -1.714 -20.895 12.245 1.00 80.75 347 HIS A O 1
ATOM 2872 N N . SER A 1 348 ? -1.334 -19.082 13.497 1.00 77.69 348 SER A N 1
ATOM 2873 C CA . SER A 1 348 ? -2.565 -18.366 13.120 1.00 77.69 348 SER A CA 1
ATOM 2874 C C . SER A 1 348 ? -2.445 -17.499 11.855 1.00 77.69 348 SER A C 1
ATOM 2876 O O . SER A 1 348 ? -3.457 -16.977 11.382 1.00 77.69 348 SER A O 1
ATOM 2878 N N . THR A 1 349 ? -1.256 -17.357 11.256 1.00 78.38 349 THR A N 1
ATOM 2879 C CA . THR A 1 349 ? -1.065 -16.566 10.028 1.00 78.38 349 THR A CA 1
ATOM 2880 C C . THR A 1 349 ? -1.777 -17.218 8.832 1.00 78.38 349 THR A C 1
ATOM 2882 O O . THR A 1 349 ? -1.304 -18.194 8.246 1.00 78.38 349 THR A O 1
ATOM 2885 N N . SER A 1 350 ? -2.921 -16.658 8.426 1.00 77.81 350 SER A N 1
ATOM 2886 C CA . SER A 1 350 ? -3.648 -17.120 7.234 1.00 77.81 350 SER A CA 1
ATOM 2887 C C . SER A 1 350 ? -2.905 -16.787 5.929 1.00 77.81 350 SER A C 1
ATOM 2889 O O . SER A 1 350 ? -2.148 -15.820 5.854 1.00 77.81 350 SER A O 1
ATOM 2891 N N . MET A 1 351 ? -3.188 -17.527 4.850 1.00 77.06 351 MET A N 1
ATOM 2892 C CA . MET A 1 351 ? -2.584 -17.282 3.524 1.00 77.06 351 MET A CA 1
ATOM 2893 C C . MET A 1 351 ? -2.932 -15.909 2.920 1.00 77.06 351 MET A C 1
ATOM 2895 O O . MET A 1 351 ? -2.252 -15.459 2.002 1.00 77.06 351 MET A O 1
ATOM 2899 N N . ASN A 1 352 ? -3.970 -15.242 3.434 1.00 76.88 352 ASN A N 1
ATOM 2900 C CA . ASN A 1 352 ? -4.376 -13.901 3.009 1.00 76.88 352 ASN A CA 1
ATOM 2901 C C . ASN A 1 352 ? -3.696 -12.793 3.837 1.00 76.88 352 ASN A C 1
ATOM 2903 O O . ASN A 1 352 ? -3.746 -11.629 3.452 1.00 76.88 352 ASN A O 1
ATOM 2907 N N . ALA A 1 353 ? -3.066 -13.149 4.961 1.00 79.12 353 ALA A N 1
ATOM 2908 C CA . ALA A 1 353 ? -2.424 -12.245 5.917 1.00 79.12 353 ALA A CA 1
ATOM 2909 C C . ALA A 1 353 ? -0.903 -12.488 5.995 1.00 79.12 353 ALA A C 1
ATOM 2911 O O . ALA A 1 353 ? -0.302 -12.404 7.063 1.00 79.12 353 ALA A O 1
ATOM 2912 N N . LEU A 1 354 ? -0.280 -12.851 4.869 1.00 83.62 354 LEU A N 1
ATOM 2913 C CA . LEU A 1 354 ? 1.147 -13.172 4.818 1.00 83.62 354 LEU A CA 1
ATOM 2914 C C . LEU A 1 354 ? 2.029 -11.917 4.985 1.00 83.62 354 LEU A C 1
ATOM 2916 O O . LEU A 1 354 ? 1.714 -10.878 4.397 1.00 83.62 354 LEU A O 1
ATOM 2920 N N . PRO A 1 355 ? 3.164 -12.008 5.708 1.00 84.38 355 PRO A N 1
ATOM 2921 C CA . PRO A 1 355 ? 4.055 -10.875 5.945 1.00 84.38 355 PRO A CA 1
ATOM 2922 C C . PRO A 1 355 ? 4.568 -10.204 4.673 1.00 84.38 355 PRO A C 1
ATOM 2924 O O . PRO A 1 355 ? 4.910 -10.859 3.684 1.00 84.38 355 PRO A O 1
ATOM 2927 N N . GLN A 1 356 ? 4.727 -8.881 4.730 1.00 83.31 356 GLN A N 1
ATOM 2928 C CA . GLN A 1 356 ? 5.270 -8.099 3.620 1.00 83.31 356 GLN A CA 1
ATOM 2929 C C . GLN A 1 356 ? 6.654 -8.597 3.179 1.00 83.31 356 GLN A C 1
ATOM 2931 O O . GLN A 1 356 ? 6.891 -8.729 1.980 1.00 83.31 356 GLN A O 1
ATOM 2936 N N . GLN A 1 357 ? 7.525 -8.943 4.135 1.00 84.38 357 GLN A N 1
ATOM 2937 C CA . GLN A 1 357 ? 8.862 -9.489 3.880 1.00 84.38 357 GLN A CA 1
ATOM 2938 C C . GLN A 1 357 ? 8.835 -10.784 3.043 1.00 84.38 357 GLN A C 1
ATOM 2940 O O . GLN A 1 357 ? 9.787 -11.067 2.316 1.00 84.38 357 GLN A O 1
ATOM 2945 N N . LEU A 1 358 ? 7.744 -11.557 3.096 1.00 86.75 358 LEU A N 1
ATOM 2946 C CA . LEU A 1 358 ? 7.535 -12.721 2.234 1.00 86.75 358 LEU A CA 1
ATOM 2947 C C . LEU A 1 358 ? 7.060 -12.296 0.835 1.00 86.75 358 LEU A C 1
ATOM 2949 O O . LEU A 1 358 ? 7.622 -12.729 -0.172 1.00 86.75 358 LEU A O 1
ATOM 2953 N N . LEU A 1 359 ? 6.043 -11.430 0.777 1.00 86.00 359 LEU A N 1
ATOM 2954 C CA . LEU A 1 359 ? 5.377 -11.015 -0.462 1.00 86.00 359 LEU A CA 1
ATOM 2955 C C . LEU A 1 359 ? 6.263 -10.153 -1.378 1.00 86.00 359 LEU A C 1
ATOM 2957 O O . LEU A 1 359 ? 6.150 -10.253 -2.600 1.00 86.00 359 LEU A O 1
ATOM 2961 N N . SER A 1 360 ? 7.166 -9.337 -0.824 1.00 85.31 360 SER A N 1
ATOM 2962 C CA . SER A 1 360 ? 8.101 -8.520 -1.610 1.00 85.31 360 SER A CA 1
ATOM 2963 C C . SER A 1 360 ? 9.414 -9.227 -1.973 1.00 85.31 360 SER A C 1
ATOM 2965 O O . SER A 1 360 ? 10.291 -8.615 -2.592 1.00 85.31 360 SER A O 1
ATOM 2967 N N . HIS A 1 361 ? 9.550 -10.530 -1.677 1.00 89.19 361 HIS A N 1
ATOM 2968 C CA . HIS A 1 361 ? 10.768 -11.289 -1.960 1.00 89.19 361 HIS A CA 1
ATOM 2969 C C . HIS A 1 361 ? 10.683 -12.215 -3.186 1.00 89.19 361 HIS A C 1
ATOM 2971 O O . HIS A 1 361 ? 9.756 -13.004 -3.371 1.00 89.19 361 HIS A O 1
ATOM 2977 N N . LEU A 1 362 ? 11.749 -12.208 -3.995 1.00 88.00 362 LEU A N 1
ATOM 2978 C CA . LEU A 1 362 ? 11.860 -12.986 -5.238 1.00 88.00 362 LEU A CA 1
ATOM 2979 C C . LEU A 1 362 ? 11.741 -14.510 -5.059 1.00 88.00 362 LEU A C 1
ATOM 2981 O O . LEU A 1 362 ? 11.449 -15.208 -6.030 1.00 88.00 362 LEU A O 1
ATOM 2985 N N . HIS A 1 363 ? 12.004 -15.044 -3.860 1.00 87.69 363 HIS A N 1
ATOM 2986 C CA . HIS A 1 363 ? 11.927 -16.491 -3.611 1.00 87.69 363 HIS A CA 1
ATOM 2987 C C . HIS A 1 363 ? 10.467 -16.966 -3.591 1.00 87.69 363 HIS A C 1
ATOM 2989 O O . HIS A 1 363 ? 10.164 -18.000 -4.186 1.00 87.69 363 HIS A O 1
ATOM 2995 N N . TYR A 1 364 ? 9.564 -16.181 -2.990 1.00 88.75 364 TYR A N 1
ATOM 2996 C CA . TYR A 1 364 ? 8.141 -16.505 -2.850 1.00 88.75 364 TYR A CA 1
ATOM 2997 C C . TYR A 1 364 ? 7.457 -16.700 -4.208 1.00 88.75 364 TYR A C 1
ATOM 2999 O O . TYR A 1 364 ? 6.758 -17.689 -4.418 1.00 88.75 364 TYR A O 1
ATOM 3007 N N . ILE A 1 365 ? 7.740 -15.817 -5.168 1.00 89.12 365 ILE A N 1
ATOM 3008 C CA . ILE A 1 365 ? 7.187 -15.904 -6.528 1.00 89.12 365 ILE A CA 1
ATOM 3009 C C . ILE A 1 365 ? 7.897 -16.921 -7.434 1.00 89.12 365 ILE A C 1
ATOM 3011 O O . ILE A 1 365 ? 7.443 -17.170 -8.544 1.00 89.12 365 ILE A O 1
ATOM 3015 N N . SER A 1 366 ? 9.026 -17.503 -7.013 1.00 87.75 366 SER A N 1
ATOM 3016 C CA . SER A 1 366 ? 9.822 -18.397 -7.873 1.00 87.75 366 SER A CA 1
ATOM 3017 C C . SER A 1 366 ? 9.243 -19.813 -8.024 1.00 87.75 366 SER A C 1
ATOM 3019 O O . SER A 1 366 ? 9.722 -20.587 -8.860 1.00 87.75 366 SER A O 1
ATOM 3021 N N . LEU A 1 367 ? 8.224 -20.160 -7.231 1.00 88.00 367 LEU A N 1
ATOM 3022 C CA . LEU A 1 367 ? 7.564 -21.467 -7.207 1.00 88.00 367 LEU A CA 1
ATOM 3023 C C . LEU A 1 367 ? 6.087 -21.357 -7.628 1.00 88.00 367 LEU A C 1
ATOM 3025 O O . LEU A 1 367 ? 5.449 -20.348 -7.328 1.00 88.00 367 LEU A O 1
ATOM 3029 N N . PRO A 1 368 ? 5.511 -22.396 -8.269 1.00 86.81 368 PRO A N 1
ATOM 3030 C CA . PRO A 1 368 ? 4.081 -22.436 -8.570 1.00 86.81 368 PRO A CA 1
ATOM 3031 C C . PRO A 1 368 ? 3.235 -22.325 -7.298 1.00 86.81 368 PRO A C 1
ATOM 3033 O O . PRO A 1 368 ? 3.552 -22.976 -6.301 1.00 86.81 368 PRO A O 1
ATOM 3036 N N . ALA A 1 369 ? 2.130 -21.575 -7.362 1.00 86.50 369 ALA A N 1
ATOM 3037 C CA . ALA A 1 369 ? 1.214 -21.348 -6.240 1.00 86.50 369 ALA A CA 1
ATOM 3038 C C . ALA A 1 369 ? 0.877 -22.609 -5.407 1.00 86.50 369 ALA A C 1
ATOM 3040 O O . ALA A 1 369 ? 1.153 -22.581 -4.212 1.00 86.50 369 ALA A O 1
ATOM 3041 N N . PRO A 1 370 ? 0.408 -23.749 -5.963 1.00 87.50 370 PRO A N 1
ATOM 3042 C CA . PRO A 1 370 ? 0.067 -24.916 -5.137 1.00 87.50 370 PRO A CA 1
ATOM 3043 C C . PRO A 1 370 ? 1.269 -25.496 -4.369 1.00 87.50 370 PRO A C 1
ATOM 3045 O O . PRO A 1 370 ? 1.133 -25.909 -3.218 1.00 87.50 370 PRO A O 1
ATOM 3048 N N . THR A 1 371 ? 2.462 -25.491 -4.972 1.00 88.44 371 THR A N 1
ATOM 3049 C CA . THR A 1 371 ? 3.699 -25.958 -4.328 1.00 88.44 371 THR A CA 1
ATOM 3050 C C . THR A 1 371 ? 4.161 -24.984 -3.245 1.00 88.44 371 THR A C 1
ATOM 3052 O O . THR A 1 371 ? 4.540 -25.405 -2.154 1.00 88.44 371 THR A O 1
ATOM 3055 N N . ARG A 1 372 ? 4.114 -23.682 -3.545 1.00 89.31 372 ARG A N 1
ATOM 3056 C CA . ARG A 1 372 ? 4.443 -22.582 -2.632 1.00 89.31 372 ARG A CA 1
ATOM 3057 C C . ARG A 1 372 ? 3.534 -22.610 -1.402 1.00 89.31 372 ARG A C 1
ATOM 3059 O O . ARG A 1 372 ? 4.031 -22.668 -0.284 1.00 89.31 372 ARG A O 1
ATOM 3066 N N . ASP A 1 373 ? 2.223 -22.643 -1.609 1.00 89.31 373 ASP A N 1
ATOM 3067 C CA . ASP A 1 373 ? 1.216 -22.549 -0.549 1.00 89.31 373 ASP A CA 1
ATOM 3068 C C . ASP A 1 373 ? 1.230 -23.788 0.353 1.00 89.31 373 ASP A C 1
ATOM 3070 O O . ASP A 1 373 ? 1.039 -23.674 1.561 1.00 89.31 373 ASP A O 1
ATOM 3074 N N . SER A 1 374 ? 1.528 -24.966 -0.208 1.00 90.69 374 SER A N 1
ATOM 3075 C CA . SER A 1 374 ? 1.780 -26.186 0.567 1.00 90.69 374 SER A CA 1
ATOM 3076 C C . SER A 1 374 ? 2.989 -26.033 1.504 1.00 90.69 374 SER A C 1
ATOM 3078 O O . SER A 1 374 ? 2.893 -26.347 2.688 1.00 90.69 374 SER A O 1
ATOM 3080 N N . ILE A 1 375 ? 4.101 -25.467 1.016 1.00 89.44 375 ILE A N 1
ATOM 3081 C CA . ILE A 1 375 ? 5.314 -25.232 1.820 1.00 89.44 375 ILE A CA 1
ATOM 3082 C C . ILE A 1 375 ? 5.074 -24.179 2.908 1.00 89.44 375 ILE A C 1
ATOM 3084 O O . ILE A 1 375 ? 5.503 -24.381 4.042 1.00 89.44 375 ILE A O 1
ATOM 3088 N N . VAL A 1 376 ? 4.376 -23.081 2.596 1.00 88.75 376 VAL A N 1
ATOM 3089 C CA . VAL A 1 376 ? 4.072 -22.034 3.586 1.00 88.75 376 VAL A CA 1
ATOM 3090 C C . VAL A 1 376 ? 3.150 -22.577 4.683 1.00 88.75 376 VAL A C 1
ATOM 3092 O O . VAL A 1 376 ? 3.459 -22.389 5.855 1.00 88.75 376 VAL A O 1
ATOM 3095 N N . LYS A 1 377 ? 2.094 -23.332 4.334 1.00 88.50 377 LYS A N 1
ATOM 3096 C CA . LYS A 1 377 ? 1.207 -23.993 5.315 1.00 88.50 377 LYS A CA 1
ATOM 3097 C C . LYS A 1 377 ? 1.933 -25.029 6.170 1.00 88.50 377 LYS A C 1
ATOM 3099 O O . LYS A 1 377 ? 1.729 -25.071 7.377 1.00 88.50 377 LYS A O 1
ATOM 3104 N N . ALA A 1 378 ? 2.787 -25.855 5.563 1.00 88.06 378 ALA A N 1
ATOM 3105 C CA . ALA A 1 378 ? 3.583 -26.839 6.294 1.00 88.06 378 ALA A CA 1
ATOM 3106 C C . ALA A 1 378 ? 4.592 -26.178 7.249 1.00 88.06 378 ALA A C 1
ATOM 3108 O O . ALA A 1 378 ? 4.927 -26.758 8.278 1.00 88.06 378 ALA A O 1
ATOM 3109 N N . HIS A 1 379 ? 5.062 -24.968 6.928 1.00 86.19 379 HIS A N 1
ATOM 3110 C CA . HIS A 1 379 ? 5.914 -24.196 7.822 1.00 86.19 379 HIS A CA 1
ATOM 3111 C C . HIS A 1 379 ? 5.117 -23.526 8.948 1.00 86.19 379 HIS A C 1
ATOM 3113 O O . HIS A 1 379 ? 5.484 -23.701 10.103 1.00 86.19 379 HIS A O 1
ATOM 3119 N N . SER A 1 380 ? 4.009 -22.831 8.653 1.00 86.31 380 SER A N 1
ATOM 3120 C CA . SER A 1 380 ? 3.194 -22.166 9.683 1.00 86.31 380 SER A CA 1
ATOM 3121 C C . SER A 1 380 ? 2.584 -23.159 10.678 1.00 86.31 380 SER A C 1
ATOM 3123 O O . SER A 1 380 ? 2.580 -22.892 11.873 1.00 86.31 380 SER A O 1
ATOM 3125 N N . ALA A 1 381 ? 2.168 -24.345 10.219 1.00 85.75 381 ALA A N 1
ATOM 3126 C CA . ALA A 1 381 ? 1.703 -25.431 11.087 1.00 85.75 381 ALA A CA 1
ATOM 3127 C C . ALA A 1 381 ? 2.803 -26.025 11.998 1.00 85.75 381 ALA A C 1
ATOM 3129 O O . ALA A 1 381 ? 2.489 -26.722 12.958 1.00 85.75 381 ALA A O 1
ATOM 3130 N N . GLY A 1 382 ? 4.083 -25.772 11.699 1.00 82.94 382 GLY A N 1
ATOM 3131 C CA . GLY A 1 382 ? 5.233 -26.178 12.515 1.00 82.94 382 GLY A CA 1
ATOM 3132 C C . GLY A 1 382 ? 5.790 -25.074 13.422 1.00 82.94 382 GLY A C 1
ATOM 3133 O O . GLY A 1 382 ? 6.814 -25.290 14.068 1.00 82.94 382 GLY A O 1
ATOM 3134 N N . LEU A 1 383 ? 5.160 -23.896 13.447 1.00 83.75 383 LEU A N 1
ATOM 3135 C CA . LEU A 1 383 ? 5.511 -22.774 14.319 1.00 83.75 383 LEU A CA 1
ATOM 3136 C C . LEU A 1 383 ? 4.576 -22.736 15.543 1.00 83.75 383 LEU A C 1
ATOM 3138 O O . LEU A 1 383 ? 3.475 -23.287 15.487 1.00 83.75 383 LEU A O 1
ATOM 3142 N N . PRO A 1 384 ? 4.984 -22.096 16.656 1.00 75.94 384 PRO A N 1
ATOM 3143 C CA . PRO A 1 384 ? 4.089 -21.875 17.787 1.00 75.94 384 PRO A CA 1
ATOM 3144 C C . PRO A 1 384 ? 2.892 -20.983 17.409 1.00 75.94 384 PRO A C 1
ATOM 3146 O O . PRO A 1 384 ? 2.855 -20.341 16.351 1.00 75.94 384 PRO A O 1
ATOM 3149 N N . ALA A 1 385 ? 1.911 -20.923 18.312 1.00 70.69 385 ALA A N 1
ATOM 3150 C CA . ALA A 1 385 ? 0.887 -19.882 18.295 1.00 70.69 385 ALA A CA 1
ATOM 3151 C C . ALA A 1 385 ? 1.519 -18.477 18.395 1.00 70.69 385 ALA A C 1
ATOM 3153 O O . ALA A 1 385 ? 2.704 -18.338 18.712 1.00 70.69 385 ALA A O 1
ATOM 3154 N N . ALA A 1 386 ? 0.731 -17.440 18.102 1.00 68.62 386 ALA A N 1
ATOM 3155 C CA . ALA A 1 386 ? 1.161 -16.064 18.335 1.00 68.62 386 ALA A CA 1
ATOM 3156 C C . ALA A 1 386 ? 1.520 -15.848 19.828 1.00 68.62 386 ALA A C 1
ATOM 3158 O O . ALA A 1 386 ? 0.847 -16.437 20.681 1.00 68.62 386 ALA A O 1
ATOM 3159 N N . PRO A 1 387 ? 2.581 -15.074 20.128 1.00 56.75 387 PRO A N 1
ATOM 3160 C CA . PRO A 1 387 ? 2.988 -14.741 21.494 1.00 56.75 387 PRO A CA 1
AT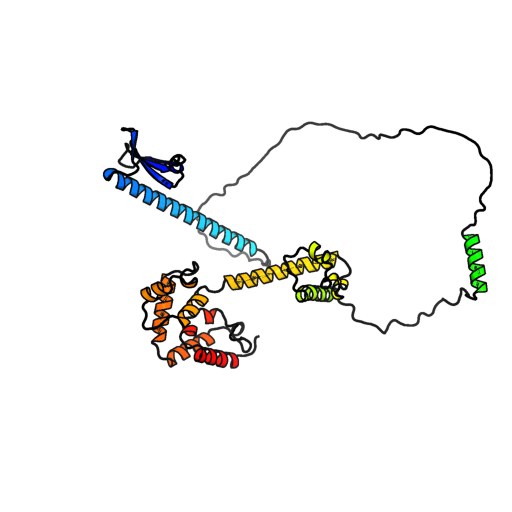OM 3161 C C . PRO A 1 387 ? 2.064 -13.708 22.156 1.00 56.75 387 PRO A C 1
ATOM 3163 O O . PRO A 1 387 ? 1.459 -12.901 21.413 1.00 56.75 387 PRO A O 1
#

Radius of gyration: 42.89 Å; chains: 1; bounding box: 108×90×101 Å

Secondary structure (DSSP, 8-state):
-GGGTT--EEEEEEETTEEEEEEEEETTS-EEEEETTT--EESS--TTTHHHHHHHHHHHHHHHHHHHHHHHHHHHHHHHHHHHHTT-S-----PPPP--------------------------------------------------------HHHHHHHHHHHHHHTT--TTSSS-------SS-------TTHHHHHHHHHHHHTT--TTS-HHHHHT--STT-GGGSGGGTSS-SHHHHHHHHHHHHHHHHHHHHHHHHHHHTS-THHHHHHHHHHH--TTS-HHHHHHHHTTSHHHH-TTS-HHHHHHHHHHHHHHTTS-HHHHHHHHHHHHTTS-TTTSSTT--TTS--HHHHTSTTGGGS-HHHHHHHHHHHHTTSPPP-

Foldseek 3Di:
DVVVVPWAWDDWAQFPPHNQWIWTATPVRAIWIAGNVVRDIGSDDDPVRVVSVVVVVVVVVVVVVVVVVVVVVVVVVVVVVVVVVVPPPDDDDDDDDDDDDDDDDDDDDDDDDDDDDDDDDDDDDDDDDDDDDDDDDDDDDDDDDDDDDDDDPDVVNVVVVVVVVCVVVPPDPPPDDDDPDDPPPDDPVPLQDPVNLLVLLLVLCVVLVPQLPDDPVVLVPDPPPSRSVPDPSQPSPPDPVSSVVSSPVSSVVVVVVVVVVVVVVVPQDLLLVLLVVCLVDQDLVDAPVRSCVVCVPPVSSVDPNDDPVVSNVLSVVLSVLLPDDPVVLLVVLLVQLVVDDCLQAALPQDPVSHDSSLSNDSSLSSDDPVVSVVSSNVVRNVGHHHD

InterPro domains:
  IPR001202 WW domain [PS50020] (15-48)
  IPR002713 FF domain [PF01846] (197-250)
  IPR036020 WW domain superfamily [SSF51045] (20-51)
  IPR036517 FF domain superfamily [G3DSA:1.10.10.440] (191-260)
  IPR036517 FF domain superfamily [G3DSA:1.10.10.440] (261-331)
  IPR036517 FF domain superfamily [SSF81698] (188-258)
  IPR045148 Transcription elongation regulator 1-like [PTHR15377] (2-329)

Sequence (387 aa):
DKRNAQDRPKTKHALPGHDSWVLVKTKLGRRFVHNTKTRESLWRVPQDVWPAVKEFEQWERAQREKDANAKWAEQELEKMRDKSKAGEHVVKILEPKVGDTGYDSDGSYEYIEVTDTERESEGEDHKNDAPTIANGQAAPVEEEVEDTEPVEFGEDDIAYQLAAMGQDYGLEPDEYGDEEDDQTEQEEGLAISDEDAKYLFRDLLDDYRISPFTPWDRLIADTSPNSILNDDRYTVLPTMRARKEVWDDWAREKAARIKDERAKMEQQDPRAPYLSFLAEHATPKLYWPEFKRKWKREPVMNERKMAEKDRERLYRDHVARLKLPETTRKADLINLLKSIPIPELNHSTSMNALPQQLLSHLHYISLPAPTRDSIVKAHSAGLPAAP